Protein AF-A0A0G1KEB0-F1 (afdb_monomer)

Sequence (655 aa):
MLFPIIALLAISFVLQGANHKAEAAGPTAINTIDLGVGTFPDPVFYNGRIWVAVQQGPPGDYGQLNLYNFAPDLTDQKIISIPFSGVGRAFQRLAVYSNILWMVFRDGENSACVSSPSTCIPEHINLWRSDTGAIENLGQVTNSGNHPVAAGGGLVVWQNQVRAGVINVFMRDVTGGPVFDLGGIGAPTGISRVLPGGIVVLMDTDLTAVPWGVQAWSADPLIVASDVTPYDDNGVVGRFNDDPATEFNLWPNQTAHTPHAFHDGLGNYVVATWNPTVRVAAFNYWVGASPFVVAIDPTTAYPGQLIDIYGYDLTPNVLFTSSAGVQTAALGSVDLEKIQTTVAVPLSLQPGLYTVTLFGPGGPSSGANVLTIINSAAPIISSGGQVGATGTGSNFGTTSSSFGGLIEDIFKYGIYMLGLAVFVMIMWAGVIWMTAAGNSGKISDAKHKIFNAIIGAVILISGYTILNTINPALTKGVFNLPANTPVPSIYTGPPTQINACNQCSAYPGNILAGGQPVQCVGNYINVRNFSSPIPLNDPSRTCPFVELSIGPQLLALRQATTNWVMSEGFPPTVNHADACHGNGTCVDIRLTSPPSVRTQLAQEVDLLCAAVRQAGFSTIVNEYSSLNGLPYNWQNCPLPKSTPFQTGDHLHIEN

InterPro domains:
  IPR043993 Type IV secretion system pilin [PF18895] (403-468)

pLDDT: mean 77.04, std 17.71, range [27.97, 98.5]

Foldseek 3Di:
DPPVVVVVVVVVVVVVVVPQPDQQEAFPDKAKDWPFFWDQWEWEDAPQKIKIWTQDDFVPQSQWIKIWIAHLNRHPIDIDTQDARSADFWNKEWEADPRKIKIKTKHWDVVVCVVDVVPGDFIWIWMAIDPVRDIDTPDGADLQAPAQWEDYQQKIKGWHAPDVLWIWIWMAGSVDDDIDTLGSPDDSHHWLYADHQGDTDGQVCQQPVDVQAGLWEDADQKIKHFGDDPPWRLPIWIDGVSDPSHIDGDPTPDGWDNKYKYDPVQQWIKIWTPDRIIMIMITGDFADGAWEWADKPPLEEEAFDKIKTFTQQFAQWKWKQFPVRDIDIWGWDADPRRGITITGRHNPDDFHKIFIWTGGSHGIYHYDGIHGYDHDPDDDDDDDDDDDDDDDDDDPDDDDPDPLSVLLNCLVVVLVVLVVVLVVQLVVLVVQCVPVPPVPVSVVVSVVSNVVSVVSVVVSVVVVVVQCVVPVSSNVSPDDDDDDDPQDDPDGHHQSFDQLQVPPPDDDDFDDAQNATADSPATKGQQQNRDDPDGQADPVAERRIAGPVCVQLSVQLCSLDPQKHFNYFPCGNHHDPDNCSSHRQKTWMDGNDADPDLQVNLVVVLSSLVSSVVSPWPDKAFQAPVNPPPPDDRPRHDHHDHDPGDPHGTIMTGD

Radius of gyration: 32.32 Å; Cα contacts (8 Å, |Δi|>4): 1394; chains: 1; bounding box: 75×76×105 Å

Solvent-accessible surface area (backbone atoms only — not comparable to full-atom values): 35546 Å² total; per-residue (Å²): 134,69,69,70,57,57,56,53,47,52,56,50,55,62,61,51,69,75,68,61,74,69,81,66,63,42,70,84,51,76,42,74,51,74,77,43,47,21,42,58,38,26,46,44,65,57,94,84,20,37,34,36,38,33,35,32,34,54,97,94,50,40,46,39,37,35,39,38,33,19,40,69,79,69,43,78,75,45,77,42,81,48,97,57,84,40,41,50,73,40,48,43,26,56,32,74,43,95,96,32,50,35,37,42,29,39,36,22,32,57,78,48,39,79,79,39,72,91,80,44,40,68,24,29,38,35,40,36,36,64,88,79,67,49,72,46,77,79,44,78,43,42,83,37,58,47,41,28,35,30,35,28,78,50,31,36,36,36,37,29,41,80,47,96,97,41,44,27,40,34,34,31,45,68,90,59,74,72,76,46,76,69,40,67,83,54,70,77,68,21,40,58,43,36,40,82,80,56,47,76,42,40,35,76,64,27,36,65,64,43,98,84,28,30,41,43,24,72,32,82,55,37,37,33,17,20,51,68,62,87,93,52,44,40,8,35,38,32,23,44,73,78,33,77,65,30,48,44,67,44,61,65,79,34,66,49,43,70,36,28,43,26,54,68,86,75,40,41,38,38,39,21,25,20,56,70,34,27,36,38,38,29,32,48,50,46,79,58,48,41,11,35,31,66,39,52,46,61,47,62,44,27,58,61,38,75,32,40,36,31,39,38,50,42,36,32,46,37,34,39,29,37,86,86,67,55,72,49,79,41,77,36,48,48,47,97,82,16,37,40,25,41,32,53,38,56,76,84,60,67,68,42,56,27,40,52,36,32,53,24,47,29,30,68,36,47,73,52,33,71,38,36,36,41,77,74,78,78,78,87,81,80,86,78,84,92,76,83,93,85,82,92,75,86,86,87,72,94,83,52,99,42,74,26,38,50,52,31,50,51,55,55,52,50,53,52,52,52,54,50,51,36,53,52,45,39,54,53,22,48,52,42,41,75,66,28,84,84,42,64,67,44,40,51,52,19,51,49,46,36,52,53,32,51,52,52,50,50,53,53,52,50,51,53,49,51,46,42,68,76,38,55,48,79,72,61,26,70,57,84,74,85,76,90,66,85,80,80,88,72,77,95,66,47,76,56,79,45,74,59,66,77,72,48,102,69,65,87,75,98,57,60,38,21,84,32,68,58,44,92,70,75,52,27,30,58,39,67,72,51,77,55,102,62,46,45,37,34,89,90,72,43,41,44,28,32,18,56,88,47,49,66,31,55,52,41,27,49,74,66,46,74,72,48,25,29,58,35,20,19,64,31,83,54,49,63,92,64,67,41,30,22,45,11,55,24,38,29,33,26,61,68,76,68,56,92,48,64,71,58,32,51,51,53,51,27,53,49,37,44,33,40,46,74,25,63,43,75,42,70,43,31,31,31,55,88,50,50,94,56,98,66,90,67,85,51,35,58,74,51,42,86,61,102,56,65,92,63,64,31,35,41,38,31,110

Organism: NCBI:txid1619025

Structure (mmCIF, N/CA/C/O backbone):
data_AF-A0A0G1KEB0-F1
#
_entry.id   AF-A0A0G1KEB0-F1
#
loop_
_atom_site.group_PDB
_atom_site.id
_atom_site.type_symbol
_atom_site.label_atom_id
_atom_site.label_alt_id
_atom_site.label_comp_id
_atom_site.label_asym_id
_atom_site.label_entity_id
_atom_site.label_seq_id
_atom_site.pdbx_PDB_ins_code
_atom_site.Cartn_x
_atom_site.Cartn_y
_atom_site.Cartn_z
_atom_site.occupancy
_atom_site.B_iso_or_equiv
_atom_site.auth_seq_id
_atom_site.auth_comp_id
_atom_site.auth_asym_id
_atom_site.auth_atom_id
_atom_site.pdbx_PDB_model_num
ATOM 1 N N . MET A 1 1 ? 12.391 -1.094 -52.443 1.00 41.94 1 MET A N 1
ATOM 2 C CA . MET A 1 1 ? 11.763 0.194 -52.068 1.00 41.94 1 MET A CA 1
ATOM 3 C C . MET A 1 1 ? 11.130 0.199 -50.664 1.00 41.94 1 MET A C 1
ATOM 5 O O . MET A 1 1 ? 10.592 1.228 -50.295 1.00 41.94 1 MET A O 1
ATOM 9 N N . LEU A 1 2 ? 11.247 -0.860 -49.840 1.00 36.19 2 LEU A N 1
ATOM 10 C CA . LEU A 1 2 ? 10.647 -0.903 -48.487 1.00 36.19 2 LEU A CA 1
ATOM 11 C C . LEU A 1 2 ? 11.555 -0.447 -47.323 1.00 36.19 2 LEU A C 1
ATOM 13 O O . LEU A 1 2 ? 11.060 -0.192 -46.234 1.00 36.19 2 LEU A O 1
ATOM 17 N N . PHE A 1 3 ? 12.864 -0.294 -47.531 1.00 33.00 3 PHE A N 1
ATOM 18 C CA . PHE A 1 3 ? 13.796 0.093 -46.460 1.00 33.00 3 PHE A CA 1
ATOM 19 C C . PHE A 1 3 ? 13.750 1.564 -45.984 1.00 33.00 3 PHE A C 1
ATOM 21 O O . PHE A 1 3 ? 13.996 1.784 -44.800 1.00 33.00 3 PHE A O 1
ATOM 28 N N . PRO A 1 4 ? 13.418 2.585 -46.806 1.00 36.38 4 PRO A N 1
ATOM 29 C CA . PRO A 1 4 ? 13.404 3.964 -46.312 1.00 36.38 4 PRO A CA 1
ATOM 30 C C . PRO A 1 4 ? 12.160 4.299 -45.471 1.00 36.38 4 PRO A C 1
ATOM 32 O O . PRO A 1 4 ? 12.159 5.311 -44.781 1.00 36.38 4 PRO A O 1
ATOM 35 N N . ILE A 1 5 ? 11.124 3.448 -45.480 1.00 37.75 5 ILE A N 1
ATOM 36 C CA . ILE A 1 5 ? 9.895 3.643 -44.690 1.00 37.75 5 ILE A CA 1
ATOM 37 C C . ILE A 1 5 ? 10.116 3.235 -43.224 1.00 37.75 5 ILE A C 1
ATOM 39 O O . ILE A 1 5 ? 9.658 3.928 -42.322 1.00 37.75 5 ILE A O 1
ATOM 43 N N . ILE A 1 6 ? 10.898 2.179 -42.972 1.00 38.56 6 ILE A N 1
ATOM 44 C CA . ILE A 1 6 ? 11.199 1.688 -41.615 1.00 38.56 6 ILE A CA 1
ATOM 45 C C . ILE A 1 6 ? 12.133 2.657 -40.869 1.00 38.56 6 ILE A C 1
ATOM 47 O O . ILE A 1 6 ? 11.945 2.905 -39.683 1.00 38.56 6 ILE A O 1
ATOM 51 N N . ALA A 1 7 ? 13.088 3.279 -41.570 1.00 35.41 7 ALA A N 1
ATOM 52 C CA . ALA A 1 7 ? 13.978 4.281 -40.978 1.00 35.41 7 ALA A CA 1
ATOM 53 C C . ALA A 1 7 ? 13.265 5.617 -40.678 1.00 35.41 7 ALA A C 1
ATOM 55 O O . ALA A 1 7 ? 13.558 6.251 -39.666 1.00 35.41 7 ALA A O 1
ATOM 56 N N . LEU A 1 8 ? 12.297 6.031 -41.511 1.00 32.97 8 LEU A N 1
ATOM 57 C CA . LEU A 1 8 ? 11.452 7.199 -41.222 1.00 32.97 8 LEU A CA 1
ATOM 58 C C . LEU A 1 8 ? 10.465 6.934 -40.070 1.00 32.97 8 LEU A C 1
ATOM 60 O O . LEU A 1 8 ? 10.190 7.846 -39.290 1.00 32.97 8 LEU A O 1
ATOM 64 N N . LEU A 1 9 ? 9.973 5.698 -39.932 1.00 37.84 9 LEU A N 1
ATOM 65 C CA . LEU A 1 9 ? 9.173 5.266 -38.782 1.00 37.84 9 LEU A CA 1
ATOM 66 C C . LEU A 1 9 ? 10.013 5.262 -37.499 1.00 37.84 9 LEU A C 1
ATOM 68 O O . LEU A 1 9 ? 9.585 5.853 -36.520 1.00 37.84 9 LEU A O 1
ATOM 72 N N . ALA A 1 10 ? 11.238 4.728 -37.516 1.00 35.91 10 ALA A N 1
ATOM 73 C CA . ALA A 1 10 ? 12.127 4.718 -36.349 1.00 35.91 10 ALA A CA 1
ATOM 74 C C . ALA A 1 10 ? 12.512 6.132 -35.856 1.00 35.91 10 ALA A C 1
ATOM 76 O O . ALA A 1 10 ? 12.591 6.373 -34.655 1.00 35.91 10 ALA A O 1
ATOM 77 N N . ILE A 1 11 ? 12.698 7.096 -36.767 1.00 34.53 11 ILE A N 1
ATOM 78 C CA . ILE A 1 11 ? 12.975 8.498 -36.400 1.00 34.53 11 ILE A CA 1
ATOM 79 C C . ILE A 1 11 ? 11.702 9.214 -35.912 1.00 34.53 11 ILE A C 1
ATOM 81 O O . ILE A 1 11 ? 11.774 10.037 -35.001 1.00 34.53 11 ILE A O 1
ATOM 85 N N . SER A 1 12 ? 10.527 8.855 -36.441 1.00 36.81 12 SER A N 1
ATOM 86 C CA . SER A 1 12 ? 9.238 9.329 -35.909 1.00 36.81 12 SER A CA 1
ATOM 87 C C . SER A 1 12 ? 8.937 8.746 -34.515 1.00 36.81 12 SER A C 1
ATOM 89 O O . SER A 1 12 ? 8.388 9.454 -33.676 1.00 36.81 12 SER A O 1
ATOM 91 N N . PHE A 1 13 ? 9.384 7.514 -34.238 1.00 38.75 13 PHE A N 1
ATOM 92 C CA . PHE A 1 13 ? 9.279 6.804 -32.950 1.00 38.75 13 PHE A CA 1
ATOM 93 C C . PHE A 1 13 ? 10.076 7.465 -31.816 1.00 38.75 13 PHE A C 1
ATOM 95 O O . PHE A 1 13 ? 9.620 7.497 -30.676 1.00 38.75 13 PHE A O 1
ATOM 102 N N . VAL A 1 14 ? 11.260 8.008 -32.114 1.00 37.47 14 VAL A N 1
ATOM 103 C CA . VAL A 1 14 ? 12.104 8.693 -31.117 1.00 37.47 14 VAL A CA 1
ATOM 104 C C . VAL A 1 14 ? 11.624 10.128 -30.864 1.00 37.47 14 VAL A C 1
ATOM 106 O O . VAL A 1 14 ? 11.739 10.634 -29.752 1.00 37.47 14 VAL A O 1
ATOM 109 N N . LEU A 1 15 ? 11.035 10.782 -31.872 1.00 33.12 15 LEU A N 1
ATOM 110 C CA . LEU A 1 15 ? 10.516 12.149 -31.749 1.00 33.12 15 LEU A CA 1
ATOM 111 C C . LEU A 1 15 ? 9.108 12.221 -31.127 1.00 33.12 15 LEU A C 1
ATOM 113 O O . LEU A 1 15 ? 8.772 13.244 -30.535 1.00 33.12 15 LEU A O 1
ATOM 117 N N . GLN A 1 16 ? 8.293 11.160 -31.210 1.00 38.59 16 GLN A N 1
ATOM 118 C CA . GLN A 1 16 ? 6.969 11.107 -30.566 1.00 38.59 16 GLN A CA 1
ATOM 119 C C . GLN A 1 16 ? 7.041 10.811 -29.061 1.00 38.59 16 GLN A C 1
ATOM 121 O O . GLN A 1 16 ? 6.273 11.403 -28.305 1.00 38.59 16 GLN A O 1
ATOM 126 N N . GLY A 1 17 ? 8.027 10.030 -28.599 1.00 38.25 17 GLY A N 1
ATOM 127 C CA . GLY A 1 17 ? 8.251 9.772 -27.168 1.00 38.25 17 GLY A CA 1
ATOM 128 C C . GLY A 1 17 ? 8.529 11.030 -26.325 1.00 38.25 17 GLY A C 1
ATOM 129 O O . GLY A 1 17 ? 8.286 11.034 -25.124 1.00 38.25 17 GLY A O 1
ATOM 130 N N . ALA A 1 18 ? 8.970 12.132 -26.943 1.00 35.91 18 ALA A N 1
ATOM 131 C CA . ALA A 1 18 ? 9.243 13.392 -26.247 1.00 35.91 18 ALA A CA 1
ATOM 132 C C . ALA A 1 18 ? 7.989 14.247 -25.955 1.00 35.91 18 ALA A C 1
ATOM 134 O O . ALA A 1 18 ? 8.069 15.174 -25.150 1.00 35.91 18 ALA A O 1
ATOM 135 N N . ASN A 1 19 ? 6.838 13.946 -26.575 1.00 38.22 19 ASN A N 1
ATOM 136 C CA . ASN A 1 19 ? 5.621 14.769 -26.492 1.00 38.22 19 ASN A CA 1
ATOM 137 C C . ASN A 1 19 ? 4.472 14.134 -25.684 1.00 38.22 19 ASN A C 1
ATOM 139 O O . ASN A 1 19 ? 3.384 14.699 -25.639 1.00 38.22 19 ASN A O 1
ATOM 143 N N . HIS A 1 20 ? 4.695 13.007 -25.002 1.00 42.25 20 HIS A N 1
ATOM 144 C CA . HIS A 1 20 ? 3.687 12.357 -24.148 1.00 42.25 20 HIS A CA 1
ATOM 145 C C . HIS A 1 20 ? 3.747 12.804 -22.677 1.00 42.25 20 HIS A C 1
ATOM 147 O O . HIS A 1 20 ? 3.441 12.034 -21.770 1.00 42.25 20 HIS A O 1
ATOM 153 N N . LYS A 1 21 ? 4.113 14.063 -22.406 1.00 38.59 21 LYS A N 1
ATOM 154 C CA . LYS A 1 21 ? 3.793 14.661 -21.105 1.00 38.59 21 LYS A CA 1
ATOM 155 C C . LYS A 1 21 ? 2.313 15.028 -21.118 1.00 38.59 21 LYS A C 1
ATOM 157 O O . LYS A 1 21 ? 1.939 16.043 -21.697 1.00 38.59 21 LYS A O 1
ATOM 162 N N . ALA A 1 22 ? 1.486 14.172 -20.524 1.00 44.81 22 ALA A N 1
ATOM 163 C CA . ALA A 1 22 ? 0.106 14.516 -20.219 1.00 44.81 22 ALA A CA 1
ATOM 164 C C . ALA A 1 22 ? 0.095 15.760 -19.314 1.00 44.81 22 ALA A C 1
ATOM 166 O O . ALA A 1 22 ? 0.808 15.806 -18.310 1.00 44.81 22 ALA A O 1
ATOM 167 N N . GLU A 1 23 ? -0.684 16.775 -19.691 1.00 42.25 23 GLU A N 1
ATOM 168 C CA . GLU A 1 23 ? -1.092 17.833 -18.768 1.00 42.25 23 GLU A CA 1
ATOM 169 C C . GLU A 1 23 ? -1.810 17.174 -17.585 1.00 42.25 23 GLU A C 1
ATOM 171 O O . GLU A 1 23 ? -2.779 16.434 -17.768 1.00 42.25 23 GLU A O 1
ATOM 176 N N . ALA A 1 24 ? -1.300 17.408 -16.378 1.00 49.41 24 ALA A N 1
ATOM 177 C CA . ALA A 1 24 ? -1.904 16.939 -15.143 1.00 49.41 24 ALA A CA 1
ATOM 178 C C . ALA A 1 24 ? -3.195 17.735 -14.893 1.00 49.41 24 ALA A C 1
ATOM 180 O O . ALA A 1 24 ? -3.155 18.852 -14.387 1.00 49.41 24 ALA A O 1
ATOM 181 N N . ALA A 1 25 ? -4.333 17.188 -15.310 1.00 55.72 25 ALA A N 1
ATOM 182 C CA . ALA A 1 25 ? -5.652 17.641 -14.877 1.00 55.72 25 ALA A CA 1
ATOM 183 C C . ALA A 1 25 ? -6.135 16.722 -13.749 1.00 55.72 25 ALA A C 1
ATOM 185 O O . ALA A 1 25 ? -5.777 15.554 -13.751 1.00 55.72 25 ALA A O 1
ATOM 186 N N . GLY A 1 26 ? -6.946 17.208 -12.806 1.00 60.56 26 GLY A N 1
ATOM 187 C CA . GLY A 1 26 ? -7.560 16.365 -11.768 1.00 60.56 26 GLY A CA 1
ATOM 188 C C . GLY A 1 26 ? -8.516 15.280 -12.321 1.00 60.56 26 GLY A C 1
ATOM 189 O O . GLY A 1 26 ? -8.751 15.201 -13.531 1.00 60.56 26 GLY A O 1
ATOM 190 N N . PRO A 1 27 ? -9.096 14.427 -11.454 1.00 72.75 27 PRO A N 1
ATOM 191 C CA . PRO A 1 27 ? -10.011 13.353 -11.855 1.00 72.75 27 PRO A CA 1
ATOM 192 C C . PRO A 1 27 ? -11.182 13.843 -12.722 1.00 72.75 27 PRO A C 1
ATOM 194 O O . PRO A 1 27 ? -11.847 14.827 -12.408 1.00 72.75 27 PRO A O 1
ATOM 197 N N . THR A 1 28 ? -11.446 13.134 -13.826 1.00 59.97 28 THR A N 1
ATOM 198 C CA . THR A 1 28 ? -12.381 13.574 -1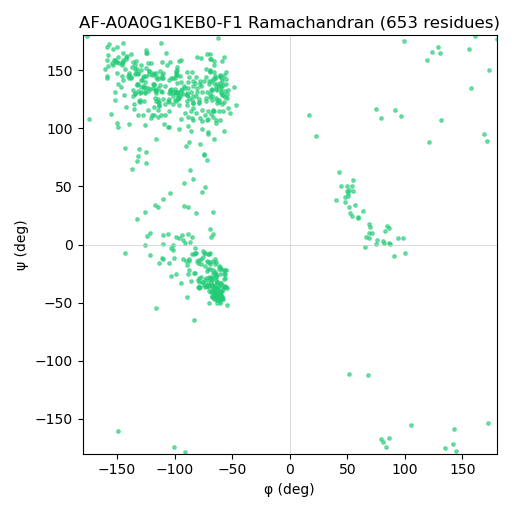4.883 1.00 59.97 28 THR A CA 1
ATOM 199 C C . THR A 1 28 ? -13.850 13.251 -14.581 1.00 59.97 28 THR A C 1
ATOM 201 O O . THR A 1 28 ? -14.745 13.912 -15.104 1.00 59.97 28 THR A O 1
ATOM 204 N N . ALA A 1 29 ? -14.120 12.240 -13.750 1.00 71.25 29 ALA A N 1
ATOM 205 C CA . ALA A 1 29 ? -15.469 11.841 -13.351 1.00 71.25 29 ALA A CA 1
ATOM 206 C C . ALA A 1 29 ? -15.478 11.380 -11.891 1.00 71.25 29 ALA A C 1
ATOM 208 O O . ALA A 1 29 ? -14.675 10.529 -11.511 1.00 71.25 29 ALA A O 1
ATOM 209 N N . ILE A 1 30 ? -16.393 11.940 -11.095 1.00 84.31 30 ILE A N 1
ATOM 210 C CA . ILE A 1 30 ? -16.549 11.638 -9.670 1.00 84.31 30 ILE A CA 1
ATOM 211 C C . ILE A 1 30 ? -18.008 11.268 -9.411 1.00 84.31 30 ILE A C 1
ATOM 213 O O . ILE A 1 30 ? -18.897 12.118 -9.483 1.00 84.31 30 ILE A O 1
ATOM 217 N N . ASN A 1 31 ? -18.248 10.002 -9.083 1.00 93.69 31 ASN A N 1
ATOM 218 C CA . ASN A 1 31 ? -19.537 9.541 -8.584 1.00 93.69 31 ASN A CA 1
ATOM 219 C C . ASN A 1 31 ? -19.550 9.698 -7.069 1.00 93.69 31 ASN A C 1
ATOM 221 O O . ASN A 1 31 ? -18.555 9.405 -6.410 1.00 93.69 31 ASN A O 1
ATOM 225 N N . THR A 1 32 ? -20.675 10.130 -6.502 1.00 95.75 32 THR A N 1
ATOM 226 C CA . THR A 1 32 ? -20.822 10.239 -5.047 1.00 95.75 32 THR A CA 1
ATOM 227 C C . THR A 1 32 ? -22.126 9.621 -4.571 1.00 95.75 32 THR A C 1
ATOM 229 O O . THR A 1 32 ? -23.120 9.607 -5.297 1.00 95.75 32 THR A O 1
ATOM 232 N N . ILE A 1 33 ? -22.119 9.117 -3.340 1.00 97.00 33 ILE A N 1
ATOM 233 C CA . ILE A 1 33 ? -23.302 8.629 -2.634 1.00 97.00 33 ILE A CA 1
ATOM 234 C C . ILE A 1 33 ? -23.259 9.093 -1.174 1.00 97.00 33 ILE A C 1
ATOM 236 O O . ILE A 1 33 ? -22.191 9.159 -0.561 1.00 97.00 33 ILE A O 1
ATOM 240 N N . ASP A 1 34 ? -24.426 9.419 -0.623 1.00 96.31 34 ASP A N 1
ATOM 241 C CA . ASP A 1 34 ? -24.622 9.729 0.795 1.00 96.31 34 ASP A CA 1
ATOM 242 C C . ASP A 1 34 ? -25.314 8.531 1.467 1.00 96.31 34 ASP A C 1
ATOM 244 O O . ASP A 1 34 ? -26.381 8.094 1.030 1.00 96.31 34 ASP A O 1
ATOM 248 N N . LEU A 1 35 ? -24.683 7.966 2.499 1.00 95.69 35 LEU A N 1
ATOM 249 C CA . LEU A 1 35 ? -25.159 6.785 3.232 1.00 95.69 35 LEU A CA 1
ATOM 250 C C . LEU A 1 35 ? -25.997 7.152 4.469 1.00 95.69 35 LEU A C 1
ATOM 252 O O . LEU A 1 35 ? -26.347 6.286 5.276 1.00 95.69 35 LEU A O 1
ATOM 256 N N . GLY A 1 36 ? -26.333 8.430 4.631 1.00 93.44 36 GLY A N 1
ATOM 257 C CA . GLY A 1 36 ? -27.051 8.970 5.773 1.00 93.44 36 GLY A CA 1
ATOM 258 C C . GLY A 1 36 ? -26.156 9.178 6.992 1.00 93.44 36 GLY A C 1
ATOM 259 O O . GLY A 1 36 ? -24.927 9.167 6.920 1.00 93.44 36 GLY A O 1
ATOM 260 N N . VAL A 1 37 ? -26.792 9.412 8.139 1.00 92.69 37 VAL A N 1
ATOM 261 C CA . VAL A 1 37 ? -26.103 9.792 9.378 1.00 92.69 37 VAL A CA 1
ATOM 262 C C . VAL A 1 37 ? -25.244 8.641 9.900 1.00 92.69 37 VAL A C 1
ATOM 264 O O . VAL A 1 37 ? -25.740 7.533 10.118 1.00 92.69 37 VAL A O 1
ATOM 267 N N . GLY A 1 38 ? -23.957 8.907 10.101 1.00 93.00 38 GLY A N 1
ATOM 268 C CA . GLY A 1 38 ? -22.997 7.905 10.545 1.00 93.00 38 GLY A CA 1
ATOM 269 C C . GLY A 1 38 ? -21.591 8.471 10.695 1.00 93.00 38 GLY A C 1
ATOM 270 O O . GLY A 1 38 ? -21.340 9.643 10.415 1.00 93.00 38 GLY A O 1
ATOM 271 N N . THR A 1 39 ? -20.672 7.628 11.159 1.00 92.88 39 THR A N 1
ATOM 272 C CA . THR A 1 39 ? -19.309 8.028 11.521 1.00 92.88 39 THR A CA 1
ATOM 273 C C . THR A 1 39 ? -18.257 6.992 11.140 1.00 92.88 39 THR A C 1
ATOM 275 O O . THR A 1 39 ? -18.549 5.811 10.918 1.00 92.88 39 THR A O 1
ATOM 278 N N . PHE A 1 40 ? -17.011 7.471 11.090 1.00 92.94 40 PHE A N 1
ATOM 279 C CA . PHE A 1 40 ? -15.788 6.681 10.916 1.00 92.94 40 PHE A CA 1
ATOM 280 C C . PHE A 1 40 ? -15.777 5.777 9.672 1.00 92.94 40 PHE A C 1
ATOM 282 O O . PHE A 1 40 ? -15.424 4.607 9.792 1.00 92.94 40 PHE A O 1
ATOM 289 N N . PRO A 1 41 ? -16.175 6.267 8.482 1.00 96.62 41 PRO A N 1
ATOM 290 C CA . PRO A 1 41 ? -16.169 5.434 7.295 1.00 96.62 41 PRO A CA 1
ATOM 291 C C . PRO A 1 41 ? -14.748 4.993 6.949 1.00 96.62 41 PRO A C 1
ATOM 293 O O . PRO A 1 41 ? -13.824 5.799 6.989 1.00 96.62 41 PRO A O 1
ATOM 296 N N . ASP A 1 42 ? -14.578 3.736 6.569 1.00 97.69 42 ASP A N 1
ATOM 297 C CA . ASP A 1 42 ? -13.294 3.211 6.105 1.00 97.69 42 ASP A CA 1
ATOM 298 C C . ASP A 1 42 ? -13.528 2.429 4.804 1.00 97.69 42 ASP A C 1
ATOM 300 O O . ASP A 1 42 ? -14.261 1.432 4.836 1.00 97.69 42 ASP A O 1
ATOM 304 N N . PRO A 1 43 ? -13.037 2.922 3.648 1.00 97.75 43 PRO A N 1
ATOM 305 C CA . PRO A 1 43 ? -13.281 2.300 2.356 1.00 97.75 43 PRO A CA 1
ATOM 306 C C . PRO A 1 43 ? -12.116 1.403 1.903 1.00 97.75 43 PRO A C 1
ATOM 308 O O . PRO A 1 43 ? -10.957 1.732 2.126 1.00 97.75 43 PRO A O 1
ATOM 311 N N . VAL A 1 44 ? -12.408 0.307 1.196 1.00 96.44 44 VAL A N 1
ATOM 312 C CA . VAL A 1 44 ? -11.416 -0.540 0.501 1.00 96.44 44 VAL A CA 1
ATOM 313 C C . VAL A 1 44 ? -11.976 -1.107 -0.804 1.00 96.44 44 VAL A C 1
ATOM 315 O O . VAL A 1 44 ? -13.190 -1.242 -0.966 1.00 96.44 44 VAL A O 1
ATOM 318 N N . PHE A 1 45 ? -11.096 -1.508 -1.723 1.00 93.31 45 PHE A N 1
ATOM 319 C CA . PHE A 1 45 ? -11.468 -2.338 -2.871 1.00 93.31 45 PHE A CA 1
ATOM 320 C C . PHE A 1 45 ? -11.266 -3.823 -2.546 1.00 93.31 45 PHE A C 1
ATOM 322 O O . PHE A 1 45 ? -10.198 -4.230 -2.094 1.00 93.31 45 PHE A O 1
ATOM 329 N N . TYR A 1 46 ? -12.287 -4.649 -2.790 1.00 93.50 46 TYR A N 1
ATOM 330 C CA . TYR A 1 46 ? -12.217 -6.101 -2.597 1.00 93.50 46 TYR A CA 1
ATOM 331 C C . TYR A 1 46 ? -13.179 -6.836 -3.540 1.00 93.50 46 TYR A C 1
ATOM 333 O O . TYR A 1 46 ? -14.357 -6.484 -3.637 1.00 93.50 46 TYR A O 1
ATOM 341 N N . ASN A 1 47 ? -12.682 -7.864 -4.240 1.00 90.50 47 ASN A N 1
ATOM 342 C CA . ASN A 1 47 ? -13.432 -8.654 -5.230 1.00 90.50 47 ASN A CA 1
ATOM 343 C C . ASN A 1 47 ? -14.155 -7.801 -6.293 1.00 90.50 47 ASN A C 1
ATOM 345 O O . ASN A 1 47 ? -15.324 -8.033 -6.602 1.00 90.50 47 ASN A O 1
ATOM 349 N N . GLY A 1 48 ? -13.462 -6.792 -6.837 1.00 86.00 48 GLY A N 1
ATOM 350 C CA . GLY A 1 48 ? -13.993 -5.913 -7.890 1.00 86.00 48 GLY A CA 1
ATOM 351 C C . GLY A 1 48 ? -15.116 -4.979 -7.428 1.00 86.00 48 GLY A C 1
ATOM 352 O O . GLY A 1 48 ? -15.875 -4.474 -8.252 1.00 86.00 48 GLY A O 1
ATOM 353 N N . ARG A 1 49 ? -15.259 -4.782 -6.114 1.00 94.12 49 ARG A N 1
ATOM 354 C CA . ARG A 1 49 ? -16.288 -3.945 -5.492 1.00 94.12 49 ARG A CA 1
ATOM 355 C C . ARG A 1 49 ? -15.661 -2.977 -4.503 1.00 94.12 49 ARG A C 1
ATOM 357 O O . ARG A 1 49 ? -14.605 -3.260 -3.937 1.00 94.12 49 ARG A O 1
ATOM 364 N N . ILE A 1 50 ? -16.346 -1.863 -4.276 1.00 97.75 50 ILE A N 1
ATOM 365 C CA . ILE A 1 50 ? -16.024 -0.921 -3.203 1.00 97.75 50 ILE A CA 1
ATOM 366 C C . ILE A 1 50 ? -16.725 -1.406 -1.944 1.00 97.75 50 ILE A C 1
ATOM 368 O O . ILE A 1 50 ? -17.921 -1.682 -1.989 1.00 97.75 50 ILE A O 1
ATOM 372 N N . TRP A 1 51 ? -16.004 -1.485 -0.834 1.00 98.38 51 TRP A N 1
ATOM 373 C CA . TRP A 1 51 ? -16.523 -1.830 0.485 1.00 98.38 51 TRP A CA 1
ATOM 374 C C . TRP A 1 51 ? -16.297 -0.663 1.432 1.00 98.38 51 TRP A C 1
ATOM 376 O O . TRP A 1 51 ? -15.209 -0.104 1.435 1.00 98.38 51 TRP A O 1
ATOM 386 N N . VAL A 1 52 ? -17.301 -0.291 2.225 1.00 98.50 52 VAL A N 1
ATOM 387 C CA . VAL A 1 52 ? -17.212 0.832 3.170 1.00 98.50 52 VAL A CA 1
ATOM 388 C C . VAL A 1 52 ? -17.809 0.421 4.506 1.00 98.50 52 VAL A C 1
ATOM 390 O O . VAL A 1 52 ? -19.002 0.119 4.595 1.00 98.50 52 VAL A O 1
ATOM 393 N N . ALA A 1 53 ? -16.984 0.401 5.550 1.00 98.06 53 ALA A N 1
ATOM 394 C CA . ALA A 1 53 ? -17.436 0.102 6.902 1.00 98.06 53 ALA A CA 1
ATOM 395 C C . ALA A 1 53 ? -17.913 1.380 7.592 1.00 98.06 53 ALA A C 1
ATOM 397 O O . ALA A 1 53 ? -17.174 2.357 7.660 1.00 98.06 53 ALA A O 1
ATOM 398 N N . VAL A 1 54 ? -19.138 1.381 8.112 1.00 96.44 54 VAL A N 1
ATOM 399 C CA . VAL A 1 54 ? -19.817 2.567 8.643 1.00 96.44 54 VAL A CA 1
ATOM 400 C C . VAL A 1 54 ? -20.470 2.249 9.980 1.00 96.44 54 VAL A C 1
ATOM 402 O O . VAL A 1 54 ? -21.259 1.309 10.081 1.00 96.44 54 VAL A O 1
ATOM 405 N N . GLN A 1 55 ? -20.218 3.088 10.985 1.00 94.38 55 GLN A N 1
ATOM 406 C CA . GLN A 1 55 ? -21.003 3.085 12.209 1.00 94.38 55 GLN A CA 1
ATOM 407 C C . GLN A 1 55 ? -22.189 4.030 12.008 1.00 94.38 55 GLN A C 1
ATOM 409 O O . GLN A 1 55 ? -22.015 5.243 11.889 1.00 94.38 55 GLN A O 1
ATOM 414 N N . GLN A 1 56 ? -23.390 3.473 11.901 1.00 91.62 56 GLN A N 1
ATOM 415 C CA . GLN A 1 56 ? -24.586 4.196 11.490 1.00 91.62 56 GLN A CA 1
ATOM 416 C C . GLN A 1 56 ? -25.445 4.611 12.684 1.00 91.62 56 GLN A C 1
ATOM 418 O O . GLN A 1 56 ? -25.538 3.890 13.679 1.00 91.62 56 GLN A O 1
ATOM 423 N N . GLY A 1 57 ? -26.092 5.769 12.554 1.00 82.06 57 GLY A N 1
ATOM 424 C CA . GLY A 1 57 ? -26.983 6.337 13.563 1.00 82.06 57 GLY A CA 1
ATOM 425 C C . GLY A 1 57 ? -26.663 7.802 13.872 1.00 82.06 57 GLY A C 1
ATOM 426 O O . GLY A 1 57 ? -25.613 8.303 13.460 1.00 82.06 57 GLY A O 1
ATOM 427 N N . PRO A 1 58 ? -27.574 8.529 14.541 1.00 71.62 58 PRO A N 1
ATOM 428 C CA . PRO A 1 58 ? -27.361 9.925 14.891 1.00 71.62 58 PRO A CA 1
ATOM 429 C C . PRO A 1 58 ? -26.280 10.101 15.967 1.00 71.62 58 PRO A C 1
ATOM 431 O O . PRO A 1 58 ? -25.994 9.170 16.723 1.00 71.62 58 PRO A O 1
ATOM 434 N N . PRO A 1 59 ? -25.688 11.305 16.090 1.00 62.88 59 PRO A N 1
ATOM 435 C CA . PRO A 1 59 ? -24.706 11.585 17.126 1.00 62.88 59 PRO A CA 1
ATOM 436 C C . PRO A 1 59 ? -25.172 11.220 18.534 1.00 62.88 59 PRO A C 1
ATOM 438 O O . PRO A 1 59 ? -26.078 11.846 19.075 1.00 62.88 59 PRO A O 1
ATOM 441 N N . GLY A 1 60 ? -24.521 10.214 19.128 1.00 59.31 60 GLY A N 1
ATOM 442 C CA . GLY A 1 60 ? -24.847 9.700 20.464 1.00 59.31 60 GLY A CA 1
ATOM 443 C C . GLY A 1 60 ? -25.679 8.411 20.486 1.00 59.31 60 GLY A C 1
ATOM 444 O O . GLY A 1 60 ? -25.811 7.832 21.557 1.00 59.31 60 GLY A O 1
ATOM 445 N N . ASP A 1 61 ? -26.168 7.936 19.336 1.00 64.25 61 ASP A N 1
ATOM 446 C CA . ASP A 1 61 ? -26.915 6.679 19.172 1.00 64.25 61 ASP A CA 1
ATOM 447 C C . ASP A 1 61 ? -26.426 5.937 17.911 1.00 64.25 61 ASP A C 1
ATOM 449 O O . ASP A 1 61 ? -27.116 5.807 16.900 1.00 64.25 61 ASP A O 1
ATOM 453 N N . TYR A 1 62 ? -25.162 5.508 17.945 1.00 65.19 62 TYR A N 1
ATOM 454 C CA . TYR A 1 62 ? -24.477 4.824 16.842 1.00 65.19 62 TYR A CA 1
ATOM 455 C C . TYR A 1 62 ? -24.618 3.298 16.947 1.00 65.19 62 TYR A C 1
ATOM 457 O O . TYR A 1 62 ? -23.629 2.559 16.974 1.00 65.19 62 TYR A O 1
ATOM 465 N N . GLY A 1 63 ? -25.860 2.830 17.078 1.00 74.31 63 GLY A N 1
ATOM 466 C CA . GLY A 1 63 ? -26.172 1.461 17.489 1.00 74.31 63 GLY A CA 1
ATOM 467 C C . GLY A 1 63 ? -25.851 0.359 16.472 1.00 74.31 63 GLY A C 1
ATOM 468 O O . GLY A 1 63 ? -25.979 -0.817 16.805 1.00 74.31 63 GLY A O 1
ATOM 469 N N . GLN A 1 64 ? -25.465 0.692 15.235 1.00 90.50 64 GLN A N 1
ATOM 470 C CA . GLN A 1 64 ? -25.270 -0.294 14.168 1.00 90.50 64 GLN A CA 1
ATOM 471 C C . GLN A 1 64 ? -23.913 -0.147 13.488 1.00 90.50 64 GLN A C 1
ATOM 473 O O . GLN A 1 64 ? -23.507 0.952 13.119 1.00 90.50 64 GLN A O 1
ATOM 478 N N . LEU A 1 65 ? -23.247 -1.278 13.257 1.00 95.25 65 LEU A N 1
ATOM 479 C CA . LEU A 1 65 ? -22.044 -1.361 12.439 1.00 95.25 65 LEU A CA 1
ATOM 480 C C . LEU A 1 65 ? -22.398 -2.063 11.127 1.00 95.25 65 LEU A C 1
ATOM 482 O O . LEU A 1 65 ? -22.723 -3.249 11.112 1.00 95.25 65 LEU A O 1
ATOM 486 N N . ASN A 1 66 ? -22.371 -1.317 10.029 1.00 96.44 66 ASN A N 1
ATOM 487 C CA . ASN A 1 66 ? -22.783 -1.792 8.716 1.00 96.44 66 ASN A CA 1
ATOM 488 C C . ASN A 1 66 ? -21.605 -1.754 7.746 1.00 96.44 66 ASN A C 1
ATOM 490 O O . ASN A 1 66 ? -20.841 -0.795 7.693 1.00 96.44 66 ASN A O 1
ATOM 494 N N . LEU A 1 67 ? -21.490 -2.801 6.942 1.00 97.62 67 LEU A N 1
ATOM 495 C CA . LEU A 1 67 ? -20.519 -2.924 5.873 1.00 97.62 67 LEU A CA 1
ATOM 496 C C . LEU A 1 67 ? -21.257 -2.831 4.536 1.00 97.62 67 LEU A C 1
ATOM 498 O O . LEU A 1 67 ? -21.940 -3.763 4.101 1.00 97.62 67 LEU A O 1
ATOM 502 N N . TYR A 1 68 ? -21.141 -1.669 3.908 1.00 98.12 68 TYR A N 1
ATOM 503 C CA . TYR A 1 68 ? -21.713 -1.386 2.602 1.00 98.12 68 TYR A CA 1
ATOM 504 C C . TYR A 1 68 ? -20.799 -1.933 1.513 1.00 98.12 68 TYR A C 1
ATOM 506 O O . TYR A 1 68 ? -19.579 -1.872 1.650 1.00 98.12 68 TYR A O 1
ATOM 514 N N . ASN A 1 69 ? -21.366 -2.433 0.417 1.00 96.69 69 ASN A N 1
ATOM 515 C CA . ASN A 1 69 ? -20.595 -2.698 -0.788 1.00 96.69 69 ASN A CA 1
ATOM 516 C C . ASN A 1 69 ? -21.336 -2.330 -2.067 1.00 96.69 69 ASN A C 1
ATOM 518 O O . ASN A 1 69 ? -22.545 -2.524 -2.179 1.00 96.69 69 ASN A O 1
ATOM 522 N N . PHE A 1 70 ? -20.576 -1.854 -3.043 1.00 97.25 70 PHE A N 1
ATOM 523 C CA . PHE A 1 70 ? -21.068 -1.286 -4.290 1.00 97.25 70 PHE A CA 1
ATOM 524 C C . PHE A 1 70 ? -20.292 -1.851 -5.477 1.00 97.25 70 PHE A C 1
ATOM 526 O O . PHE A 1 70 ? -19.146 -2.290 -5.338 1.00 97.25 70 PHE A O 1
ATOM 533 N N . ALA A 1 71 ? -20.892 -1.795 -6.661 1.00 93.25 71 ALA A N 1
ATOM 534 C CA . ALA A 1 71 ? -20.110 -1.786 -7.889 1.00 93.25 71 ALA A CA 1
ATOM 535 C C . ALA A 1 71 ? -19.150 -0.566 -7.900 1.00 93.25 71 ALA A C 1
ATOM 537 O O . ALA A 1 71 ? -19.391 0.402 -7.172 1.00 93.25 71 ALA A O 1
ATOM 538 N N . PRO A 1 72 ? -18.055 -0.585 -8.686 1.00 88.75 72 PRO A N 1
ATOM 539 C CA . PRO A 1 72 ? -17.064 0.502 -8.705 1.00 88.75 72 PRO A CA 1
ATOM 540 C C . PRO A 1 72 ? -17.624 1.896 -9.032 1.00 88.75 72 PRO A C 1
ATOM 542 O O . PRO A 1 72 ? -17.030 2.901 -8.664 1.00 88.75 72 PRO A O 1
ATOM 545 N N . ASP A 1 73 ? -18.785 1.963 -9.682 1.00 88.81 73 ASP A N 1
ATOM 546 C CA . ASP A 1 73 ? -19.504 3.196 -10.012 1.00 88.81 73 ASP A CA 1
ATOM 547 C C . ASP A 1 73 ? -20.472 3.672 -8.908 1.00 88.81 73 ASP A C 1
ATOM 549 O O . ASP A 1 73 ? -21.228 4.618 -9.133 1.00 88.81 73 ASP A O 1
ATOM 553 N N . LEU A 1 74 ? -20.434 3.045 -7.724 1.00 95.81 74 LEU A N 1
ATOM 554 C CA . LEU A 1 74 ? -21.325 3.244 -6.570 1.00 95.81 74 LEU A CA 1
ATOM 555 C C . LEU A 1 74 ? -22.774 2.757 -6.761 1.00 95.81 74 LEU A C 1
ATOM 557 O O . LEU A 1 74 ? -23.647 3.078 -5.953 1.00 95.81 74 LEU A O 1
ATOM 561 N N . THR A 1 75 ? -23.043 1.935 -7.779 1.00 94.75 75 THR A N 1
ATOM 562 C CA . THR A 1 75 ? -24.345 1.268 -7.961 1.00 94.75 75 THR A CA 1
ATOM 563 C C . THR A 1 75 ? -24.390 -0.115 -7.288 1.00 94.75 75 THR A C 1
ATOM 565 O O . THR A 1 75 ? -23.439 -0.535 -6.629 1.00 94.75 75 THR A O 1
ATOM 568 N N . ASP A 1 76 ? -25.512 -0.841 -7.412 1.00 95.69 76 ASP A N 1
ATOM 569 C CA . ASP A 1 76 ? -25.704 -2.191 -6.839 1.00 95.69 76 ASP A CA 1
ATOM 570 C C . ASP A 1 76 ? -25.367 -2.260 -5.336 1.00 95.69 76 ASP A C 1
ATOM 572 O O . ASP A 1 76 ? -24.642 -3.145 -4.879 1.00 95.69 76 ASP A O 1
ATOM 576 N N . GLN A 1 77 ? -25.865 -1.291 -4.564 1.00 97.19 77 GLN A N 1
ATOM 577 C CA . GLN A 1 77 ? -25.632 -1.224 -3.125 1.00 97.19 77 GLN A CA 1
ATOM 578 C C . GLN A 1 77 ? -26.143 -2.482 -2.414 1.00 97.19 77 GLN A C 1
ATOM 580 O O . GLN A 1 77 ? -27.312 -2.857 -2.515 1.00 97.19 77 GLN A O 1
ATOM 585 N N . LYS A 1 78 ? -25.271 -3.075 -1.602 1.00 96.88 78 LYS A N 1
ATOM 586 C CA . LYS A 1 78 ? -25.575 -4.172 -0.680 1.00 96.88 78 LYS A CA 1
ATOM 587 C C . LYS A 1 78 ? -25.061 -3.817 0.707 1.00 96.88 78 LYS A C 1
ATOM 589 O O . LYS A 1 78 ? -24.077 -3.095 0.842 1.00 96.88 78 LYS A O 1
ATOM 594 N N . ILE A 1 79 ? -25.730 -4.324 1.737 1.00 96.06 79 ILE A N 1
ATOM 595 C CA . ILE A 1 79 ? -25.409 -4.024 3.135 1.00 96.06 79 ILE A CA 1
ATOM 596 C C . ILE A 1 79 ? -25.276 -5.337 3.896 1.00 96.06 79 ILE A C 1
ATOM 598 O O . ILE A 1 79 ? -26.146 -6.202 3.805 1.00 96.06 79 ILE A O 1
ATOM 602 N N . ILE A 1 80 ? -24.191 -5.466 4.653 1.00 95.19 80 ILE A N 1
ATOM 603 C CA . ILE A 1 80 ? -23.975 -6.538 5.620 1.00 95.19 80 ILE A CA 1
ATOM 604 C C . ILE A 1 80 ? -23.960 -5.899 7.004 1.00 95.19 80 ILE A C 1
ATOM 606 O O . ILE A 1 80 ? -23.161 -5.003 7.260 1.00 95.19 80 ILE A O 1
ATOM 610 N N . SER A 1 81 ? -24.835 -6.351 7.896 1.00 94.50 81 SER A N 1
ATOM 611 C CA . SER A 1 81 ? -24.780 -5.928 9.294 1.00 94.50 81 SER A CA 1
ATOM 612 C C . SER A 1 81 ? -23.719 -6.745 10.020 1.00 94.50 81 SER A C 1
ATOM 614 O O . SER A 1 81 ? -23.721 -7.977 9.947 1.00 94.50 81 SER A O 1
ATOM 616 N N . ILE A 1 82 ? -22.802 -6.060 10.694 1.00 96.19 82 ILE A N 1
ATOM 617 C CA . ILE A 1 82 ? -21.767 -6.689 11.501 1.00 96.19 82 ILE A CA 1
ATOM 618 C C . ILE A 1 82 ? -22.267 -6.744 12.945 1.00 96.19 82 ILE A C 1
ATOM 620 O O . ILE A 1 82 ? -22.707 -5.716 13.466 1.00 96.19 82 ILE A O 1
ATOM 624 N N . PRO A 1 83 ? -22.199 -7.911 13.612 1.00 92.62 83 PRO A N 1
ATOM 625 C CA . PRO A 1 83 ? -22.520 -8.003 15.028 1.00 92.62 83 PRO A CA 1
ATOM 626 C C . PRO A 1 83 ? -21.712 -6.989 15.850 1.00 92.62 83 PRO A C 1
ATOM 628 O O . PRO A 1 83 ? -20.483 -7.035 15.892 1.00 92.62 83 PRO A O 1
ATOM 631 N N . PHE A 1 84 ? -22.435 -6.075 16.486 1.00 91.25 84 PHE A N 1
ATOM 632 C CA . PHE A 1 84 ? -21.928 -4.981 17.305 1.00 91.25 84 PHE A CA 1
ATOM 633 C C . PHE A 1 84 ? -22.912 -4.776 18.454 1.00 91.25 84 PHE A C 1
ATOM 635 O O . PHE A 1 84 ? -24.122 -4.910 18.255 1.00 91.25 84 PHE A O 1
ATOM 642 N N . SER A 1 85 ? -22.423 -4.476 19.656 1.00 88.62 85 SER A N 1
ATOM 643 C CA . SER A 1 85 ? -23.294 -4.386 20.832 1.00 88.62 85 SER A CA 1
ATOM 644 C C . SER A 1 85 ? -24.250 -3.189 20.820 1.00 88.62 85 SER A C 1
ATOM 646 O O . SER A 1 85 ? -25.197 -3.141 21.605 1.00 88.62 85 SER A O 1
ATOM 648 N N . GLY A 1 86 ? -23.993 -2.216 19.944 1.00 85.62 86 GLY A N 1
ATOM 649 C CA . GLY A 1 86 ? -24.697 -0.939 19.903 1.00 85.62 86 GLY A CA 1
ATOM 650 C C . GLY A 1 86 ? -24.190 0.071 20.934 1.00 85.62 86 GLY A C 1
ATOM 651 O O . GLY A 1 86 ? -24.732 1.169 21.024 1.00 85.62 86 GLY A O 1
ATOM 652 N N . VAL A 1 87 ? -23.153 -0.277 21.704 1.00 84.19 87 VAL A N 1
ATOM 653 C CA . VAL A 1 87 ? -22.588 0.564 22.762 1.00 84.19 87 VAL A CA 1
ATOM 654 C C . VAL A 1 87 ? -21.200 1.056 22.366 1.00 84.19 87 VAL A C 1
ATOM 656 O O . VAL A 1 87 ? -20.323 0.280 21.992 1.00 84.19 87 VAL A O 1
ATOM 659 N N . GLY A 1 88 ? -20.991 2.365 22.512 1.00 84.88 88 GLY A N 1
ATOM 660 C CA . GLY A 1 88 ? -19.704 3.008 22.271 1.00 84.88 88 GLY A CA 1
ATOM 661 C C . GLY A 1 88 ? -19.438 3.351 20.806 1.00 84.88 88 GLY A C 1
ATOM 662 O O . GLY A 1 88 ? -20.294 3.245 19.927 1.00 84.88 88 GLY A O 1
ATOM 663 N N . ARG A 1 89 ? -18.222 3.835 20.550 1.00 89.06 89 ARG A N 1
ATOM 664 C CA . ARG A 1 89 ? -17.739 4.186 19.204 1.00 89.06 89 ARG A CA 1
ATOM 665 C C . ARG A 1 89 ? -16.841 3.083 18.665 1.00 89.06 89 ARG A C 1
ATOM 667 O O . ARG A 1 89 ? -15.875 2.723 19.346 1.00 89.06 89 ARG A O 1
ATOM 674 N N . ALA A 1 90 ? -17.144 2.609 17.459 1.00 92.44 90 ALA A N 1
ATOM 675 C CA . ALA A 1 90 ? -16.529 1.423 16.877 1.00 92.44 90 ALA A CA 1
ATOM 676 C C . ALA A 1 90 ? -15.141 1.681 16.276 1.00 92.44 90 ALA A C 1
ATOM 678 O O . ALA A 1 90 ? -14.263 0.828 16.400 1.00 92.44 90 ALA A O 1
ATOM 679 N N . PHE A 1 91 ? -14.927 2.853 15.662 1.00 93.69 91 PHE A N 1
ATOM 680 C CA . PHE A 1 91 ? -13.665 3.216 14.994 1.00 93.69 91 PHE A CA 1
ATOM 681 C C . PHE A 1 91 ? -13.139 2.116 14.056 1.00 93.69 91 PHE A C 1
ATOM 683 O O . PHE A 1 91 ? -11.952 1.800 14.044 1.00 93.69 91 PHE A O 1
ATOM 690 N N . GLN A 1 92 ? -14.051 1.496 13.316 1.00 96.44 92 GLN A N 1
ATOM 691 C CA . GLN A 1 92 ? -13.789 0.346 12.470 1.00 96.44 92 GLN A CA 1
ATOM 692 C C . GLN A 1 92 ? -12.754 0.635 11.377 1.00 96.44 92 GLN A C 1
ATOM 694 O O . GLN A 1 92 ? -12.707 1.734 10.826 1.00 96.44 92 GLN A O 1
ATOM 699 N N . ARG A 1 93 ? -11.949 -0.378 11.052 1.00 97.25 93 ARG A N 1
ATOM 700 C CA . ARG A 1 93 ? -10.918 -0.343 10.010 1.00 97.25 93 ARG A CA 1
ATOM 701 C C . ARG A 1 93 ? -10.952 -1.615 9.186 1.00 97.25 93 ARG A C 1
ATOM 703 O O . ARG A 1 93 ? -11.005 -2.711 9.746 1.00 97.25 93 ARG A O 1
ATOM 710 N N . LEU A 1 94 ? -10.908 -1.465 7.873 1.00 97.31 94 LEU A N 1
ATOM 711 C CA . LEU A 1 94 ? -10.893 -2.528 6.888 1.00 97.31 94 LEU A CA 1
ATOM 712 C C . LEU A 1 94 ? -9.469 -2.804 6.409 1.00 97.31 94 LEU A C 1
ATOM 714 O O . LEU A 1 94 ? -8.633 -1.914 6.293 1.00 97.31 94 LEU A O 1
ATOM 718 N N . ALA A 1 95 ? -9.205 -4.066 6.089 1.00 93.88 95 ALA A N 1
ATOM 719 C CA . ALA A 1 95 ? -7.981 -4.476 5.417 1.00 93.88 95 ALA A CA 1
ATOM 720 C C . ALA A 1 95 ? -8.243 -5.704 4.548 1.00 93.88 95 ALA A C 1
ATOM 722 O O . ALA A 1 95 ? -9.041 -6.572 4.902 1.00 93.88 95 ALA A O 1
ATOM 723 N N . VAL A 1 96 ? -7.535 -5.813 3.427 1.00 90.56 96 VAL A N 1
ATOM 724 C CA . VAL A 1 96 ? -7.549 -7.017 2.591 1.00 90.56 96 VAL A CA 1
ATOM 725 C C . VAL A 1 96 ? -6.237 -7.760 2.795 1.00 90.56 96 VAL A C 1
ATOM 727 O O . VAL A 1 96 ? -5.160 -7.205 2.589 1.00 90.56 96 VAL A O 1
ATOM 730 N N . TYR A 1 97 ? -6.318 -9.024 3.205 1.00 88.75 97 TYR A N 1
ATOM 731 C CA . TYR A 1 97 ? -5.146 -9.876 3.385 1.00 88.75 97 TYR A CA 1
ATOM 732 C C . TYR A 1 97 ? -5.470 -11.326 3.048 1.00 88.75 97 TYR A C 1
ATOM 734 O O . TYR A 1 97 ? -6.506 -11.846 3.461 1.00 88.75 97 TYR A O 1
ATOM 742 N N . SER A 1 98 ? -4.578 -11.983 2.298 1.00 86.19 98 SER A N 1
ATOM 743 C CA . SER A 1 98 ? -4.751 -13.371 1.839 1.00 86.19 98 SER A CA 1
ATOM 744 C C . SER A 1 98 ? -6.106 -13.621 1.158 1.00 86.19 98 SER A C 1
ATOM 746 O O . SER A 1 98 ? -6.760 -14.631 1.397 1.00 86.19 98 SER A O 1
ATOM 748 N N . ASN A 1 99 ? -6.536 -12.672 0.316 1.00 86.88 99 ASN A N 1
ATOM 749 C CA . ASN A 1 99 ? -7.827 -12.683 -0.382 1.00 86.88 99 ASN A CA 1
ATOM 750 C C . ASN A 1 99 ? -9.066 -12.727 0.539 1.00 86.88 99 ASN A C 1
ATOM 752 O O . ASN A 1 99 ? -10.153 -13.119 0.115 1.00 86.88 99 ASN A O 1
ATOM 756 N N . ILE A 1 100 ? -8.921 -12.300 1.792 1.00 90.31 100 ILE A N 1
ATOM 757 C CA . ILE A 1 100 ? -10.007 -12.154 2.761 1.00 90.31 100 ILE A CA 1
ATOM 758 C C . ILE A 1 100 ? -10.111 -10.672 3.122 1.00 90.31 100 ILE A C 1
ATOM 760 O O . ILE A 1 100 ? -9.104 -10.022 3.410 1.00 90.31 100 ILE A O 1
ATOM 764 N N . LEU A 1 101 ? -11.332 -10.140 3.108 1.00 96.31 101 LEU A N 1
ATOM 765 C CA . LEU A 1 101 ? -11.644 -8.851 3.718 1.00 96.31 101 LEU A CA 1
ATOM 766 C C . LEU A 1 101 ? -11.788 -9.028 5.233 1.00 96.31 101 LEU A C 1
ATOM 768 O O . LEU A 1 101 ? -12.585 -9.857 5.687 1.00 96.31 101 LEU A O 1
ATOM 772 N N . TRP A 1 102 ? -11.025 -8.238 5.978 1.00 97.69 102 TRP A N 1
ATOM 773 C CA . TRP A 1 102 ? -10.992 -8.178 7.432 1.00 97.69 102 TRP A CA 1
ATOM 774 C C . TRP A 1 102 ? -11.539 -6.841 7.913 1.00 97.69 102 TRP A C 1
ATOM 776 O O . TRP A 1 102 ? -11.368 -5.823 7.243 1.00 97.69 102 TRP A O 1
ATOM 786 N N . MET A 1 103 ? -12.147 -6.841 9.097 1.00 98.25 103 MET A N 1
ATOM 787 C CA . MET A 1 103 ? -12.534 -5.617 9.787 1.00 98.25 103 MET A CA 1
ATOM 788 C C . MET A 1 103 ? -12.166 -5.700 11.261 1.00 98.25 103 MET A C 1
ATOM 790 O O . MET A 1 103 ? -12.659 -6.579 11.965 1.00 98.25 103 MET A O 1
ATOM 794 N N . VAL A 1 104 ? -11.342 -4.774 11.739 1.00 98.31 104 VAL A N 1
ATOM 795 C CA . VAL A 1 104 ? -11.101 -4.585 13.173 1.00 98.31 104 VAL A CA 1
ATOM 796 C C . VAL A 1 104 ? -11.964 -3.441 13.684 1.00 98.31 104 VAL A C 1
ATOM 798 O O . VAL A 1 104 ? -12.127 -2.433 13.002 1.00 98.31 104 VAL A O 1
ATOM 801 N N . PHE A 1 105 ? -12.538 -3.592 14.870 1.00 97.06 105 PHE A N 1
ATOM 802 C CA . PHE A 1 105 ? -13.364 -2.566 15.497 1.00 97.06 105 PHE A CA 1
ATOM 803 C C . PHE A 1 105 ? -13.351 -2.715 17.015 1.00 97.06 105 PHE A C 1
ATOM 805 O O . PHE A 1 105 ? -13.103 -3.796 17.553 1.00 97.06 105 PHE A O 1
ATOM 812 N N . ARG A 1 106 ? -13.628 -1.616 17.711 1.00 94.69 106 ARG A N 1
ATOM 813 C CA . ARG A 1 106 ? -13.902 -1.620 19.145 1.00 94.69 106 ARG A CA 1
ATOM 814 C C . ARG A 1 106 ? -15.388 -1.860 19.387 1.00 94.69 106 ARG A C 1
ATOM 816 O O . ARG A 1 106 ? -16.222 -1.354 18.646 1.00 94.69 106 ARG A O 1
ATOM 823 N N . ASP A 1 107 ? -15.718 -2.587 20.441 1.00 92.31 107 ASP A N 1
ATOM 824 C CA . ASP A 1 107 ? -17.091 -2.797 20.893 1.00 92.31 107 ASP A CA 1
ATOM 825 C C . ASP A 1 107 ? -17.192 -2.554 22.399 1.00 92.31 107 ASP A C 1
ATOM 827 O O . ASP A 1 107 ? -16.354 -3.061 23.139 1.00 92.31 107 ASP A O 1
ATOM 831 N N . GLY A 1 108 ? -18.176 -1.773 22.850 1.00 88.94 108 GLY A N 1
ATOM 832 C CA . GLY A 1 108 ? -18.327 -1.362 24.247 1.00 88.94 108 GLY A CA 1
ATOM 833 C C . GLY A 1 108 ? -17.812 0.050 24.560 1.00 88.94 108 GLY A C 1
ATOM 834 O O . GLY A 1 108 ? -17.255 0.750 23.712 1.00 88.94 108 GLY A O 1
ATOM 835 N N . GLU A 1 109 ? -18.035 0.486 25.802 1.00 84.69 109 GLU A N 1
ATOM 836 C CA . GLU A 1 109 ? -17.696 1.824 26.302 1.00 84.69 109 GLU A CA 1
ATOM 837 C C . GLU A 1 109 ? -17.374 1.772 27.802 1.00 84.69 109 GLU A C 1
ATOM 839 O O . GLU A 1 109 ? -18.265 1.676 28.653 1.00 84.69 109 GLU A O 1
ATOM 844 N N . ASN A 1 110 ? -16.087 1.866 28.145 1.00 79.44 110 ASN A N 1
ATOM 845 C CA . ASN A 1 110 ? -15.644 1.745 29.532 1.00 79.44 110 ASN A CA 1
ATOM 846 C C . ASN A 1 110 ? -16.055 2.954 30.379 1.00 79.44 110 ASN A C 1
ATOM 848 O O . ASN A 1 110 ? -16.292 2.809 31.580 1.00 79.44 110 ASN A O 1
ATOM 852 N N . SER A 1 111 ? -16.170 4.148 29.786 1.00 73.19 111 SER A N 1
ATOM 853 C CA . SER A 1 111 ? -16.560 5.346 30.541 1.00 73.19 111 SER A CA 1
ATOM 854 C C . SER A 1 111 ? -18.014 5.280 31.030 1.00 73.19 111 SER A C 1
ATOM 856 O O . SER A 1 111 ? -18.328 5.781 32.113 1.00 73.19 111 SER A O 1
ATOM 858 N N . ALA A 1 112 ? -18.884 4.568 30.305 1.00 67.19 112 ALA A N 1
ATOM 859 C CA . ALA A 1 112 ? -20.268 4.309 30.700 1.00 67.19 112 ALA A CA 1
ATOM 860 C C . ALA A 1 112 ? -20.380 3.316 31.874 1.00 67.19 112 ALA A C 1
ATOM 862 O O . ALA A 1 112 ? -21.357 3.351 32.626 1.00 67.19 112 ALA A O 1
ATOM 863 N N . CYS A 1 113 ? -19.367 2.467 32.091 1.00 67.62 113 CYS A N 1
ATOM 864 C CA . CYS A 1 113 ? -19.341 1.517 33.210 1.00 67.62 113 CYS A CA 1
ATOM 865 C C . CYS A 1 113 ? -19.235 2.186 34.584 1.00 67.62 113 CYS A C 1
ATOM 867 O O . CYS A 1 113 ? -19.638 1.596 35.585 1.00 67.62 113 CYS A O 1
ATOM 869 N N . VAL A 1 114 ? -18.735 3.421 34.644 1.00 62.91 114 VAL A N 1
ATOM 870 C CA . VAL A 1 114 ? -18.617 4.178 35.898 1.00 62.91 114 VAL A CA 1
ATOM 871 C C . VAL A 1 114 ? -19.966 4.775 36.322 1.00 62.91 114 VAL A C 1
ATOM 873 O O . VAL A 1 114 ? -20.213 4.943 37.514 1.00 62.91 114 VAL A O 1
ATOM 876 N N . SER A 1 115 ? -20.853 5.079 35.368 1.00 63.41 115 SER A N 1
ATOM 877 C CA . SER A 1 115 ? -22.128 5.770 35.609 1.00 63.41 115 SER A CA 1
ATOM 878 C C . SER A 1 115 ? -23.364 4.860 35.589 1.00 63.41 115 SER A C 1
ATOM 880 O O . SER A 1 115 ? -24.335 5.171 36.277 1.00 63.41 115 SER A O 1
ATOM 882 N N . SER A 1 116 ? -23.344 3.732 34.863 1.00 62.97 116 SER A N 1
ATOM 883 C CA . SER A 1 116 ? -24.448 2.754 34.829 1.00 62.97 116 SER A CA 1
ATOM 884 C C . SER A 1 116 ? -23.937 1.303 34.744 1.00 62.97 116 SER A C 1
ATOM 886 O O . SER A 1 116 ? -23.886 0.715 33.659 1.00 62.97 116 SER A O 1
ATOM 888 N N . PRO A 1 117 ? -23.574 0.678 35.882 1.00 64.25 117 PRO A N 1
ATOM 889 C CA . PRO A 1 117 ? -22.971 -0.661 35.914 1.00 64.25 117 PRO A CA 1
ATOM 890 C C . PRO A 1 117 ? -23.854 -1.790 35.354 1.00 64.25 117 PRO A C 1
ATOM 892 O O . PRO A 1 117 ? -23.340 -2.845 35.000 1.00 64.25 117 PRO A O 1
ATOM 895 N N . SER A 1 118 ? -25.177 -1.602 35.285 1.00 61.47 118 SER A N 1
ATOM 896 C CA . SER A 1 118 ? -26.134 -2.623 34.828 1.00 61.47 118 SER A CA 1
ATOM 897 C C . SER A 1 118 ? -26.371 -2.640 33.315 1.00 61.47 118 SER A C 1
ATOM 899 O O . SER A 1 118 ? -26.975 -3.586 32.817 1.00 61.47 118 SER A O 1
ATOM 901 N N . THR A 1 119 ? -25.922 -1.616 32.584 1.00 63.56 119 THR A N 1
ATOM 902 C CA . THR A 1 119 ? -26.084 -1.499 31.121 1.00 63.56 119 THR A CA 1
ATOM 903 C C . THR A 1 119 ? -24.750 -1.325 30.400 1.00 63.56 119 THR A C 1
ATOM 905 O O . THR A 1 119 ? -24.730 -1.036 29.207 1.00 63.56 119 THR A O 1
ATOM 908 N N . CYS A 1 120 ? -23.635 -1.441 31.122 1.00 73.50 120 CYS A N 1
ATOM 909 C CA . CYS A 1 120 ? -22.315 -1.216 30.562 1.00 73.50 120 CYS A CA 1
ATOM 910 C C . CYS A 1 120 ? -21.790 -2.468 29.860 1.00 73.50 120 CYS A C 1
ATOM 912 O O . CYS A 1 120 ? -21.953 -3.590 30.341 1.00 73.50 120 CYS A O 1
ATOM 914 N N . ILE A 1 121 ? -21.135 -2.249 28.726 1.00 82.19 121 ILE A N 1
ATOM 915 C CA . ILE A 1 121 ? -20.440 -3.281 27.967 1.00 82.19 121 ILE A CA 1
ATOM 916 C C . ILE A 1 121 ? -18.971 -2.859 27.971 1.00 82.19 121 ILE A C 1
ATOM 918 O O . ILE A 1 121 ? -18.669 -1.803 27.410 1.00 82.19 121 ILE A O 1
ATOM 922 N N . PRO A 1 122 ? -18.077 -3.600 28.657 1.00 87.94 122 PRO A N 1
ATOM 923 C CA . PRO A 1 122 ? -16.650 -3.295 28.663 1.00 87.94 122 PRO A CA 1
ATOM 924 C C . PRO A 1 122 ? -16.088 -3.226 27.244 1.00 87.94 122 PRO A C 1
ATOM 926 O O . PRO A 1 122 ? -16.563 -3.939 26.364 1.00 87.94 122 PRO A O 1
ATOM 929 N N . GLU A 1 123 ? -15.074 -2.391 27.017 1.00 90.69 123 GLU A N 1
ATOM 930 C CA . GLU A 1 123 ? -14.466 -2.299 25.687 1.00 90.69 123 GLU A CA 1
ATOM 931 C C . GLU A 1 123 ? -13.700 -3.577 25.340 1.00 90.69 123 GLU A C 1
ATOM 933 O O . GLU A 1 123 ? -12.813 -4.006 26.080 1.00 90.69 123 GLU A O 1
ATOM 938 N N . HIS A 1 124 ? -13.981 -4.132 24.168 1.00 93.56 124 HIS A N 1
ATOM 939 C CA . HIS A 1 124 ? -13.231 -5.207 23.535 1.00 93.56 124 HIS A CA 1
ATOM 940 C C . HIS A 1 124 ? -12.789 -4.788 22.138 1.00 93.56 124 HIS A C 1
ATOM 942 O O . HIS A 1 124 ? -13.462 -3.997 21.476 1.00 93.56 124 HIS A O 1
ATOM 948 N N . ILE A 1 125 ? -11.676 -5.348 21.671 1.00 96.56 125 ILE A N 1
ATOM 949 C CA . ILE A 1 125 ? -11.309 -5.273 20.256 1.00 96.56 125 ILE A CA 1
ATOM 950 C C . ILE A 1 125 ? -11.766 -6.555 19.578 1.00 96.56 125 ILE A C 1
ATOM 952 O O . ILE A 1 125 ? -11.434 -7.650 20.022 1.00 96.56 125 ILE A O 1
ATOM 956 N N . ASN A 1 126 ? -12.519 -6.414 18.497 1.00 97.19 126 ASN A N 1
ATOM 957 C CA . ASN A 1 126 ? -13.046 -7.516 17.715 1.00 97.19 126 ASN A CA 1
ATOM 958 C C . ASN A 1 126 ? -12.456 -7.487 16.305 1.00 97.19 126 ASN A C 1
ATOM 960 O O . ASN A 1 126 ? -12.240 -6.419 15.729 1.00 97.19 126 ASN A O 1
ATOM 964 N N . LEU A 1 127 ? -12.217 -8.670 15.746 1.00 97.88 127 LEU A N 1
ATOM 965 C CA . LEU A 1 127 ? -11.749 -8.866 14.381 1.00 97.88 127 LEU A CA 1
ATOM 966 C C . LEU A 1 127 ? -12.736 -9.758 13.627 1.00 97.88 127 LEU A C 1
ATOM 968 O O . LEU A 1 127 ? -12.914 -10.928 13.957 1.00 97.88 127 LEU A O 1
ATOM 972 N N . TRP A 1 128 ? -13.373 -9.201 12.606 1.00 98.06 128 TRP A N 1
ATOM 973 C CA . TRP A 1 128 ? -14.287 -9.897 11.709 1.00 98.06 128 TRP A CA 1
ATOM 974 C C . TRP A 1 128 ? -13.593 -10.292 10.402 1.00 98.06 128 TRP A C 1
ATOM 976 O O . TRP A 1 128 ? -12.709 -9.576 9.923 1.00 98.06 128 TRP A O 1
ATOM 986 N N . ARG A 1 129 ? -14.031 -11.403 9.798 1.00 96.06 129 ARG A N 1
ATOM 987 C CA . ARG A 1 129 ? -13.554 -11.892 8.494 1.00 96.06 129 ARG A CA 1
ATOM 988 C C . ARG A 1 129 ? -14.698 -12.259 7.553 1.00 96.06 129 ARG A C 1
ATOM 990 O O . ARG A 1 129 ? -15.668 -12.904 7.943 1.00 96.06 129 ARG A O 1
ATOM 997 N N . SER A 1 130 ? -14.546 -11.886 6.290 1.00 95.75 130 SER A N 1
ATOM 998 C CA . SER A 1 130 ? -15.588 -11.997 5.256 1.00 95.75 130 SER A CA 1
ATOM 999 C C . SER A 1 130 ? -15.902 -13.406 4.757 1.00 95.75 130 SER A C 1
ATOM 1001 O O . SER A 1 130 ? -17.027 -13.661 4.343 1.00 95.75 130 SER A O 1
ATOM 1003 N N . ASP A 1 131 ? -14.945 -14.327 4.785 1.00 93.56 131 ASP A N 1
ATOM 1004 C CA . ASP A 1 131 ? -15.090 -15.676 4.225 1.00 93.56 131 ASP A CA 1
ATOM 1005 C C . ASP A 1 131 ? -15.930 -16.618 5.103 1.00 93.56 131 ASP A C 1
ATOM 1007 O O . ASP A 1 131 ? -16.633 -17.485 4.590 1.00 93.56 131 ASP A O 1
ATOM 1011 N N . THR A 1 132 ? -15.880 -16.439 6.424 1.00 94.69 132 THR A N 1
ATOM 1012 C CA . THR A 1 132 ? -16.662 -17.229 7.391 1.00 94.69 132 THR A CA 1
ATOM 1013 C C . THR A 1 132 ? -17.717 -16.406 8.126 1.00 94.69 132 THR A C 1
ATOM 1015 O O . THR A 1 132 ? -18.606 -16.976 8.754 1.00 94.69 132 THR A O 1
ATOM 1018 N N . GLY A 1 133 ? -17.615 -15.074 8.090 1.00 93.44 133 GLY A N 1
ATOM 1019 C CA . GLY A 1 133 ? -18.425 -14.174 8.909 1.00 93.44 133 GLY A CA 1
ATOM 1020 C C . GLY A 1 133 ? -18.092 -14.227 10.406 1.00 93.44 133 GLY A C 1
ATOM 1021 O O . GLY A 1 133 ? -18.795 -13.603 11.200 1.00 93.44 133 GLY A O 1
ATOM 1022 N N . ALA A 1 134 ? -17.057 -14.975 10.803 1.00 94.38 134 ALA A N 1
ATOM 1023 C CA . ALA A 1 134 ? -16.678 -15.143 12.198 1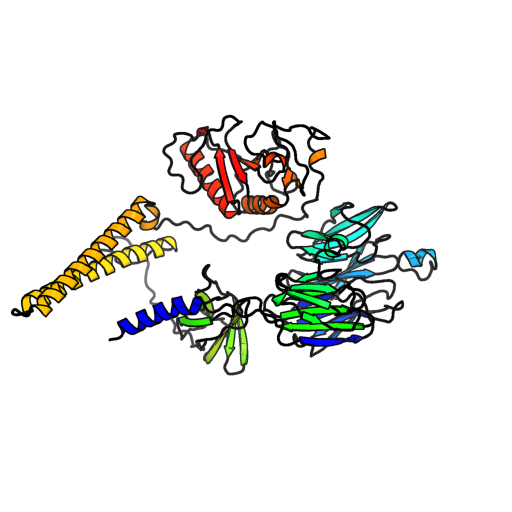.00 94.38 134 ALA A CA 1
ATOM 1024 C C . ALA A 1 134 ? -16.114 -13.846 12.793 1.00 94.38 134 ALA A C 1
ATOM 1026 O O . ALA A 1 134 ? -15.454 -13.066 12.102 1.00 94.38 134 ALA A O 1
ATOM 1027 N N . ILE A 1 135 ? -16.345 -13.664 14.095 1.00 96.44 135 ILE A N 1
ATOM 1028 C CA . ILE A 1 135 ? -15.746 -12.603 14.905 1.00 96.44 135 ILE A CA 1
ATOM 1029 C C . ILE A 1 135 ? -14.837 -13.245 15.944 1.00 96.44 135 ILE A C 1
ATOM 1031 O O . ILE A 1 135 ? -15.270 -14.088 16.730 1.00 96.44 135 ILE A O 1
ATOM 1035 N N . GLU A 1 136 ? -13.584 -12.816 15.957 1.00 96.00 136 GLU A N 1
ATOM 1036 C CA . GLU A 1 136 ? -12.621 -13.115 17.004 1.00 96.00 136 GLU A CA 1
ATOM 1037 C C . GLU A 1 136 ? -12.571 -11.949 17.999 1.00 96.00 136 GLU A C 1
ATOM 1039 O O . GLU A 1 136 ? -12.363 -10.804 17.603 1.00 96.00 136 GLU A O 1
ATOM 1044 N N . ASN A 1 137 ? -12.732 -12.232 19.293 1.00 95.12 137 ASN A N 1
ATOM 1045 C CA . ASN A 1 137 ? -12.507 -11.250 20.354 1.00 95.12 137 ASN A CA 1
ATOM 1046 C C . ASN A 1 137 ? -11.018 -11.257 20.728 1.00 95.12 137 ASN A C 1
ATOM 1048 O O . ASN A 1 137 ? -10.511 -12.259 21.230 1.00 95.12 137 ASN A O 1
ATOM 1052 N N . LEU A 1 138 ? -10.324 -10.145 20.479 1.00 93.38 138 LEU A N 1
ATOM 1053 C CA . LEU A 1 138 ? -8.883 -9.995 20.721 1.00 93.38 138 LEU A CA 1
ATOM 1054 C C . LEU A 1 138 ? -8.553 -9.687 22.186 1.00 93.38 138 LEU A C 1
ATOM 1056 O O . LEU A 1 138 ? -7.383 -9.666 22.566 1.00 93.38 138 LEU A O 1
ATOM 1060 N N . GLY A 1 139 ? -9.573 -9.453 23.009 1.00 91.06 139 GLY A N 1
ATOM 1061 C CA . GLY A 1 139 ? -9.446 -9.175 24.430 1.00 91.06 139 GLY A CA 1
ATOM 1062 C C . GLY A 1 139 ? -10.094 -7.859 24.842 1.00 91.06 139 GLY A C 1
ATOM 1063 O O . GLY A 1 139 ? -10.446 -7.009 24.022 1.00 91.06 139 GLY A O 1
ATOM 1064 N N . GLN A 1 140 ? -10.264 -7.721 26.155 1.00 92.44 140 GLN A N 1
ATOM 1065 C CA . GLN A 1 140 ? -10.750 -6.499 26.783 1.00 92.44 140 GLN A CA 1
ATOM 1066 C C . GLN A 1 140 ? -9.650 -5.430 26.777 1.00 92.44 140 GLN A C 1
ATOM 1068 O O . GLN A 1 140 ? -8.484 -5.729 27.047 1.00 92.44 140 GLN A O 1
ATOM 1073 N N . VAL A 1 141 ? -10.027 -4.181 26.528 1.00 90.88 141 VAL A N 1
ATOM 1074 C CA . VAL A 1 141 ? -9.145 -3.012 26.608 1.00 90.88 141 VAL A CA 1
ATOM 1075 C C . VAL A 1 141 ? -9.672 -2.015 27.631 1.00 90.88 141 VAL A C 1
ATOM 1077 O O . VAL A 1 141 ? -10.850 -2.013 27.977 1.00 90.88 141 VAL A O 1
ATOM 1080 N N . THR A 1 142 ? -8.785 -1.180 28.161 1.00 88.00 142 THR A N 1
ATOM 1081 C CA . THR A 1 142 ? -9.101 -0.098 29.099 1.00 88.00 142 THR A CA 1
ATOM 1082 C C . THR A 1 142 ? -8.611 1.216 28.513 1.00 88.00 142 THR A C 1
ATOM 1084 O O . THR A 1 142 ? -7.464 1.284 28.078 1.00 88.00 142 THR A O 1
ATOM 1087 N N . ASN A 1 143 ? -9.456 2.254 28.516 1.00 82.56 143 ASN A N 1
ATOM 1088 C CA . ASN A 1 143 ? -9.131 3.602 28.026 1.00 82.56 143 ASN A CA 1
ATOM 1089 C C . ASN A 1 143 ? -8.376 3.593 26.687 1.00 82.56 143 ASN A C 1
ATOM 1091 O O . ASN A 1 143 ? -7.324 4.212 26.551 1.00 82.56 143 ASN A O 1
ATOM 1095 N N . SER A 1 144 ? -8.910 2.865 25.706 1.00 84.19 144 SER A N 1
ATOM 1096 C CA . SER A 1 144 ? -8.271 2.678 24.399 1.00 84.19 144 SER A CA 1
ATOM 1097 C C . SER A 1 144 ? -8.145 3.974 23.578 1.00 84.19 144 SER A C 1
ATOM 1099 O O . SER A 1 144 ? -7.330 4.036 22.666 1.00 84.19 144 SER A O 1
ATOM 1101 N N . GLY A 1 145 ? -8.895 5.026 23.933 1.00 84.75 145 GLY A N 1
ATOM 1102 C CA . GLY A 1 145 ? -8.839 6.339 23.284 1.00 84.75 145 GLY A CA 1
ATOM 1103 C C . GLY A 1 145 ? -9.738 6.447 22.050 1.00 84.75 145 GLY A C 1
ATOM 1104 O O . GLY A 1 145 ? -10.636 5.628 21.839 1.00 84.75 145 GLY A O 1
ATOM 1105 N N . ASN A 1 146 ? -9.528 7.496 21.253 1.00 87.44 146 ASN A N 1
ATOM 1106 C CA . ASN A 1 146 ? -10.154 7.636 19.937 1.00 87.44 146 ASN A CA 1
ATOM 1107 C C . ASN A 1 146 ? -9.256 6.991 18.877 1.00 87.44 146 ASN A C 1
ATOM 1109 O O . ASN A 1 146 ? -8.040 7.004 19.019 1.00 87.44 146 ASN A O 1
ATOM 1113 N N . HIS A 1 147 ? -9.850 6.448 17.812 1.00 90.31 147 HIS A N 1
ATOM 1114 C CA . HIS A 1 147 ? -9.125 5.706 16.767 1.00 90.31 147 HIS A CA 1
ATOM 1115 C C . HIS A 1 147 ? -8.183 4.614 17.323 1.00 90.31 147 HIS A C 1
ATOM 1117 O O . HIS A 1 147 ? -7.011 4.561 16.957 1.00 90.31 147 HIS A O 1
ATOM 1123 N N . PRO A 1 148 ? -8.670 3.730 18.213 1.00 93.38 148 PRO A N 1
ATOM 1124 C CA . PRO A 1 148 ? -7.823 2.804 18.953 1.00 93.38 148 PRO A CA 1
ATOM 1125 C C . PRO A 1 148 ? -7.311 1.623 18.129 1.00 93.38 148 PRO A C 1
ATOM 1127 O O . PRO A 1 148 ? -6.567 0.821 18.676 1.00 93.38 148 PRO A O 1
ATOM 1130 N N . VAL A 1 149 ? -7.735 1.445 16.875 1.00 95.31 149 VAL A N 1
ATOM 1131 C CA . VAL A 1 149 ? -7.441 0.250 16.072 1.00 95.31 149 VAL A CA 1
ATOM 1132 C C . VAL A 1 149 ? -6.997 0.611 14.661 1.00 95.31 149 VAL A C 1
ATOM 1134 O O . VAL A 1 149 ? -7.427 1.623 14.109 1.00 95.31 149 VAL A O 1
ATOM 1137 N N . ALA A 1 150 ? -6.176 -0.252 14.066 1.00 94.50 150 ALA A N 1
ATOM 1138 C CA . ALA A 1 150 ? -5.913 -0.282 12.631 1.00 94.50 150 ALA A CA 1
ATOM 1139 C C . ALA A 1 150 ? -5.598 -1.704 12.155 1.00 94.50 150 ALA A C 1
ATOM 1141 O O . ALA A 1 150 ? -5.255 -2.587 12.944 1.00 94.50 150 ALA A O 1
ATOM 1142 N N . ALA A 1 151 ? -5.726 -1.925 10.851 1.00 93.81 151 ALA A N 1
ATOM 1143 C CA . ALA A 1 151 ? -5.321 -3.160 10.201 1.00 93.81 151 ALA A CA 1
ATOM 1144 C C . ALA A 1 151 ? -4.658 -2.842 8.857 1.00 93.81 151 ALA A C 1
ATOM 1146 O O . ALA A 1 151 ? -5.022 -1.876 8.192 1.00 93.81 151 ALA A O 1
ATOM 1147 N N . GLY A 1 152 ? -3.672 -3.643 8.466 1.00 85.06 152 GLY A N 1
ATOM 1148 C CA . GLY A 1 152 ? -2.936 -3.451 7.218 1.00 85.06 152 GLY A CA 1
ATOM 1149 C C . GLY A 1 152 ? -1.754 -4.407 7.112 1.00 85.06 152 GLY A C 1
ATOM 1150 O O . GLY A 1 152 ? -1.211 -4.841 8.125 1.00 85.06 152 GLY A O 1
ATOM 1151 N N . GLY A 1 153 ? -1.383 -4.797 5.890 1.00 78.06 153 GLY A N 1
ATOM 1152 C CA . GLY A 1 153 ? -0.215 -5.659 5.652 1.00 78.06 153 GLY A CA 1
ATOM 1153 C C . GLY A 1 153 ? -0.261 -7.035 6.334 1.00 78.06 153 GLY A C 1
ATOM 1154 O O . GLY A 1 153 ? 0.791 -7.608 6.596 1.00 78.06 153 GLY A O 1
ATOM 1155 N N . GLY A 1 154 ? -1.453 -7.555 6.651 1.00 85.81 154 GLY A N 1
ATOM 1156 C CA . GLY A 1 154 ? -1.616 -8.807 7.405 1.00 85.81 154 GLY A CA 1
ATOM 1157 C C . GLY A 1 154 ? -1.506 -8.660 8.921 1.00 85.81 154 GLY A C 1
ATOM 1158 O O . GLY A 1 154 ? -1.452 -9.657 9.634 1.00 85.81 154 GLY A O 1
ATOM 1159 N N . LEU A 1 155 ? -1.510 -7.432 9.435 1.00 87.19 155 LEU A N 1
ATOM 1160 C CA . LEU A 1 155 ? -1.433 -7.144 10.862 1.00 87.19 155 LEU A CA 1
ATOM 1161 C C . LEU A 1 155 ? -2.706 -6.459 11.353 1.00 87.19 155 LEU A C 1
ATOM 1163 O O . LEU A 1 155 ? -3.335 -5.685 10.630 1.00 87.19 155 LEU A O 1
ATOM 1167 N N . VAL A 1 156 ? -3.052 -6.733 12.608 1.00 95.00 156 VAL A N 1
ATOM 1168 C CA . VAL A 1 156 ? -4.032 -5.975 13.386 1.00 95.00 156 VAL A CA 1
ATOM 1169 C C . VAL A 1 156 ? -3.316 -5.334 14.565 1.00 95.00 156 VAL A C 1
ATOM 1171 O O . VAL A 1 156 ? -2.536 -5.995 15.254 1.00 95.00 156 VAL A O 1
ATOM 1174 N N . VAL A 1 157 ? -3.571 -4.047 14.783 1.00 94.38 157 VAL A N 1
ATOM 1175 C CA . VAL A 1 157 ? -2.964 -3.237 15.845 1.00 94.38 157 VAL A CA 1
ATOM 1176 C C . VAL A 1 157 ? -4.043 -2.537 16.658 1.00 94.38 157 VAL A C 1
ATOM 1178 O O . VAL A 1 157 ? -5.070 -2.126 16.111 1.00 94.38 157 VAL A O 1
ATOM 1181 N N . TRP A 1 158 ? -3.820 -2.400 17.963 1.00 94.69 158 TRP A N 1
ATOM 1182 C CA . TRP A 1 158 ? -4.748 -1.696 18.841 1.00 94.69 158 TRP A CA 1
ATOM 1183 C C . TRP A 1 158 ? -4.076 -1.037 20.042 1.00 94.69 158 TRP A C 1
ATOM 1185 O O . TRP A 1 158 ? -3.006 -1.445 20.483 1.00 94.69 158 TRP A O 1
ATOM 1195 N N . GLN A 1 159 ? -4.729 -0.019 20.592 1.00 92.69 159 GLN A N 1
ATOM 1196 C CA . GLN A 1 159 ? -4.312 0.675 21.801 1.00 92.69 159 GLN A CA 1
ATOM 1197 C C . GLN A 1 159 ? -4.990 0.104 23.043 1.00 92.69 159 GLN A C 1
ATOM 1199 O O . GLN A 1 159 ? -6.183 -0.208 23.051 1.00 92.69 159 GLN A O 1
ATOM 1204 N N . ASN A 1 160 ? -4.220 0.003 24.123 1.00 90.69 160 ASN A N 1
ATOM 1205 C CA . ASN A 1 160 ? -4.737 -0.370 25.431 1.00 90.69 160 ASN A CA 1
ATOM 1206 C C . ASN A 1 160 ? -3.930 0.296 26.551 1.00 90.69 160 ASN A C 1
ATOM 1208 O O . ASN A 1 160 ? -2.697 0.339 26.513 1.00 90.69 160 ASN A O 1
ATOM 1212 N N . GLN A 1 161 ? -4.624 0.792 27.574 1.00 87.19 161 GLN A N 1
ATOM 1213 C CA . GLN A 1 161 ? -3.988 1.347 28.757 1.00 87.19 161 GLN A CA 1
ATOM 1214 C C . GLN A 1 161 ? -3.456 0.227 29.660 1.00 87.19 161 GLN A C 1
ATOM 1216 O O . GLN A 1 161 ? -4.220 -0.530 30.253 1.00 87.19 161 GLN A O 1
ATOM 1221 N N . VAL A 1 162 ? -2.134 0.169 29.831 1.00 85.81 162 VAL A N 1
ATOM 1222 C CA . VAL A 1 162 ? -1.465 -0.832 30.686 1.00 85.81 162 VAL A CA 1
ATOM 1223 C C . VAL A 1 162 ? -1.326 -0.377 32.142 1.00 85.81 162 VAL A C 1
ATOM 1225 O O . VAL A 1 162 ? -1.244 -1.195 33.055 1.00 85.81 162 VAL A O 1
ATOM 1228 N N . ARG A 1 163 ? -1.314 0.939 32.382 1.00 83.31 163 ARG A N 1
ATOM 1229 C CA . ARG A 1 163 ? -1.383 1.582 33.708 1.00 83.31 163 ARG A CA 1
ATOM 1230 C C . ARG A 1 163 ? -1.883 3.016 33.550 1.00 83.31 163 ARG A C 1
ATOM 1232 O O . ARG A 1 163 ? -1.852 3.546 32.446 1.00 83.31 163 ARG A O 1
ATOM 1239 N N . ALA A 1 164 ? -2.338 3.647 34.632 1.00 81.50 164 ALA A N 1
ATOM 1240 C CA . ALA A 1 164 ? -2.895 5.004 34.590 1.00 81.50 164 ALA A CA 1
ATOM 1241 C C . ALA A 1 164 ? -2.011 5.976 33.781 1.00 81.50 164 ALA A C 1
ATOM 1243 O O . ALA A 1 164 ? -0.839 6.166 34.106 1.00 81.50 164 ALA A O 1
ATOM 1244 N N . GLY A 1 165 ? -2.576 6.552 32.715 1.00 77.06 165 GLY A N 1
ATOM 1245 C CA . GLY A 1 165 ? -1.892 7.505 31.833 1.00 77.06 165 GLY A CA 1
ATOM 1246 C C . GLY A 1 165 ? -0.879 6.908 30.847 1.00 77.06 165 GLY A C 1
ATOM 1247 O O . GLY A 1 165 ? -0.226 7.669 30.143 1.00 77.06 165 GLY A O 1
ATOM 1248 N N . VAL A 1 166 ? -0.730 5.581 30.777 1.00 81.38 166 VAL A N 1
ATOM 1249 C CA . VAL A 1 166 ? 0.194 4.907 29.850 1.00 81.38 166 VAL A CA 1
ATOM 1250 C C . VAL A 1 166 ? -0.583 3.966 28.942 1.00 81.38 166 VAL A C 1
ATOM 1252 O O . VAL A 1 166 ? -1.070 2.923 29.385 1.00 81.38 166 VAL A O 1
ATOM 1255 N N . ILE A 1 167 ? -0.676 4.355 27.673 1.00 84.88 167 ILE A N 1
ATOM 1256 C CA . ILE A 1 167 ? -1.309 3.591 26.600 1.00 84.88 167 ILE A CA 1
ATOM 1257 C C . ILE A 1 167 ? -0.211 2.992 25.730 1.00 84.88 167 ILE A C 1
ATOM 1259 O O . ILE A 1 167 ? 0.647 3.718 25.231 1.00 84.88 167 ILE A O 1
ATOM 1263 N N . ASN A 1 168 ? -0.254 1.674 25.558 1.00 88.06 168 ASN A N 1
ATOM 1264 C CA . ASN A 1 168 ? 0.645 0.955 24.667 1.00 88.06 168 ASN A CA 1
ATOM 1265 C C . ASN A 1 168 ? -0.081 0.564 23.380 1.00 88.06 168 ASN A C 1
ATOM 1267 O O . ASN A 1 168 ? -1.309 0.429 23.362 1.00 88.06 168 ASN A O 1
ATOM 1271 N N . VAL A 1 169 ? 0.699 0.352 22.320 1.00 89.06 169 VAL A N 1
ATOM 1272 C CA . VAL A 1 169 ? 0.222 -0.235 21.066 1.00 89.06 169 VAL A CA 1
ATOM 1273 C C . VAL A 1 169 ? 0.546 -1.723 21.063 1.00 89.06 169 VAL A C 1
ATOM 1275 O O . VAL A 1 169 ? 1.696 -2.125 21.218 1.00 89.06 169 VAL A O 1
ATOM 1278 N N . PHE A 1 170 ? -0.476 -2.535 20.854 1.00 88.50 170 PHE A N 1
ATOM 1279 C CA . PHE A 1 170 ? -0.394 -3.978 20.718 1.00 88.50 170 PHE A CA 1
ATOM 1280 C C . PHE A 1 170 ? -0.603 -4.372 19.270 1.00 88.50 170 PHE A C 1
ATOM 1282 O O . PHE A 1 170 ? -1.268 -3.662 18.514 1.00 88.50 170 PHE A O 1
ATOM 1289 N N . MET A 1 171 ? -0.061 -5.522 18.888 1.00 89.69 171 MET A N 1
ATOM 1290 C CA . MET A 1 171 ? -0.234 -6.043 17.544 1.00 89.69 171 MET A CA 1
ATOM 1291 C C . MET A 1 171 ? -0.161 -7.560 17.470 1.00 89.69 171 MET A C 1
ATOM 1293 O O . MET A 1 171 ? 0.471 -8.203 18.307 1.00 89.69 171 MET A O 1
ATOM 1297 N N . ARG A 1 172 ? -0.731 -8.124 16.409 1.00 89.44 172 ARG A N 1
ATOM 1298 C CA . ARG A 1 172 ? -0.521 -9.517 15.997 1.00 89.44 172 ARG A CA 1
ATOM 1299 C C . ARG A 1 172 ? -0.822 -9.684 14.507 1.00 89.44 172 ARG A C 1
ATOM 1301 O O . ARG A 1 172 ? -1.368 -8.780 13.875 1.00 89.44 172 ARG A O 1
ATOM 1308 N N . ASP A 1 173 ? -0.520 -10.862 13.978 1.00 90.12 173 ASP A N 1
ATOM 1309 C CA . ASP A 1 173 ? -0.993 -11.290 12.660 1.00 90.12 173 ASP A CA 1
ATOM 1310 C C . ASP A 1 173 ? -2.529 -11.423 12.651 1.00 90.12 173 ASP A C 1
ATOM 1312 O O . ASP A 1 173 ? -3.124 -11.951 13.598 1.00 90.12 173 ASP A O 1
ATOM 1316 N N . VAL A 1 174 ? -3.182 -10.939 11.589 1.00 92.56 174 VAL A N 1
ATOM 1317 C CA . VAL A 1 174 ? -4.650 -11.007 11.431 1.00 92.56 174 VAL A CA 1
ATOM 1318 C C . VAL A 1 174 ? -5.176 -12.441 11.419 1.00 92.56 174 VAL A C 1
ATOM 1320 O O . VAL A 1 174 ? -6.328 -12.677 11.772 1.00 92.56 174 VAL A O 1
ATOM 1323 N N . THR A 1 175 ? -4.344 -13.408 11.036 1.00 88.56 175 THR A N 1
ATOM 1324 C CA . THR A 1 175 ? -4.702 -14.827 10.970 1.00 88.56 175 THR A CA 1
ATOM 1325 C C . THR A 1 175 ? -4.584 -15.554 12.310 1.00 88.56 175 THR A C 1
ATOM 1327 O O . THR A 1 175 ? -5.050 -16.689 12.422 1.00 88.56 175 THR A O 1
ATOM 1330 N N . GLY A 1 176 ? -4.019 -14.912 13.337 1.00 84.62 176 GLY A N 1
ATOM 1331 C CA . GLY A 1 176 ? -3.738 -15.533 14.630 1.00 84.62 176 GLY A CA 1
ATOM 1332 C C . GLY A 1 176 ? -2.257 -15.529 14.985 1.00 84.62 176 GLY A C 1
ATOM 1333 O O . GLY A 1 176 ? -1.391 -15.436 14.125 1.00 84.62 176 GLY A O 1
ATOM 1334 N N . GLY A 1 177 ? -1.949 -15.659 16.275 1.00 84.38 177 GLY A N 1
ATOM 1335 C CA . GLY A 1 177 ? -0.567 -15.749 16.741 1.00 84.38 177 GLY A CA 1
ATOM 1336 C C . GLY A 1 177 ? -0.320 -15.011 18.053 1.00 84.38 177 GLY A C 1
ATOM 1337 O O . GLY A 1 177 ? -1.269 -14.568 18.706 1.00 84.38 177 GLY A O 1
ATOM 1338 N N . PRO A 1 178 ? 0.955 -14.903 18.469 1.00 80.88 178 PRO A N 1
ATOM 1339 C CA . PRO A 1 178 ? 1.320 -14.157 19.662 1.00 80.88 178 PRO A CA 1
ATOM 1340 C C . PRO A 1 178 ? 1.012 -12.667 19.492 1.00 80.88 178 PRO A C 1
ATOM 1342 O O . PRO A 1 178 ? 1.165 -12.098 18.412 1.00 80.88 178 PRO A O 1
ATOM 1345 N N . VAL A 1 179 ? 0.607 -12.043 20.595 1.00 84.69 179 VAL A N 1
ATOM 1346 C CA . VAL A 1 179 ? 0.440 -10.593 20.685 1.00 84.69 179 VAL A CA 1
ATOM 1347 C C . VAL A 1 179 ? 1.761 -9.972 21.122 1.00 84.69 179 VAL A C 1
ATOM 1349 O O . VAL A 1 179 ? 2.341 -10.384 22.127 1.00 84.69 179 VAL A O 1
ATOM 1352 N N . PHE A 1 180 ? 2.214 -8.967 20.382 1.00 83.56 180 PHE A N 1
ATOM 1353 C CA . PHE A 1 180 ? 3.396 -8.178 20.700 1.00 83.56 180 PHE A CA 1
ATOM 1354 C C . PHE A 1 180 ? 2.979 -6.818 21.257 1.00 83.56 180 PHE A C 1
ATOM 1356 O O . PHE A 1 180 ? 2.134 -6.138 20.679 1.00 83.56 180 PHE A O 1
ATOM 1363 N N . ASP A 1 181 ? 3.587 -6.424 22.374 1.00 84.56 181 ASP A N 1
ATOM 1364 C CA . ASP A 1 181 ? 3.479 -5.078 22.935 1.00 84.56 181 ASP A CA 1
ATOM 1365 C C . ASP A 1 181 ? 4.616 -4.222 22.365 1.00 84.56 181 ASP A C 1
ATOM 1367 O O . ASP A 1 181 ? 5.794 -4.482 22.623 1.00 84.56 181 ASP A O 1
ATOM 1371 N N . LEU A 1 182 ? 4.267 -3.220 21.560 1.00 79.12 182 LEU A N 1
ATOM 1372 C CA . LEU A 1 182 ? 5.215 -2.275 20.971 1.00 79.12 182 LEU A CA 1
ATOM 1373 C C . LEU A 1 182 ? 5.598 -1.146 21.937 1.00 79.12 182 LEU A C 1
ATOM 1375 O O . LEU A 1 182 ? 6.451 -0.323 21.614 1.00 79.12 182 LEU A O 1
ATOM 1379 N N . GLY A 1 183 ? 5.000 -1.112 23.128 1.00 78.12 183 GLY A N 1
ATOM 1380 C CA . GLY A 1 183 ? 5.217 -0.102 24.148 1.00 78.12 183 GLY A CA 1
ATOM 1381 C C . GLY A 1 183 ? 4.418 1.177 23.906 1.00 78.12 183 GLY A C 1
ATOM 1382 O O . GLY A 1 183 ? 3.542 1.259 23.042 1.00 78.12 183 GLY A O 1
ATOM 1383 N N . GLY A 1 184 ? 4.745 2.206 24.690 1.00 70.88 184 GLY A N 1
ATOM 1384 C CA . GLY A 1 184 ? 4.156 3.545 24.608 1.00 70.88 184 GLY A CA 1
ATOM 1385 C C . GLY A 1 184 ? 4.698 4.358 23.435 1.00 70.88 184 GLY A C 1
ATOM 1386 O O . GLY A 1 184 ? 5.057 5.518 23.608 1.00 70.88 184 GLY A O 1
ATOM 1387 N N . ILE A 1 185 ? 4.797 3.747 22.254 1.00 59.91 185 ILE A N 1
ATOM 1388 C CA . ILE A 1 185 ? 5.265 4.394 21.021 1.00 59.91 185 ILE A CA 1
ATOM 1389 C C . ILE A 1 185 ? 4.293 5.458 20.496 1.00 59.91 185 ILE A C 1
ATOM 1391 O O . ILE A 1 185 ? 4.536 5.997 19.424 1.00 59.91 185 ILE A O 1
ATOM 1395 N N . GLY A 1 186 ? 3.220 5.786 21.228 1.00 52.81 186 GLY A N 1
ATOM 1396 C CA . GLY A 1 186 ? 2.248 6.777 20.799 1.00 52.81 186 GLY A CA 1
ATOM 1397 C C . GLY A 1 186 ? 1.570 7.578 21.894 1.00 52.81 186 GLY A C 1
ATOM 1398 O O . GLY A 1 186 ? 1.450 7.160 23.044 1.00 52.81 186 GLY A O 1
ATOM 1399 N N . ALA A 1 187 ? 1.110 8.755 21.486 1.00 60.34 187 ALA A N 1
ATOM 1400 C CA . ALA A 1 187 ? 0.185 9.575 22.241 1.00 60.34 187 ALA A CA 1
ATOM 1401 C C . ALA A 1 187 ? -1.208 8.905 22.306 1.00 60.34 187 ALA A C 1
ATOM 1403 O O . ALA A 1 187 ? -1.546 8.066 21.463 1.00 60.34 187 ALA A O 1
ATOM 1404 N N . PRO A 1 188 ? -2.059 9.281 23.278 1.00 62.47 188 PRO A N 1
ATOM 1405 C CA . PRO A 1 188 ? -3.413 8.733 23.447 1.00 62.47 188 PRO A CA 1
ATOM 1406 C C . PRO A 1 188 ? -4.412 9.144 22.340 1.00 62.47 188 PRO A C 1
ATOM 1408 O O . PRO A 1 188 ? -5.622 9.011 22.516 1.00 62.47 188 PRO A O 1
ATOM 1411 N N . THR A 1 189 ? -3.926 9.704 21.233 1.00 75.56 189 THR A N 1
ATOM 1412 C CA . THR A 1 189 ? -4.697 10.370 20.173 1.00 75.56 189 THR A CA 1
ATOM 1413 C C . THR A 1 189 ? -5.193 9.421 19.081 1.00 75.56 189 THR A C 1
ATOM 1415 O O . THR A 1 189 ? -6.187 9.742 18.428 1.00 75.56 189 THR A O 1
ATOM 1418 N N . GLY A 1 190 ? -4.559 8.253 18.918 1.00 88.06 190 GLY A N 1
ATOM 1419 C CA . GLY A 1 190 ? -5.048 7.163 18.071 1.00 88.06 190 GLY A CA 1
ATOM 1420 C C . GLY A 1 190 ? -4.041 6.607 17.064 1.00 88.06 190 GLY A C 1
ATOM 1421 O O . GLY A 1 190 ? -2.977 7.180 16.815 1.00 88.06 190 GLY A O 1
ATOM 1422 N N . ILE A 1 191 ? -4.413 5.489 16.443 1.00 91.00 191 ILE A N 1
ATOM 1423 C CA . ILE A 1 191 ? -3.686 4.837 15.353 1.00 91.00 191 ILE A CA 1
ATOM 1424 C C . ILE A 1 191 ? -4.280 5.291 14.014 1.00 91.00 191 ILE A C 1
ATOM 1426 O O . ILE A 1 191 ? -5.488 5.195 13.793 1.00 91.00 191 ILE A O 1
ATOM 1430 N N . SER A 1 192 ? -3.423 5.766 13.111 1.00 87.38 192 SER A N 1
ATOM 1431 C CA . SER A 1 192 ? -3.822 6.159 11.759 1.00 87.38 192 SER A CA 1
ATOM 1432 C C . SER A 1 192 ? -3.872 4.945 10.830 1.00 87.38 192 SER A C 1
ATOM 1434 O O . SER A 1 192 ? -4.954 4.539 10.405 1.00 87.38 192 SER A O 1
ATOM 1436 N N . ARG A 1 193 ? -2.719 4.311 10.568 1.00 86.06 193 ARG A N 1
ATOM 1437 C CA . ARG A 1 193 ? -2.582 3.194 9.615 1.00 86.06 193 ARG A CA 1
ATOM 1438 C C . ARG A 1 193 ? -1.411 2.267 9.948 1.00 86.06 193 ARG A C 1
ATOM 1440 O O . ARG A 1 193 ? -0.537 2.611 10.744 1.00 86.06 193 ARG A O 1
ATOM 1447 N N . VAL A 1 194 ? -1.376 1.109 9.286 1.00 82.31 194 VAL A N 1
ATOM 1448 C CA . VAL A 1 194 ? -0.228 0.189 9.271 1.00 82.31 194 VAL A CA 1
ATOM 1449 C C . VAL A 1 194 ? 0.347 0.149 7.859 1.00 82.31 194 VAL A C 1
ATOM 1451 O O . VAL A 1 194 ? -0.352 -0.222 6.918 1.00 82.31 194 VAL A O 1
ATOM 1454 N N . LEU A 1 195 ? 1.610 0.540 7.708 1.00 70.56 195 LEU A N 1
ATOM 1455 C CA . LEU A 1 195 ? 2.317 0.511 6.427 1.00 70.56 195 LEU A CA 1
ATOM 1456 C C . LEU A 1 195 ? 2.847 -0.899 6.104 1.00 70.56 195 LEU A C 1
ATOM 1458 O O . LEU A 1 195 ? 3.030 -1.719 7.016 1.00 70.56 195 LEU A O 1
ATOM 1462 N N . PRO A 1 196 ? 3.174 -1.180 4.826 1.00 60.03 196 PRO A N 1
ATOM 1463 C CA . PRO A 1 196 ? 3.954 -2.359 4.461 1.00 60.03 196 PRO A CA 1
ATOM 1464 C C . PRO A 1 196 ? 5.212 -2.494 5.336 1.00 60.03 196 PRO A C 1
ATOM 1466 O O . PRO A 1 196 ? 5.897 -1.513 5.615 1.00 60.03 196 PRO A O 1
ATOM 1469 N N . GLY A 1 197 ? 5.500 -3.708 5.814 1.00 55.78 197 GLY A N 1
ATOM 1470 C CA . GLY A 1 197 ? 6.593 -3.962 6.767 1.00 55.78 197 GLY A CA 1
ATOM 1471 C C . GLY A 1 197 ? 6.219 -3.799 8.249 1.00 55.78 197 GLY A C 1
ATOM 1472 O O . GLY A 1 197 ? 7.065 -4.017 9.113 1.00 55.78 197 GLY A O 1
ATOM 1473 N N . GLY A 1 198 ? 4.961 -3.464 8.559 1.00 66.25 198 GLY A N 1
ATOM 1474 C CA . GLY A 1 198 ? 4.426 -3.454 9.925 1.00 66.25 198 GLY A CA 1
ATOM 1475 C C . GLY A 1 198 ? 4.683 -2.174 10.715 1.00 66.25 198 GLY A C 1
ATOM 1476 O O . GLY A 1 198 ? 4.530 -2.167 11.934 1.00 66.25 198 GLY A O 1
ATOM 1477 N N . ILE A 1 199 ? 5.057 -1.088 10.036 1.00 71.31 199 ILE A N 1
ATOM 1478 C CA . ILE A 1 199 ? 5.248 0.220 10.668 1.00 71.31 199 ILE A CA 1
ATOM 1479 C C . ILE A 1 199 ? 3.877 0.801 11.030 1.00 71.31 199 ILE A C 1
ATOM 1481 O O . ILE A 1 199 ? 3.017 0.971 10.165 1.00 71.31 199 ILE A O 1
ATOM 1485 N N . VAL A 1 200 ? 3.688 1.122 12.310 1.00 82.44 200 VAL A N 1
ATOM 1486 C CA . VAL A 1 200 ? 2.468 1.756 12.821 1.00 82.44 200 VAL A CA 1
ATOM 1487 C C . VAL A 1 200 ? 2.617 3.271 12.747 1.00 82.44 200 VAL A C 1
ATOM 1489 O O . VAL A 1 200 ? 3.548 3.831 13.322 1.00 82.44 200 VAL A O 1
ATOM 1492 N N . VAL A 1 201 ? 1.689 3.929 12.057 1.00 82.56 201 VAL A N 1
ATOM 1493 C CA . VAL A 1 201 ? 1.614 5.391 11.964 1.00 82.56 201 VAL A CA 1
ATOM 1494 C C . VAL A 1 201 ? 0.495 5.885 12.870 1.00 82.56 201 VAL A C 1
ATOM 1496 O O . VAL A 1 201 ? -0.610 5.336 12.873 1.00 82.56 201 VAL A O 1
ATOM 1499 N N . LEU A 1 202 ? 0.781 6.919 13.654 1.00 85.56 202 LEU A N 1
ATOM 1500 C CA . LEU A 1 202 ? -0.153 7.489 14.621 1.00 85.56 202 LEU A CA 1
ATOM 1501 C C . LEU A 1 202 ? -0.894 8.689 14.051 1.00 85.56 202 LEU A C 1
ATOM 1503 O O . LEU A 1 202 ? -0.404 9.362 13.147 1.00 85.56 202 LEU A O 1
ATOM 1507 N N . MET A 1 203 ? -2.051 8.989 14.640 1.00 84.31 203 MET A N 1
ATOM 1508 C CA . MET A 1 203 ? -2.874 10.124 14.221 1.00 84.31 203 MET A CA 1
ATOM 1509 C C . MET A 1 203 ? -2.130 11.459 14.298 1.00 84.31 203 MET A C 1
ATOM 1511 O O . MET A 1 203 ? -2.266 12.272 13.392 1.00 84.31 203 MET A O 1
ATOM 1515 N N . ASP A 1 204 ? -1.292 11.671 15.314 1.00 81.56 204 ASP A N 1
ATOM 1516 C CA . ASP A 1 204 ? -0.531 12.923 15.446 1.00 81.56 204 ASP A CA 1
ATOM 1517 C C . ASP A 1 204 ? 0.530 13.099 14.358 1.00 81.56 204 ASP A C 1
ATOM 1519 O O . ASP A 1 204 ? 0.862 14.226 14.000 1.00 81.56 204 ASP A O 1
ATOM 1523 N N . THR A 1 205 ? 1.050 11.997 13.813 1.00 80.69 205 THR A N 1
ATOM 1524 C CA . THR A 1 205 ? 1.991 12.038 12.688 1.00 80.69 205 THR A CA 1
ATOM 1525 C C . THR A 1 205 ? 1.296 12.529 11.421 1.00 80.69 205 THR A C 1
ATOM 1527 O O . THR A 1 205 ? 1.858 13.338 10.689 1.00 80.69 205 THR A O 1
ATOM 1530 N N . ASP A 1 206 ? 0.063 12.078 11.182 1.00 81.75 206 ASP A N 1
ATOM 1531 C CA . ASP A 1 206 ? -0.706 12.443 9.989 1.00 81.75 206 ASP A CA 1
ATOM 1532 C C . ASP A 1 206 ? -1.528 13.727 10.142 1.00 81.75 206 ASP A C 1
ATOM 1534 O O . ASP A 1 206 ? -1.985 14.297 9.147 1.00 81.75 206 ASP A O 1
ATOM 1538 N N . LEU A 1 207 ? -1.707 14.217 11.372 1.00 79.81 207 LEU A N 1
ATOM 1539 C CA . LEU A 1 207 ? -2.501 15.412 11.643 1.00 79.81 207 LEU A CA 1
ATOM 1540 C C . LEU A 1 207 ? -1.982 16.626 10.867 1.00 79.81 207 LEU A C 1
ATOM 1542 O O . LEU A 1 207 ? -2.790 17.417 10.394 1.00 79.81 207 LEU A O 1
ATOM 1546 N N . THR A 1 208 ? -0.662 16.741 10.711 1.00 76.62 208 THR A N 1
ATOM 1547 C CA . THR A 1 208 ? 0.011 17.821 9.974 1.00 76.62 208 THR A CA 1
ATOM 1548 C C . THR A 1 208 ? 0.947 17.278 8.892 1.00 76.62 208 THR A C 1
ATOM 1550 O O . THR A 1 208 ? 1.966 17.900 8.596 1.00 76.62 208 THR A O 1
ATOM 1553 N N . ALA A 1 209 ? 0.658 16.091 8.342 1.00 79.19 209 ALA A N 1
ATOM 1554 C CA . ALA A 1 209 ? 1.531 15.462 7.345 1.00 79.19 209 ALA A CA 1
ATOM 1555 C C . ALA A 1 209 ? 1.620 16.255 6.033 1.00 79.19 209 ALA A C 1
ATOM 1557 O O . ALA A 1 209 ? 2.615 16.136 5.322 1.00 79.19 209 ALA A O 1
ATOM 1558 N N . VAL A 1 210 ? 0.618 17.086 5.732 1.00 83.94 210 VAL A N 1
ATOM 1559 C CA . VAL A 1 210 ? 0.619 17.986 4.576 1.00 83.94 210 VAL A CA 1
ATOM 1560 C C . VAL A 1 210 ? 0.325 19.424 5.008 1.00 83.94 210 VAL A C 1
ATOM 1562 O O . VAL A 1 210 ? -0.463 19.635 5.927 1.00 83.94 210 VAL A O 1
ATOM 1565 N N . PRO A 1 211 ? 0.931 20.441 4.368 1.00 84.62 211 PRO A N 1
ATOM 1566 C CA . PRO A 1 211 ? 0.735 21.841 4.750 1.00 84.62 211 PRO A CA 1
ATOM 1567 C C . PRO A 1 211 ? -0.618 22.426 4.307 1.00 84.62 211 PRO A C 1
ATOM 1569 O O . PRO A 1 211 ? -0.956 23.534 4.712 1.00 84.62 211 PRO A O 1
ATOM 1572 N N . TRP A 1 212 ? -1.364 21.715 3.459 1.00 83.88 212 TRP A N 1
ATOM 1573 C CA . TRP A 1 212 ? -2.607 22.166 2.821 1.00 83.88 212 TRP A CA 1
ATOM 1574 C C . TRP A 1 212 ? -3.876 21.524 3.409 1.00 83.88 212 TRP A C 1
ATOM 1576 O O . TRP A 1 212 ? -4.956 21.686 2.855 1.00 83.88 212 TRP A O 1
ATOM 1586 N N . GLY A 1 213 ? -3.770 20.798 4.524 1.00 84.69 213 GLY A N 1
ATOM 1587 C CA . GLY A 1 213 ? -4.919 20.201 5.203 1.00 84.69 213 GLY A CA 1
ATOM 1588 C C . GLY A 1 213 ? -4.525 19.500 6.501 1.00 84.69 213 GLY A C 1
ATOM 1589 O O . GLY A 1 213 ? -3.351 19.462 6.863 1.00 84.69 213 GLY A O 1
ATOM 1590 N N . VAL A 1 214 ? -5.503 18.929 7.207 1.00 85.81 214 VAL A N 1
ATOM 1591 C CA . VAL A 1 214 ? -5.258 18.094 8.399 1.00 85.81 214 VAL A CA 1
ATOM 1592 C C . VAL A 1 214 ? -5.878 16.717 8.281 1.00 85.81 214 VAL A C 1
ATOM 1594 O O . VAL A 1 214 ? -6.779 16.487 7.471 1.00 85.81 214 VAL A O 1
ATOM 1597 N N . GLN A 1 215 ? -5.432 15.817 9.164 1.00 84.56 215 GLN A N 1
ATOM 1598 C CA . GLN A 1 215 ? -5.873 14.420 9.193 1.00 84.56 215 GLN A CA 1
ATOM 1599 C C . GLN A 1 215 ? -5.673 13.775 7.819 1.00 84.56 215 GLN A C 1
ATOM 1601 O O . GLN A 1 215 ? -6.608 13.222 7.239 1.00 84.56 215 GLN A O 1
ATOM 1606 N N . ALA A 1 216 ? -4.463 13.925 7.281 1.00 88.75 216 ALA A N 1
ATOM 1607 C CA . ALA A 1 216 ? -4.152 13.438 5.953 1.00 88.75 216 ALA A CA 1
ATOM 1608 C C . ALA A 1 216 ? -4.248 11.910 5.903 1.00 88.75 216 ALA A C 1
ATOM 1610 O O . ALA A 1 216 ? -3.852 11.207 6.835 1.00 88.75 216 ALA A O 1
ATOM 1611 N N . TRP A 1 217 ? -4.735 11.395 4.783 1.00 90.31 217 TRP A N 1
ATOM 1612 C CA . TRP A 1 217 ? -4.807 9.974 4.513 1.00 90.31 217 TRP A CA 1
ATOM 1613 C C . TRP A 1 217 ? -4.214 9.661 3.149 1.00 90.31 217 TRP A C 1
ATOM 1615 O O . TRP A 1 217 ? -4.641 10.202 2.128 1.00 90.31 217 TRP A O 1
ATOM 1625 N N . SER A 1 218 ? -3.234 8.762 3.144 1.00 86.12 218 SER A N 1
ATOM 1626 C CA . SER A 1 218 ? -2.521 8.337 1.942 1.00 86.12 218 SER A CA 1
ATOM 1627 C C . SER A 1 218 ? -3.057 7.003 1.422 1.00 86.12 218 SER A C 1
ATOM 1629 O O . SER A 1 218 ? -3.206 6.045 2.179 1.00 86.12 218 SER A O 1
ATOM 1631 N N . ALA A 1 219 ? -3.290 6.946 0.116 1.00 85.62 219 ALA A N 1
ATOM 1632 C CA . ALA A 1 219 ? -3.689 5.781 -0.664 1.00 85.62 219 ALA A CA 1
ATOM 1633 C C . ALA A 1 219 ? -2.793 5.716 -1.919 1.00 85.62 219 ALA A C 1
ATOM 1635 O O . ALA A 1 219 ? -3.215 6.066 -3.023 1.00 85.62 219 ALA A O 1
ATOM 1636 N N . ASP A 1 220 ? -1.526 5.352 -1.701 1.00 78.25 220 ASP A N 1
ATOM 1637 C CA . ASP A 1 220 ? -0.402 5.434 -2.643 1.00 78.25 220 ASP A CA 1
ATOM 1638 C C . ASP A 1 220 ? -0.229 6.823 -3.287 1.00 78.25 220 ASP A C 1
ATOM 1640 O O . ASP A 1 220 ? 0.162 7.732 -2.548 1.00 78.25 220 ASP A O 1
ATOM 1644 N N . PRO A 1 221 ? -0.460 7.068 -4.601 1.00 77.31 221 PRO A N 1
ATOM 1645 C CA . PRO A 1 221 ? -0.209 8.399 -5.130 1.00 77.31 221 PRO A CA 1
ATOM 1646 C C . PRO A 1 221 ? -1.244 9.402 -4.615 1.00 77.31 221 PRO A C 1
ATOM 1648 O O . PRO A 1 221 ? -0.971 10.591 -4.650 1.00 77.31 221 PRO A O 1
ATOM 1651 N N . LEU A 1 222 ? -2.423 8.971 -4.152 1.00 88.44 222 LEU A N 1
ATOM 1652 C CA . LEU A 1 222 ? -3.448 9.878 -3.647 1.00 88.44 222 LEU A CA 1
ATOM 1653 C C . LEU A 1 222 ? -3.193 10.223 -2.177 1.00 88.44 222 LEU A C 1
ATOM 1655 O O . LEU A 1 222 ? -3.121 9.337 -1.328 1.00 88.44 222 LEU A O 1
ATOM 1659 N N . ILE A 1 223 ? -3.172 11.513 -1.862 1.00 89.50 223 ILE A N 1
ATOM 1660 C CA . ILE A 1 223 ? -3.297 12.022 -0.499 1.00 89.50 223 ILE A CA 1
ATOM 1661 C C . ILE A 1 223 ? -4.583 12.834 -0.430 1.00 89.50 223 ILE A C 1
ATOM 1663 O O . ILE A 1 223 ? -4.811 13.702 -1.271 1.00 89.50 223 ILE A O 1
ATOM 1667 N N . VAL A 1 224 ? -5.418 12.561 0.569 1.00 93.06 224 VAL A N 1
ATOM 1668 C CA . VAL A 1 224 ? -6.595 13.375 0.892 1.00 93.06 224 VAL A CA 1
ATOM 1669 C C . VAL A 1 224 ? -6.464 13.966 2.285 1.00 93.06 224 VAL A C 1
ATOM 1671 O O . VAL A 1 224 ? -5.899 13.330 3.168 1.00 93.06 224 VAL A O 1
ATOM 1674 N N . ALA A 1 225 ? -6.994 15.161 2.508 1.00 91.75 225 ALA A N 1
ATOM 1675 C CA . ALA A 1 225 ? -7.012 15.799 3.818 1.00 91.75 225 ALA A CA 1
ATOM 1676 C C . ALA A 1 225 ? -8.300 16.605 4.010 1.00 91.75 225 ALA A C 1
ATOM 1678 O O . ALA A 1 225 ? -8.957 16.995 3.042 1.00 91.75 225 ALA A O 1
ATOM 1679 N N . SER A 1 226 ? -8.674 16.839 5.269 1.00 87.62 226 SER A N 1
ATOM 1680 C CA . SER A 1 226 ? -9.741 17.799 5.574 1.00 87.62 226 SER A CA 1
ATOM 1681 C C . SER A 1 226 ? -9.172 19.203 5.472 1.00 87.62 226 SER A C 1
ATOM 1683 O O . SER A 1 226 ? -8.069 19.448 5.972 1.00 87.62 226 SER A O 1
ATOM 1685 N N . ASP A 1 227 ? -9.926 20.119 4.876 1.00 73.12 227 ASP A N 1
ATOM 1686 C CA . ASP A 1 227 ? -9.530 21.522 4.873 1.00 73.12 227 ASP A CA 1
ATOM 1687 C C . ASP A 1 227 ? -9.653 22.134 6.282 1.00 73.12 227 ASP A C 1
ATOM 1689 O O . ASP A 1 227 ? -10.578 21.819 7.038 1.00 73.12 227 ASP A O 1
ATOM 1693 N N . VAL A 1 228 ? -8.690 22.978 6.652 1.00 59.69 228 VAL A N 1
ATOM 1694 C CA . VAL A 1 228 ? -8.613 23.651 7.960 1.00 59.69 228 VAL A CA 1
ATOM 1695 C C . VAL A 1 228 ? -8.502 25.151 7.879 1.00 59.69 228 VAL A C 1
ATOM 1697 O O . VAL A 1 228 ? -8.437 25.794 8.935 1.00 59.69 228 VAL A O 1
ATOM 1700 N N . THR A 1 229 ? -8.476 25.742 6.687 1.00 56.81 229 THR A N 1
ATOM 1701 C CA . THR A 1 229 ? -8.589 27.188 6.629 1.00 56.81 229 THR A CA 1
ATOM 1702 C C . THR A 1 229 ? -9.970 27.581 7.180 1.00 56.81 229 THR A C 1
ATOM 1704 O O . THR A 1 229 ? -11.016 27.058 6.785 1.00 56.81 229 THR A O 1
ATOM 1707 N N . PRO A 1 230 ? -10.018 28.421 8.233 1.00 45.78 230 PRO A N 1
ATOM 1708 C CA . PRO A 1 230 ? -11.294 28.892 8.722 1.00 45.78 230 PRO A CA 1
ATOM 1709 C C . PRO A 1 230 ? -11.900 29.722 7.589 1.00 45.78 230 PRO A C 1
ATOM 1711 O O . PRO A 1 230 ? -11.253 30.657 7.122 1.00 45.78 230 PRO A O 1
ATOM 1714 N N . TYR A 1 231 ? -13.131 29.388 7.194 1.00 47.66 231 TYR A N 1
ATOM 1715 C CA . TYR A 1 231 ? -13.981 30.096 6.220 1.00 47.66 231 TYR A CA 1
ATOM 1716 C C . TYR A 1 231 ? -13.945 29.643 4.746 1.00 47.66 231 TYR A C 1
ATOM 1718 O O . TYR A 1 231 ? -14.659 30.246 3.946 1.00 47.66 231 TYR A O 1
ATOM 1726 N N . ASP A 1 232 ? -13.240 28.569 4.393 1.00 56.59 232 ASP A N 1
ATOM 1727 C CA . ASP A 1 232 ? -13.365 27.868 3.106 1.00 56.59 232 ASP A CA 1
ATOM 1728 C C . ASP A 1 232 ? -13.505 26.361 3.346 1.00 56.59 232 ASP A C 1
ATOM 1730 O O . ASP A 1 232 ? -12.569 25.578 3.300 1.00 56.59 232 ASP A O 1
ATOM 1734 N N . ASP A 1 233 ? -14.713 25.903 3.642 1.00 61.50 233 ASP A N 1
ATOM 1735 C CA . ASP A 1 233 ? -14.964 24.478 3.795 1.00 61.50 233 ASP A CA 1
ATOM 1736 C C . ASP A 1 233 ? -14.913 23.771 2.430 1.00 61.50 233 ASP A C 1
ATOM 1738 O O . ASP A 1 233 ? -15.930 23.321 1.919 1.00 61.50 233 ASP A O 1
ATOM 1742 N N . ASN A 1 234 ? -13.725 23.595 1.837 1.00 68.62 234 ASN A N 1
ATOM 1743 C CA . ASN A 1 234 ? -13.506 22.844 0.591 1.00 68.62 234 ASN A CA 1
ATOM 1744 C C . ASN A 1 234 ? -13.788 21.331 0.733 1.00 68.62 234 ASN A C 1
ATOM 1746 O O . ASN A 1 234 ? -13.531 20.556 -0.190 1.00 68.62 234 ASN A O 1
ATOM 1750 N N . GLY A 1 235 ? -14.356 20.908 1.867 1.00 86.38 235 GLY A N 1
ATOM 1751 C CA . GLY A 1 235 ? -14.686 19.529 2.182 1.00 86.38 235 GLY A CA 1
ATOM 1752 C C . GLY A 1 235 ? -13.431 18.698 2.366 1.00 86.38 235 GLY A C 1
ATOM 1753 O O . GLY A 1 235 ? -12.701 18.868 3.345 1.00 86.38 235 GLY A O 1
ATOM 1754 N N . VAL A 1 236 ? -13.207 17.773 1.437 1.00 91.50 236 VAL A N 1
ATOM 1755 C CA . VAL A 1 236 ? -11.986 16.970 1.368 1.00 91.50 236 VAL A CA 1
ATOM 1756 C C . VAL A 1 236 ? -11.169 17.433 0.172 1.00 91.50 236 VAL A C 1
ATOM 1758 O O . VAL A 1 236 ? -11.632 17.337 -0.964 1.00 91.50 236 VAL A O 1
ATOM 1761 N N . VAL A 1 237 ? -9.945 17.880 0.429 1.00 91.25 237 VAL A N 1
ATOM 1762 C CA . VAL A 1 237 ? -8.970 18.238 -0.605 1.00 91.25 237 VAL A CA 1
ATOM 1763 C C . VAL A 1 237 ? -8.147 16.996 -0.930 1.00 91.25 237 VAL A C 1
ATOM 1765 O O . VAL A 1 237 ? -7.722 16.280 -0.021 1.00 91.25 237 VAL A O 1
ATOM 1768 N N . GLY A 1 238 ? -7.936 16.714 -2.211 1.00 90.56 238 GLY A N 1
ATOM 1769 C CA . GLY A 1 238 ? -7.133 15.594 -2.689 1.00 90.56 238 GLY A CA 1
ATOM 1770 C C . GLY A 1 238 ? -6.046 16.045 -3.655 1.00 90.56 238 GLY A C 1
ATOM 1771 O O . GLY A 1 238 ? -6.296 16.883 -4.516 1.00 90.56 238 GLY A O 1
ATOM 1772 N N . ARG A 1 239 ? -4.849 15.465 -3.541 1.00 87.25 239 ARG A N 1
ATOM 1773 C CA . ARG A 1 239 ? -3.738 15.638 -4.489 1.00 87.25 239 ARG A CA 1
ATOM 1774 C C . ARG A 1 239 ? -3.107 14.299 -4.825 1.00 87.25 239 ARG A C 1
ATOM 1776 O O . ARG A 1 239 ? -2.998 13.420 -3.973 1.00 87.25 239 ARG A O 1
ATOM 1783 N N . PHE A 1 240 ? -2.635 14.174 -6.055 1.00 82.25 240 PHE A N 1
ATOM 1784 C CA . PHE A 1 240 ? -1.834 13.051 -6.509 1.00 82.25 240 PHE A CA 1
ATOM 1785 C C . PHE A 1 240 ? -0.346 13.400 -6.494 1.00 82.25 240 PHE A C 1
ATOM 1787 O O . PHE A 1 240 ? 0.053 14.442 -6.999 1.00 82.25 240 PHE A O 1
ATOM 1794 N N . ASN A 1 241 ? 0.481 12.528 -5.919 1.00 76.19 241 ASN A N 1
ATOM 1795 C CA . ASN A 1 241 ? 1.916 12.727 -5.685 1.00 76.19 241 ASN A CA 1
ATOM 1796 C C . ASN A 1 241 ? 2.248 14.038 -4.954 1.00 76.19 241 ASN A C 1
ATOM 1798 O O . ASN A 1 241 ? 3.325 14.592 -5.158 1.00 76.19 241 ASN A O 1
ATOM 1802 N N . ASP A 1 242 ? 1.308 14.545 -4.151 1.00 78.06 242 ASP A N 1
ATOM 1803 C CA . ASP A 1 242 ? 1.387 15.873 -3.530 1.00 78.06 242 ASP A CA 1
ATOM 1804 C C . ASP A 1 242 ? 1.623 17.023 -4.541 1.00 78.06 242 ASP A C 1
ATOM 1806 O O . ASP A 1 242 ? 2.137 18.085 -4.195 1.00 78.06 242 ASP A O 1
ATOM 1810 N N . ASP A 1 243 ? 1.240 16.833 -5.810 1.00 77.12 243 ASP A N 1
ATOM 1811 C CA . ASP A 1 243 ? 1.380 17.839 -6.863 1.00 77.12 243 ASP A CA 1
ATOM 1812 C C . ASP A 1 243 ? 0.182 18.808 -6.836 1.00 77.12 243 ASP A C 1
ATOM 1814 O O . ASP A 1 243 ? -0.951 18.378 -7.093 1.00 77.12 243 ASP A O 1
ATOM 1818 N N . PRO A 1 244 ? 0.392 20.118 -6.586 1.00 79.56 244 PRO A N 1
ATOM 1819 C CA . PRO A 1 244 ? -0.678 21.115 -6.612 1.00 79.56 244 PRO A CA 1
ATOM 1820 C C . PRO A 1 244 ? -1.456 21.178 -7.936 1.00 79.56 244 PRO A C 1
ATOM 1822 O O . PRO A 1 244 ? -2.611 21.588 -7.933 1.00 79.56 244 PRO A O 1
ATOM 1825 N N . ALA A 1 245 ? -0.866 20.774 -9.068 1.00 76.44 245 ALA A N 1
ATOM 1826 C CA . ALA A 1 245 ? -1.559 20.757 -10.361 1.00 76.44 245 ALA A CA 1
ATOM 1827 C C . ALA A 1 245 ? -2.668 19.692 -10.438 1.00 76.44 245 ALA A C 1
ATOM 1829 O O . ALA A 1 245 ? -3.579 19.794 -11.257 1.00 76.44 245 ALA A O 1
ATOM 1830 N N . THR A 1 246 ? -2.602 18.676 -9.578 1.00 80.81 246 THR A N 1
ATOM 1831 C CA . THR A 1 246 ? -3.564 17.565 -9.529 1.00 80.81 246 THR A CA 1
ATOM 1832 C C . THR A 1 246 ? -4.656 17.763 -8.481 1.00 80.81 246 THR A C 1
ATOM 1834 O O . THR A 1 246 ? -5.441 16.846 -8.244 1.00 80.81 246 THR A O 1
ATOM 1837 N N . GLU A 1 247 ? -4.685 18.927 -7.830 1.00 86.81 247 GLU A N 1
ATOM 1838 C CA . GLU A 1 247 ? -5.605 19.213 -6.738 1.00 86.81 247 GLU A CA 1
ATOM 1839 C C . GLU A 1 247 ? -7.071 19.142 -7.181 1.00 86.81 247 GLU A C 1
ATOM 1841 O O . GLU A 1 247 ? -7.461 19.644 -8.238 1.00 86.81 247 GLU A O 1
ATOM 1846 N N . PHE A 1 248 ? -7.899 18.521 -6.346 1.00 87.88 248 PHE A N 1
ATOM 1847 C CA . PHE A 1 248 ? -9.343 18.478 -6.513 1.00 87.88 248 PHE A CA 1
ATOM 1848 C C . PHE A 1 248 ? -10.044 18.498 -5.157 1.00 87.88 248 PHE A C 1
ATOM 1850 O O . PHE A 1 248 ? -9.504 18.033 -4.155 1.00 87.88 248 PHE A O 1
ATOM 1857 N N . ASN A 1 249 ? -11.283 18.989 -5.149 1.00 89.69 249 ASN A N 1
ATOM 1858 C CA . ASN A 1 249 ? -12.108 19.074 -3.948 1.00 89.69 249 ASN A CA 1
ATOM 1859 C C . ASN A 1 249 ? -13.298 18.120 -4.051 1.00 89.69 249 ASN A C 1
ATOM 1861 O O . ASN A 1 249 ? -13.968 18.043 -5.084 1.00 89.69 249 ASN A O 1
ATOM 1865 N N . LEU A 1 250 ? -13.592 17.426 -2.958 1.00 91.50 250 LEU A N 1
ATOM 1866 C CA . LEU A 1 250 ? -14.787 16.615 -2.781 1.00 91.50 250 LEU A CA 1
ATOM 1867 C C . LEU A 1 250 ? -15.684 17.270 -1.735 1.00 91.50 250 LEU A C 1
ATOM 1869 O O . LEU A 1 250 ? -15.237 17.605 -0.642 1.00 91.50 250 LEU A O 1
ATOM 1873 N N . TRP A 1 251 ? -16.971 17.386 -2.062 1.00 91.25 251 TRP A N 1
ATOM 1874 C CA . TRP A 1 251 ? -17.988 18.005 -1.203 1.00 91.25 251 TRP A CA 1
ATOM 1875 C C . TRP A 1 251 ? -17.643 19.436 -0.752 1.00 91.25 251 TRP A C 1
ATOM 1877 O O . TRP A 1 251 ? -17.662 19.716 0.447 1.00 91.25 251 TRP A O 1
ATOM 1887 N N . PRO A 1 252 ? -17.371 20.363 -1.691 1.00 87.56 252 PRO A N 1
ATOM 1888 C CA . PRO A 1 252 ? -17.116 21.753 -1.340 1.00 87.56 252 PRO A CA 1
ATOM 1889 C C . PRO A 1 252 ? -18.330 22.375 -0.634 1.00 87.56 252 PRO A C 1
ATOM 1891 O O . PRO A 1 252 ? -19.484 22.117 -0.989 1.00 87.56 252 PRO A O 1
ATOM 1894 N N . ASN A 1 253 ? -18.056 23.255 0.319 1.00 84.94 253 ASN A N 1
ATOM 1895 C CA . ASN A 1 253 ? -18.984 23.878 1.264 1.00 84.94 253 ASN A CA 1
ATOM 1896 C C . ASN A 1 253 ? -19.674 22.898 2.226 1.00 84.94 253 ASN A C 1
ATOM 1898 O O . ASN A 1 253 ? -20.833 23.088 2.611 1.00 84.94 253 ASN A O 1
ATOM 1902 N N . GLN A 1 254 ? -19.011 21.784 2.542 1.00 86.62 254 GLN A N 1
ATOM 1903 C CA . GLN A 1 254 ? -19.509 20.827 3.519 1.00 86.62 254 GLN A CA 1
ATOM 1904 C C . GLN A 1 254 ? -18.386 20.406 4.458 1.00 86.62 254 GLN A C 1
ATOM 1906 O O . GLN A 1 254 ? -17.342 19.938 4.017 1.00 86.62 254 GLN A O 1
ATOM 1911 N N . THR A 1 255 ? -18.619 20.471 5.767 1.00 86.81 255 THR A N 1
ATOM 1912 C CA . THR A 1 255 ? -17.636 20.013 6.756 1.00 86.81 255 THR A CA 1
ATOM 1913 C C . THR A 1 255 ? -17.322 18.532 6.562 1.00 86.81 255 THR A C 1
ATOM 1915 O O . THR A 1 255 ? -18.234 17.718 6.447 1.00 86.81 255 THR A O 1
ATOM 1918 N N . ALA A 1 256 ? -16.043 18.175 6.553 1.00 88.06 256 ALA A N 1
ATOM 1919 C CA . ALA A 1 256 ? -15.559 16.804 6.469 1.00 88.06 256 ALA A CA 1
ATOM 1920 C C . ALA A 1 256 ? -14.738 16.459 7.718 1.00 88.06 256 ALA A C 1
ATOM 1922 O O . ALA A 1 256 ? -14.085 17.317 8.314 1.00 88.06 256 ALA A O 1
ATOM 1923 N N . HIS A 1 257 ? -14.786 15.197 8.130 1.00 88.44 257 HIS A N 1
ATOM 1924 C CA . HIS A 1 257 ? -13.984 14.664 9.223 1.00 88.44 257 HIS A CA 1
ATOM 1925 C C . HIS A 1 257 ? -13.331 13.354 8.810 1.00 88.44 257 HIS A C 1
ATOM 1927 O O . HIS A 1 257 ? -13.979 12.505 8.192 1.00 88.44 257 HIS A O 1
ATOM 1933 N N . THR A 1 258 ? -12.058 13.202 9.194 1.00 87.06 258 THR A N 1
ATOM 1934 C CA . THR A 1 258 ? -11.262 11.975 9.048 1.00 87.06 258 THR A CA 1
ATOM 1935 C C . THR A 1 258 ? -11.465 11.304 7.682 1.00 87.06 258 THR A C 1
ATOM 1937 O O . THR A 1 258 ? -12.050 10.217 7.626 1.00 87.06 258 THR A O 1
ATOM 1940 N N . PRO A 1 259 ? -11.106 11.972 6.569 1.00 93.25 259 PRO A N 1
ATOM 1941 C CA . PRO A 1 259 ? -11.239 11.388 5.248 1.00 93.25 259 PRO A CA 1
ATOM 1942 C C . PRO A 1 259 ? -10.331 10.168 5.150 1.00 93.25 259 PRO A C 1
ATOM 1944 O O . PRO A 1 259 ? -9.163 10.234 5.516 1.00 93.25 259 PRO A O 1
ATOM 1947 N N . HIS A 1 260 ? -10.862 9.066 4.640 1.00 95.06 260 HIS A N 1
ATOM 1948 C CA . HIS A 1 260 ? -10.079 7.883 4.312 1.00 95.06 260 HIS A CA 1
ATOM 1949 C C . HIS A 1 260 ? -10.207 7.591 2.828 1.00 95.06 260 HIS A C 1
ATOM 1951 O O . HIS A 1 260 ? -11.256 7.810 2.222 1.00 95.06 260 HIS A O 1
ATOM 1957 N N . ALA A 1 261 ? -9.132 7.083 2.246 1.00 95.12 261 ALA A N 1
ATOM 1958 C CA . ALA A 1 261 ? -9.045 6.776 0.834 1.00 95.12 261 ALA A CA 1
ATOM 1959 C C . ALA A 1 261 ? -8.420 5.402 0.604 1.00 95.12 261 ALA A C 1
ATOM 1961 O O . ALA A 1 261 ? -7.633 4.910 1.413 1.00 95.12 261 ALA A O 1
ATOM 1962 N N . PHE A 1 262 ? -8.756 4.799 -0.528 1.00 93.31 262 PHE A N 1
ATOM 1963 C CA . PHE A 1 262 ? -8.160 3.554 -0.989 1.00 93.31 262 PHE A CA 1
ATOM 1964 C C . PHE A 1 262 ? -8.155 3.521 -2.518 1.00 93.31 262 PHE A C 1
ATOM 1966 O O . PHE A 1 262 ? -8.958 4.198 -3.164 1.00 93.31 262 PHE A O 1
ATOM 1973 N N . HIS A 1 263 ? -7.270 2.722 -3.104 1.00 87.25 263 HIS A N 1
ATOM 1974 C CA . HIS A 1 263 ? -7.190 2.518 -4.548 1.00 87.25 263 HIS A CA 1
ATOM 1975 C C . HIS A 1 263 ? -6.988 1.035 -4.860 1.00 87.25 263 HIS A C 1
ATOM 1977 O O . HIS A 1 263 ? -6.460 0.285 -4.044 1.00 87.25 263 HIS A O 1
ATOM 1983 N N . ASP A 1 264 ? -7.437 0.591 -6.030 1.00 81.00 264 ASP A N 1
ATOM 1984 C CA . ASP A 1 264 ? -7.339 -0.817 -6.442 1.00 81.00 264 ASP A CA 1
ATOM 1985 C C . ASP A 1 264 ? -6.050 -1.152 -7.212 1.00 81.00 264 ASP A C 1
ATOM 1987 O O . ASP A 1 264 ? -5.865 -2.282 -7.663 1.00 81.00 264 ASP A O 1
ATOM 1991 N N . GLY A 1 265 ? -5.171 -0.164 -7.398 1.00 73.62 265 GLY A N 1
ATOM 1992 C CA . GLY A 1 265 ? -3.966 -0.281 -8.227 1.00 73.62 265 GLY A CA 1
ATOM 1993 C C . GLY A 1 265 ? -4.231 -0.258 -9.740 1.00 73.62 265 GLY A C 1
ATOM 1994 O O . GLY A 1 265 ? -3.286 -0.309 -10.522 1.00 73.62 265 GLY A O 1
ATOM 1995 N N . LEU A 1 266 ? -5.490 -0.132 -10.162 1.00 72.69 266 LEU A N 1
ATOM 1996 C CA . LEU A 1 266 ? -5.949 -0.058 -11.550 1.00 72.69 266 LEU A CA 1
ATOM 1997 C C . LEU A 1 266 ? -6.616 1.297 -11.825 1.00 72.69 266 LEU A C 1
ATOM 1999 O O . LEU A 1 266 ? -7.591 1.376 -12.567 1.00 72.69 266 LEU A O 1
ATOM 2003 N N . GLY A 1 267 ? -6.128 2.365 -11.188 1.00 74.62 267 GLY A N 1
ATOM 2004 C CA . GLY A 1 267 ? -6.618 3.726 -11.410 1.00 74.62 267 GLY A CA 1
ATOM 2005 C C . GLY A 1 267 ? -8.035 4.002 -10.899 1.00 74.62 267 GLY A C 1
ATOM 2006 O O . GLY A 1 267 ? -8.585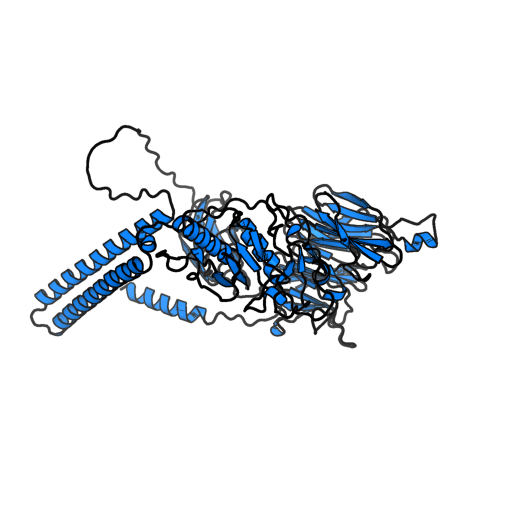 5.060 -11.212 1.00 74.62 267 GLY A O 1
ATOM 2007 N N . ASN A 1 268 ? -8.648 3.094 -10.130 1.00 84.94 268 ASN A N 1
ATOM 2008 C CA . ASN A 1 268 ? -9.886 3.370 -9.405 1.00 84.94 268 ASN A CA 1
ATOM 2009 C C . ASN A 1 268 ? -9.547 3.812 -7.980 1.00 84.94 268 ASN A C 1
ATOM 2011 O O . ASN A 1 268 ? -8.763 3.166 -7.282 1.00 84.94 268 ASN A O 1
ATOM 2015 N N . TYR A 1 269 ? -10.176 4.897 -7.541 1.00 92.44 269 TYR A N 1
ATOM 2016 C CA . TYR A 1 269 ? -10.017 5.470 -6.212 1.00 92.44 269 TYR A CA 1
ATOM 2017 C C . TYR A 1 269 ? -11.374 5.582 -5.541 1.00 92.44 269 TYR A C 1
ATOM 2019 O O . TYR A 1 269 ? -12.390 5.869 -6.178 1.00 92.44 269 TYR A O 1
ATOM 2027 N N . VAL A 1 270 ? -11.372 5.378 -4.232 1.00 96.81 270 VAL A N 1
ATOM 2028 C CA . VAL A 1 270 ? -12.510 5.641 -3.364 1.00 96.81 270 VAL A CA 1
ATOM 2029 C C . VAL A 1 270 ? -12.053 6.530 -2.222 1.00 96.81 270 VAL A C 1
ATOM 2031 O O . VAL A 1 270 ? -10.997 6.305 -1.636 1.00 96.81 270 VAL A O 1
ATOM 2034 N N . VAL A 1 271 ? -12.856 7.536 -1.904 1.00 97.44 271 VAL A N 1
ATOM 2035 C CA . VAL A 1 271 ? -12.670 8.423 -0.757 1.00 97.44 271 VAL A CA 1
ATOM 2036 C C . VAL A 1 271 ? -13.961 8.430 0.040 1.00 97.44 271 VAL A C 1
ATOM 2038 O O . VAL A 1 271 ? -15.042 8.554 -0.530 1.00 97.44 271 VAL A O 1
ATOM 2041 N N . ALA A 1 272 ? -13.874 8.308 1.357 1.00 97.62 272 ALA A N 1
ATOM 2042 C CA . ALA A 1 272 ? -15.017 8.413 2.245 1.00 97.62 272 ALA A CA 1
ATOM 2043 C C . ALA A 1 272 ? -14.732 9.399 3.375 1.00 97.62 272 ALA A C 1
ATOM 2045 O O . ALA A 1 272 ? -13.629 9.458 3.910 1.00 97.62 272 ALA A O 1
ATOM 2046 N N . THR A 1 273 ? -15.744 10.170 3.750 1.00 95.75 273 THR A N 1
ATOM 2047 C CA . THR A 1 273 ? -15.688 11.105 4.876 1.00 95.75 273 THR A CA 1
ATOM 2048 C C . THR A 1 273 ? -17.037 11.157 5.577 1.00 95.75 273 THR A C 1
ATOM 2050 O O . THR A 1 273 ? -18.019 10.572 5.114 1.00 95.75 273 THR A O 1
ATOM 2053 N N . TRP A 1 274 ? -17.109 11.858 6.703 1.00 93.31 274 TRP A N 1
ATOM 2054 C CA . TRP A 1 274 ? -18.355 12.058 7.423 1.00 93.31 274 TRP A CA 1
ATOM 2055 C C . TRP A 1 274 ? -18.477 13.465 8.007 1.00 93.31 274 TRP A C 1
ATOM 2057 O O . TRP A 1 274 ? -17.482 14.175 8.100 1.00 93.31 274 TRP A O 1
ATOM 2067 N N . ASN A 1 275 ? -19.715 13.840 8.347 1.00 89.94 275 ASN A N 1
ATOM 2068 C CA . ASN A 1 275 ? -20.184 14.995 9.138 1.00 89.94 275 ASN A CA 1
ATOM 2069 C C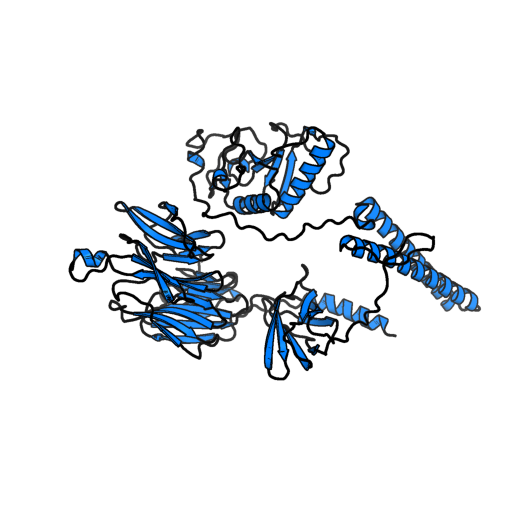 . ASN A 1 275 ? -21.328 15.746 8.411 1.00 89.94 275 ASN A C 1
ATOM 2071 O O . ASN A 1 275 ? -21.064 16.438 7.430 1.00 89.94 275 ASN A O 1
ATOM 2075 N N . PRO A 1 276 ? -22.593 15.636 8.876 1.00 84.56 276 PRO A N 1
ATOM 2076 C CA . PRO A 1 276 ? -23.100 14.632 9.821 1.00 84.56 276 PRO A CA 1
ATOM 2077 C C . PRO A 1 276 ? -23.331 13.271 9.145 1.00 84.56 276 PRO A C 1
ATOM 2079 O O . PRO A 1 276 ? -23.477 12.259 9.828 1.00 84.56 276 PRO A O 1
ATOM 2082 N N . THR A 1 277 ? -23.384 13.243 7.812 1.00 93.06 277 THR A N 1
ATOM 2083 C CA . THR A 1 277 ? -23.610 12.034 7.020 1.00 93.06 277 THR A CA 1
ATOM 2084 C C . THR A 1 277 ? -22.311 11.449 6.504 1.00 93.06 277 THR A C 1
ATOM 2086 O O . THR A 1 277 ? -21.332 12.173 6.306 1.00 93.06 277 THR A O 1
ATOM 2089 N N . VAL A 1 278 ? -22.302 10.135 6.287 1.00 95.75 278 VAL A N 1
ATOM 2090 C CA . VAL A 1 278 ? -21.216 9.451 5.589 1.00 95.75 278 VAL A CA 1
ATOM 2091 C C . VAL A 1 278 ? -21.386 9.661 4.097 1.00 95.75 278 VAL A C 1
ATOM 2093 O O . VAL A 1 278 ? -22.399 9.275 3.519 1.00 95.75 278 VAL A O 1
ATOM 2096 N N . ARG A 1 279 ? -20.365 10.234 3.469 1.00 96.38 279 ARG A N 1
ATOM 2097 C CA . ARG A 1 279 ? -20.318 10.469 2.030 1.00 96.38 279 ARG A CA 1
ATOM 2098 C C . ARG A 1 279 ? -19.159 9.688 1.439 1.00 96.38 279 ARG A C 1
ATOM 2100 O O . ARG A 1 279 ? -18.072 9.656 2.015 1.00 96.38 279 ARG A O 1
ATOM 2107 N N . VAL A 1 280 ? -19.405 9.052 0.301 1.00 98.12 280 VAL A N 1
ATOM 2108 C CA . VAL A 1 280 ? -18.423 8.239 -0.420 1.00 98.12 280 VAL A CA 1
ATOM 2109 C C . VAL A 1 280 ? -18.332 8.752 -1.846 1.00 98.12 280 VAL A C 1
ATOM 2111 O O . VAL A 1 280 ? -19.356 8.962 -2.492 1.00 98.12 280 VAL A O 1
ATOM 2114 N N . ALA A 1 281 ? -17.115 8.982 -2.317 1.00 97.25 281 ALA A N 1
ATOM 2115 C CA . ALA A 1 281 ? -16.793 9.351 -3.680 1.00 97.25 281 ALA A CA 1
ATOM 2116 C C . ALA A 1 281 ? -15.987 8.221 -4.319 1.00 97.25 281 ALA A C 1
ATOM 2118 O O . ALA A 1 281 ? -15.053 7.712 -3.705 1.00 97.25 281 ALA A O 1
ATOM 2119 N N . ALA A 1 282 ? -16.332 7.851 -5.545 1.00 95.25 282 ALA A N 1
ATOM 2120 C CA . ALA A 1 282 ? -15.553 6.947 -6.373 1.00 95.25 282 ALA A CA 1
ATOM 2121 C C . ALA A 1 282 ? -15.213 7.652 -7.678 1.00 95.25 282 ALA A C 1
ATOM 2123 O O . ALA A 1 282 ? -16.065 8.308 -8.285 1.00 95.25 282 ALA A O 1
ATOM 2124 N N . PHE A 1 283 ? -13.963 7.544 -8.094 1.00 90.88 283 PHE A N 1
ATOM 2125 C CA . PHE A 1 283 ? -13.484 8.196 -9.299 1.00 90.88 283 PHE A CA 1
ATOM 2126 C C . PHE A 1 283 ? -12.324 7.431 -9.901 1.00 90.88 283 PHE A C 1
ATOM 2128 O O . PHE A 1 283 ? -11.623 6.666 -9.236 1.00 90.88 283 PHE A O 1
ATOM 2135 N N . ASN A 1 284 ? -12.117 7.679 -11.185 1.00 85.44 284 ASN A N 1
ATOM 2136 C CA . ASN A 1 284 ? -10.950 7.201 -11.884 1.00 85.44 284 ASN A CA 1
ATOM 2137 C C . ASN A 1 284 ? -9.936 8.316 -12.002 1.00 85.44 284 ASN A C 1
ATOM 2139 O O . ASN A 1 284 ? -10.255 9.421 -12.448 1.00 85.44 284 ASN A O 1
ATOM 2143 N N . TYR A 1 285 ? -8.705 7.994 -11.645 1.00 76.75 285 TYR A N 1
ATOM 2144 C CA . TYR A 1 285 ? -7.588 8.845 -11.964 1.00 76.75 285 TYR A CA 1
ATOM 2145 C C . TYR A 1 285 ? -6.402 8.011 -12.378 1.00 76.75 285 TYR A C 1
ATOM 2147 O O . TYR A 1 285 ? -6.137 6.936 -11.850 1.00 76.75 285 TYR A O 1
ATOM 2155 N N . TRP A 1 286 ? -5.676 8.530 -13.342 1.00 69.19 286 TRP A N 1
ATOM 2156 C CA . TRP A 1 286 ? -4.538 7.846 -13.882 1.00 69.19 286 TRP A CA 1
ATOM 2157 C C . TRP A 1 286 ? -3.348 8.803 -13.794 1.00 69.19 286 TRP A C 1
ATOM 2159 O O . TRP A 1 286 ? -3.211 9.751 -14.561 1.00 69.19 286 TRP A O 1
ATOM 2169 N N . VAL A 1 287 ? -2.502 8.549 -12.797 1.00 55.59 287 VAL A N 1
ATOM 2170 C CA . VAL A 1 287 ? -1.249 9.249 -12.529 1.00 55.59 287 VAL A CA 1
ATOM 2171 C C . VAL A 1 287 ? -0.134 8.780 -13.483 1.00 55.59 287 VAL A C 1
ATOM 2173 O O . VAL A 1 287 ? 0.645 7.898 -13.136 1.00 55.59 287 VAL A O 1
ATOM 2176 N N . GLY A 1 288 ? -0.005 9.365 -14.677 1.00 57.97 288 GLY A N 1
ATOM 2177 C CA . GLY A 1 288 ? 1.135 9.116 -15.579 1.00 57.97 288 GLY A CA 1
ATOM 2178 C C . GLY A 1 288 ? 0.755 9.065 -17.058 1.00 57.97 288 GLY A C 1
ATOM 2179 O O . GLY A 1 288 ? -0.277 9.598 -17.451 1.00 57.97 288 GLY A O 1
ATOM 2180 N N . ALA A 1 289 ? 1.584 8.437 -17.896 1.00 57.53 289 ALA A N 1
ATOM 2181 C CA . ALA A 1 289 ? 1.278 8.229 -19.313 1.00 57.53 289 ALA A CA 1
ATOM 2182 C C . ALA A 1 289 ? 0.415 6.967 -19.518 1.00 57.53 289 ALA A C 1
ATOM 2184 O O . ALA A 1 289 ? 0.630 5.935 -18.875 1.00 57.53 289 ALA A O 1
ATOM 2185 N N . SER A 1 290 ? -0.609 7.067 -20.375 1.00 69.81 290 SER A N 1
ATOM 2186 C CA . SER A 1 290 ? -1.362 5.898 -20.853 1.00 69.81 290 SER A CA 1
ATOM 2187 C C . SER A 1 290 ? -0.424 5.029 -21.689 1.00 69.81 290 SER A C 1
ATOM 2189 O O . SER A 1 290 ? 0.290 5.591 -22.524 1.00 69.81 290 SER A O 1
ATOM 2191 N N . PRO A 1 291 ? -0.466 3.690 -21.565 1.00 81.31 291 PRO A N 1
ATOM 2192 C CA . PRO A 1 291 ? 0.292 2.841 -22.463 1.00 81.31 291 PRO A CA 1
ATOM 2193 C C . PRO A 1 291 ? -0.129 3.082 -23.916 1.00 81.31 291 PRO A C 1
ATOM 2195 O O . PRO A 1 291 ? -1.310 3.271 -24.223 1.00 81.31 291 PRO A O 1
ATOM 2198 N N . PHE A 1 292 ? 0.819 3.030 -24.838 1.00 81.88 292 PHE A N 1
ATOM 2199 C CA . PHE A 1 292 ? 0.532 3.112 -26.265 1.00 81.88 292 PHE A CA 1
ATOM 2200 C C . PHE A 1 292 ? 1.015 1.842 -26.946 1.00 81.88 292 PHE A C 1
ATOM 2202 O O . PHE A 1 292 ? 2.216 1.607 -27.024 1.00 81.88 292 PHE A O 1
ATOM 2209 N N . VAL A 1 293 ? 0.089 1.016 -27.434 1.00 87.00 293 VAL A N 1
ATOM 2210 C CA . VAL A 1 293 ? 0.414 -0.218 -28.147 1.00 87.00 293 VAL A CA 1
ATOM 2211 C C . VAL A 1 293 ? 0.688 0.087 -29.610 1.00 87.00 293 VAL A C 1
ATOM 2213 O O . VAL A 1 293 ? -0.152 0.589 -30.357 1.00 87.00 293 VAL A O 1
ATOM 2216 N N . VAL A 1 294 ? 1.886 -0.276 -30.030 1.00 80.69 294 VAL A N 1
ATOM 2217 C CA . VAL A 1 294 ? 2.361 -0.178 -31.403 1.00 80.69 294 VAL A CA 1
ATOM 2218 C C . VAL A 1 294 ? 2.035 -1.446 -32.184 1.00 80.69 294 VAL A C 1
ATOM 2220 O O . VAL A 1 294 ? 1.602 -1.356 -33.333 1.00 80.69 294 VAL A O 1
ATOM 2223 N N . ALA A 1 295 ? 2.281 -2.619 -31.595 1.00 81.12 295 ALA A N 1
ATOM 2224 C CA . ALA A 1 295 ? 2.127 -3.905 -32.269 1.00 81.12 295 ALA A CA 1
ATOM 2225 C C . ALA A 1 295 ? 1.954 -5.062 -31.277 1.00 81.12 295 ALA A C 1
ATOM 2227 O O . ALA A 1 295 ? 2.367 -4.971 -30.125 1.00 81.12 295 ALA A O 1
ATOM 2228 N N . ILE A 1 296 ? 1.390 -6.168 -31.764 1.00 88.06 296 ILE A N 1
ATOM 2229 C CA . ILE A 1 296 ? 1.311 -7.452 -31.058 1.00 88.06 296 ILE A CA 1
ATOM 2230 C C . ILE A 1 296 ? 1.916 -8.520 -31.972 1.00 88.06 296 ILE A C 1
ATOM 2232 O O . ILE A 1 296 ? 1.544 -8.588 -33.146 1.00 88.06 296 ILE A O 1
ATOM 2236 N N . ASP A 1 297 ? 2.822 -9.345 -31.453 1.00 79.88 297 ASP A N 1
ATOM 2237 C CA . ASP A 1 297 ? 3.476 -10.429 -32.186 1.00 79.88 297 ASP A CA 1
ATOM 2238 C C . ASP A 1 297 ? 3.415 -11.757 -31.403 1.00 79.88 297 ASP A C 1
ATOM 2240 O O . ASP A 1 297 ? 3.877 -11.824 -30.266 1.00 79.88 297 ASP A O 1
ATOM 2244 N N . PRO A 1 298 ? 2.852 -12.834 -31.974 1.00 85.88 298 PRO A N 1
ATOM 2245 C CA . PRO A 1 298 ? 2.097 -12.860 -33.223 1.00 85.88 298 PRO A CA 1
ATOM 2246 C C . PRO A 1 298 ? 0.706 -12.228 -33.084 1.00 85.88 298 PRO A C 1
ATOM 2248 O O . PRO A 1 298 ? 0.044 -12.332 -32.055 1.00 85.88 298 PRO A O 1
ATOM 2251 N N . THR A 1 299 ? 0.197 -11.660 -34.181 1.00 87.56 299 THR A N 1
ATOM 2252 C CA . THR A 1 299 ? -1.194 -11.159 -34.281 1.00 87.56 299 THR A CA 1
ATOM 2253 C C . THR A 1 299 ? -2.243 -12.279 -34.333 1.00 87.56 299 THR A C 1
ATOM 2255 O O . THR A 1 299 ? -3.448 -12.018 -34.265 1.00 87.56 299 THR A O 1
ATOM 2258 N N . THR A 1 300 ? -1.803 -13.535 -34.456 1.00 88.56 300 THR A N 1
ATOM 2259 C CA . THR A 1 300 ? -2.631 -14.743 -34.368 1.00 88.56 300 THR A CA 1
ATOM 2260 C C . THR A 1 300 ? -1.986 -15.736 -33.406 1.00 88.56 300 THR A C 1
ATOM 2262 O O . THR A 1 300 ? -0.844 -16.134 -33.625 1.00 88.56 300 THR A O 1
ATOM 2265 N N . ALA A 1 301 ? -2.714 -16.154 -32.373 1.00 88.75 301 ALA A N 1
ATOM 2266 C CA . ALA A 1 301 ? -2.201 -17.024 -31.317 1.00 88.75 301 ALA A CA 1
ATOM 2267 C C . ALA A 1 301 ? -3.208 -18.112 -30.911 1.00 88.75 301 ALA A C 1
ATOM 2269 O O . ALA A 1 301 ? -4.395 -18.024 -31.221 1.00 88.75 301 ALA A O 1
ATOM 2270 N N . TYR A 1 302 ? -2.751 -19.145 -30.206 1.00 86.50 302 TYR A N 1
ATOM 2271 C CA . TYR A 1 302 ? -3.620 -20.140 -29.563 1.00 86.50 302 TYR A CA 1
ATOM 2272 C C . TYR A 1 302 ? -3.572 -20.017 -28.030 1.00 86.50 302 TYR A C 1
ATOM 2274 O O . TYR A 1 302 ? -2.596 -19.490 -27.490 1.00 86.50 302 TYR A O 1
ATOM 2282 N N . PRO A 1 303 ? -4.596 -20.495 -27.296 1.00 87.12 303 PRO A N 1
ATOM 2283 C CA . PRO A 1 303 ? -4.587 -20.470 -25.835 1.00 87.12 303 PRO A CA 1
ATOM 2284 C C . PRO A 1 303 ? -3.342 -21.159 -25.257 1.00 87.12 303 PRO A C 1
ATOM 2286 O O . PRO A 1 303 ? -3.012 -22.285 -25.631 1.00 87.12 303 PRO A O 1
ATOM 2289 N N . GLY A 1 304 ? -2.645 -20.475 -24.350 1.00 77.81 304 GLY A N 1
ATOM 2290 C CA . GLY A 1 304 ? -1.383 -20.905 -23.743 1.00 77.81 304 GLY A CA 1
ATOM 2291 C C . GLY A 1 304 ? -0.118 -20.463 -24.486 1.00 77.81 304 GLY A C 1
ATOM 2292 O O . GLY A 1 304 ? 0.972 -20.606 -23.937 1.00 77.81 304 GLY A O 1
ATOM 2293 N N . GLN A 1 305 ? -0.230 -19.914 -25.701 1.00 85.50 305 GLN A N 1
ATOM 2294 C CA . GLN A 1 305 ? 0.909 -19.347 -26.427 1.00 85.50 305 GLN A CA 1
ATOM 2295 C C . GLN A 1 305 ? 1.348 -18.013 -25.802 1.00 85.50 305 GLN A C 1
ATOM 2297 O O . GLN A 1 305 ? 0.508 -17.229 -25.361 1.00 85.50 305 GLN A O 1
ATOM 2302 N N . LEU A 1 306 ? 2.656 -17.742 -25.789 1.00 84.00 306 LEU A N 1
ATOM 2303 C CA . LEU A 1 306 ? 3.185 -16.418 -25.455 1.00 84.00 306 LEU A CA 1
ATOM 2304 C C . LEU A 1 306 ? 3.017 -15.459 -26.639 1.00 84.00 306 LEU A C 1
ATOM 2306 O O . LEU A 1 306 ? 3.290 -15.833 -27.781 1.00 84.00 306 LEU A O 1
ATOM 2310 N N . ILE A 1 307 ? 2.591 -14.236 -26.340 1.00 84.62 307 ILE A N 1
ATOM 2311 C CA . ILE A 1 307 ? 2.575 -13.104 -27.268 1.00 84.62 307 ILE A CA 1
ATOM 2312 C C . ILE A 1 307 ? 3.398 -11.958 -26.679 1.00 84.62 307 ILE A C 1
ATOM 2314 O O . ILE A 1 307 ? 3.401 -11.759 -25.461 1.00 84.62 307 ILE A O 1
ATOM 2318 N N . ASP A 1 308 ? 4.049 -11.196 -27.547 1.00 88.75 308 ASP A N 1
ATOM 2319 C CA . ASP A 1 308 ? 4.755 -9.963 -27.228 1.00 88.75 308 ASP A CA 1
ATOM 2320 C C . ASP A 1 308 ? 3.935 -8.758 -27.682 1.00 88.75 308 ASP A C 1
ATOM 2322 O O . ASP A 1 308 ? 3.422 -8.703 -28.799 1.00 88.75 308 ASP A O 1
ATOM 2326 N N . ILE A 1 309 ? 3.802 -7.776 -26.801 1.00 89.44 309 ILE A N 1
ATOM 2327 C CA . ILE A 1 309 ? 3.113 -6.516 -27.053 1.00 89.44 309 ILE A CA 1
ATOM 2328 C C . ILE A 1 309 ? 4.170 -5.421 -27.026 1.00 89.44 309 ILE A C 1
ATOM 2330 O O . ILE A 1 309 ? 4.833 -5.246 -26.009 1.00 89.44 309 ILE A O 1
ATOM 2334 N N . TYR A 1 310 ? 4.320 -4.691 -28.126 1.00 80.12 310 TYR A N 1
ATOM 2335 C CA . TYR A 1 310 ? 5.284 -3.604 -28.282 1.00 80.12 310 TYR A CA 1
ATOM 2336 C C . TYR A 1 310 ? 4.599 -2.251 -28.176 1.00 80.12 310 TYR A C 1
ATOM 2338 O O . TYR A 1 310 ? 3.483 -2.079 -28.674 1.00 80.12 310 TYR A O 1
ATOM 2346 N N . GLY A 1 311 ? 5.268 -1.271 -27.575 1.00 84.25 311 GLY A N 1
ATOM 2347 C CA . GLY A 1 311 ? 4.657 0.021 -27.305 1.00 84.25 311 GLY A CA 1
ATOM 2348 C C . GLY A 1 311 ? 5.493 0.962 -26.450 1.00 84.25 311 GLY A C 1
ATOM 2349 O O . GLY A 1 311 ? 6.715 0.880 -26.446 1.00 84.25 311 GLY A O 1
ATOM 2350 N N . TYR A 1 312 ? 4.810 1.857 -25.742 1.00 79.38 312 TYR A N 1
ATOM 2351 C CA . TYR A 1 312 ? 5.381 2.786 -24.766 1.00 79.38 312 TYR A CA 1
ATOM 2352 C C . TYR A 1 312 ? 4.575 2.744 -23.476 1.00 79.38 312 TYR A C 1
ATOM 2354 O O . TYR A 1 312 ? 3.360 2.539 -23.530 1.00 79.38 312 TYR A O 1
ATOM 2362 N N . ASP A 1 313 ? 5.242 2.960 -22.342 1.00 74.38 313 ASP A N 1
ATOM 2363 C CA . ASP A 1 313 ? 4.633 2.965 -21.007 1.00 74.38 313 ASP A CA 1
ATOM 2364 C C . ASP A 1 313 ? 3.796 1.704 -20.730 1.00 74.38 313 ASP A C 1
ATOM 2366 O O . ASP A 1 313 ? 2.777 1.741 -20.036 1.00 74.38 313 ASP A O 1
ATOM 2370 N N . LEU A 1 314 ? 4.221 0.572 -21.304 1.00 80.06 314 LEU A N 1
ATOM 2371 C CA . LEU A 1 314 ? 3.532 -0.700 -21.172 1.00 80.06 314 LEU A CA 1
ATOM 2372 C C . LEU A 1 314 ? 3.560 -1.205 -19.725 1.00 80.06 314 LEU A C 1
ATOM 2374 O O . LEU A 1 314 ? 4.413 -0.838 -18.913 1.00 80.06 314 LEU A O 1
ATOM 2378 N N . THR A 1 315 ? 2.605 -2.071 -19.402 1.00 79.88 315 THR A N 1
ATOM 2379 C CA . THR A 1 315 ? 2.422 -2.632 -18.064 1.00 79.88 315 THR A CA 1
ATOM 2380 C C . THR A 1 315 ? 2.146 -4.128 -18.114 1.00 79.88 315 THR A C 1
ATOM 2382 O O . THR A 1 315 ? 1.643 -4.635 -19.113 1.00 79.88 315 THR A O 1
ATOM 2385 N N . PRO A 1 316 ? 2.413 -4.865 -17.021 1.00 74.94 316 PRO A N 1
ATOM 2386 C CA . PRO A 1 316 ? 2.189 -6.306 -17.000 1.00 74.94 316 PRO A CA 1
ATOM 2387 C C . PRO A 1 316 ? 0.699 -6.687 -16.977 1.00 74.94 316 PRO A C 1
ATOM 2389 O O . PRO A 1 316 ? 0.366 -7.839 -17.231 1.00 74.94 316 PRO A O 1
ATOM 2392 N N . ASN A 1 317 ? -0.215 -5.764 -16.669 1.00 79.38 317 ASN A N 1
ATOM 2393 C CA . ASN A 1 317 ? -1.647 -6.055 -16.577 1.00 79.38 317 ASN A CA 1
ATOM 2394 C C . ASN A 1 317 ? -2.304 -5.983 -17.960 1.00 79.38 317 ASN A C 1
ATOM 2396 O O . ASN A 1 317 ? -2.489 -4.889 -18.497 1.00 79.38 317 ASN A O 1
ATOM 2400 N N . VAL A 1 318 ? -2.697 -7.136 -18.508 1.00 88.12 318 VAL A N 1
ATOM 2401 C CA . VAL A 1 318 ? -3.289 -7.258 -19.847 1.00 88.12 318 VAL A CA 1
ATOM 2402 C C . VAL A 1 318 ? -4.729 -7.760 -19.756 1.00 88.12 318 VAL A C 1
ATOM 2404 O O . VAL A 1 318 ? -5.014 -8.757 -19.097 1.00 88.12 318 VAL A O 1
ATOM 2407 N N . LEU A 1 319 ? -5.652 -7.103 -20.452 1.00 89.38 319 LEU A N 1
ATOM 2408 C CA . LEU A 1 319 ? -7.063 -7.474 -20.519 1.00 89.38 319 LEU A CA 1
ATOM 2409 C C . LEU A 1 319 ? -7.453 -7.860 -21.942 1.00 89.38 319 LEU A C 1
ATOM 2411 O O . LEU A 1 319 ? -7.334 -7.061 -22.868 1.00 89.38 319 LEU A O 1
ATOM 2415 N N . PHE A 1 320 ? -7.977 -9.070 -22.104 1.00 92.00 320 PHE A N 1
ATOM 2416 C CA . PHE A 1 320 ? -8.526 -9.562 -23.363 1.00 92.00 320 PHE A CA 1
ATOM 2417 C C . PHE A 1 320 ? -10.038 -9.353 -23.372 1.00 92.00 320 PHE A C 1
ATOM 2419 O O . PHE A 1 320 ? -10.744 -9.915 -22.537 1.00 92.00 320 PHE A O 1
ATOM 2426 N N . THR A 1 321 ? -10.544 -8.580 -24.330 1.00 89.94 321 THR A N 1
ATOM 2427 C CA . THR A 1 321 ? -11.976 -8.303 -24.498 1.00 89.94 321 THR A CA 1
ATOM 2428 C C . THR A 1 321 ? -12.468 -8.908 -25.805 1.00 89.94 321 THR A C 1
ATOM 2430 O O . THR A 1 321 ? -12.030 -8.513 -26.881 1.00 89.94 321 THR A O 1
ATOM 2433 N N . SER A 1 322 ? -13.371 -9.884 -25.727 1.00 88.19 322 SER A N 1
ATOM 2434 C CA . SER A 1 322 ? -13.988 -10.488 -26.916 1.00 88.19 322 SER A CA 1
ATOM 2435 C C . SER A 1 322 ? -14.941 -9.518 -27.626 1.00 88.19 322 SER A C 1
ATOM 2437 O O . SER A 1 322 ? -15.433 -8.562 -27.028 1.00 88.19 322 SER A O 1
ATOM 2439 N N . SER A 1 323 ? -15.301 -9.818 -28.877 1.00 82.56 323 SER A N 1
ATOM 2440 C CA . SER A 1 323 ? -16.345 -9.078 -29.616 1.00 82.56 323 SER A CA 1
ATOM 2441 C C . SER A 1 323 ? -17.723 -9.054 -28.930 1.00 82.56 323 SER A C 1
ATOM 2443 O O . SER A 1 323 ? -18.516 -8.153 -29.187 1.00 82.56 323 SER A O 1
ATOM 2445 N N . ALA A 1 324 ? -18.000 -10.006 -28.032 1.00 79.12 324 ALA A N 1
ATOM 2446 C CA . ALA A 1 324 ? -19.213 -10.046 -27.215 1.00 79.12 324 ALA A CA 1
ATOM 2447 C C . ALA A 1 324 ? -19.095 -9.243 -25.900 1.00 79.12 324 ALA A C 1
ATOM 2449 O O . ALA A 1 324 ? -20.015 -9.267 -25.087 1.00 79.12 324 ALA A O 1
ATOM 2450 N N . GLY A 1 325 ? -17.965 -8.568 -25.659 1.00 74.88 325 GLY A N 1
ATOM 2451 C CA . GLY A 1 325 ? -17.710 -7.772 -24.454 1.00 74.88 325 GLY A CA 1
ATOM 2452 C C . GLY A 1 325 ? -17.237 -8.571 -23.235 1.00 74.88 325 GLY A C 1
ATOM 2453 O O . GLY A 1 325 ? -17.003 -7.986 -22.183 1.00 74.88 325 GLY A O 1
ATOM 2454 N N . VAL A 1 326 ? -17.060 -9.893 -23.349 1.00 80.75 326 VAL A N 1
ATOM 2455 C CA . VAL A 1 326 ? -16.505 -10.717 -22.258 1.00 80.75 326 VAL A CA 1
ATOM 2456 C C . VAL A 1 326 ? -15.028 -10.386 -22.068 1.00 80.75 326 VAL A C 1
ATOM 2458 O O . VAL A 1 326 ? -14.262 -10.459 -23.032 1.00 80.75 326 VAL A O 1
ATOM 2461 N N . GLN A 1 327 ? -14.653 -10.057 -20.833 1.00 86.44 327 GLN A N 1
ATOM 2462 C CA . GLN A 1 327 ? -13.305 -9.660 -20.440 1.00 86.44 327 GLN A CA 1
ATOM 2463 C C . GLN A 1 327 ? -12.586 -10.785 -19.685 1.00 86.44 327 GLN A C 1
ATOM 2465 O O . GLN A 1 327 ? -13.185 -11.506 -18.887 1.00 86.44 327 GLN A O 1
ATOM 2470 N N . THR A 1 328 ? -11.291 -10.959 -19.929 1.00 83.06 328 THR A N 1
ATOM 2471 C CA . THR A 1 328 ? -10.440 -11.927 -19.225 1.00 83.06 328 THR A CA 1
ATOM 2472 C C . THR A 1 328 ? -9.067 -11.309 -19.006 1.00 83.06 328 THR A C 1
ATOM 2474 O O . THR A 1 328 ? -8.395 -10.946 -19.968 1.00 83.06 328 THR A O 1
ATOM 2477 N N . ALA A 1 329 ? -8.667 -11.155 -17.745 1.00 81.38 329 ALA A N 1
ATOM 2478 C CA . ALA A 1 329 ? -7.380 -10.572 -17.382 1.00 81.38 329 ALA A CA 1
ATOM 2479 C C . ALA A 1 329 ? -6.261 -11.624 -17.399 1.00 81.38 329 ALA A C 1
ATOM 2481 O O . ALA A 1 329 ? -6.486 -12.796 -17.091 1.00 81.38 329 ALA A O 1
ATOM 2482 N N . ALA A 1 330 ? -5.051 -11.183 -17.724 1.00 76.06 330 ALA A N 1
ATOM 2483 C CA . ALA A 1 330 ? -3.822 -11.950 -17.638 1.00 76.06 330 ALA A CA 1
ATOM 2484 C C . ALA A 1 330 ? -2.695 -11.058 -17.115 1.00 76.06 330 ALA A C 1
ATOM 2486 O O . ALA A 1 330 ? -2.650 -9.860 -17.398 1.00 76.06 330 ALA A O 1
ATOM 2487 N N . LEU A 1 331 ? -1.771 -11.665 -16.375 1.00 72.06 331 LEU A N 1
ATOM 2488 C CA . LEU A 1 331 ? -0.565 -10.997 -15.913 1.00 72.06 331 LEU A CA 1
ATOM 2489 C C . LEU A 1 331 ? 0.605 -11.421 -16.804 1.00 72.06 331 LEU A C 1
ATOM 2491 O O . LEU A 1 331 ? 0.901 -12.610 -16.929 1.00 72.06 331 LEU A O 1
ATOM 2495 N N . GLY A 1 332 ? 1.227 -10.444 -17.447 1.00 76.94 332 GLY A N 1
ATOM 2496 C CA . GLY A 1 332 ? 2.430 -10.588 -18.249 1.00 76.94 332 GLY A CA 1
ATOM 2497 C C . GLY A 1 332 ? 3.693 -10.145 -17.510 1.00 76.94 332 GLY A C 1
ATOM 2498 O O . GLY A 1 332 ? 3.681 -9.796 -16.332 1.00 76.94 332 GLY A O 1
ATOM 2499 N N . SER A 1 333 ? 4.795 -10.150 -18.245 1.00 71.56 333 SER A N 1
ATOM 2500 C CA . SER A 1 333 ? 6.099 -9.619 -17.867 1.00 71.56 333 SER A CA 1
ATOM 2501 C C . SER A 1 333 ? 6.365 -8.384 -18.711 1.00 71.56 333 SER A C 1
ATOM 2503 O O . SER A 1 333 ? 6.335 -8.482 -19.934 1.00 71.56 333 SER A O 1
ATOM 2505 N N . VAL A 1 334 ? 6.652 -7.249 -18.081 1.00 80.25 334 VAL A N 1
ATOM 2506 C CA . VAL A 1 334 ? 7.093 -6.037 -18.781 1.00 80.25 334 VAL A CA 1
ATOM 2507 C C . VAL A 1 334 ? 8.604 -5.877 -18.641 1.00 80.25 334 VAL A C 1
ATOM 2509 O O . VAL A 1 334 ? 9.174 -6.220 -17.603 1.00 80.25 334 VAL A O 1
ATOM 2512 N N . ASP A 1 335 ? 9.256 -5.387 -19.685 1.00 62.06 335 ASP A N 1
ATOM 2513 C CA . ASP A 1 335 ? 10.666 -5.028 -19.639 1.00 62.06 335 ASP A CA 1
ATOM 2514 C C . ASP A 1 335 ? 10.924 -3.747 -18.822 1.00 62.06 335 ASP A C 1
ATOM 2516 O O . ASP A 1 335 ? 10.023 -2.969 -18.503 1.00 62.06 335 ASP A O 1
ATOM 2520 N N . LEU A 1 336 ? 12.186 -3.521 -18.447 1.00 54.38 336 LEU A N 1
ATOM 2521 C CA . LEU A 1 336 ? 12.578 -2.367 -17.623 1.00 54.38 336 LEU A CA 1
ATOM 2522 C C . LEU A 1 336 ? 12.342 -1.024 -18.331 1.00 54.38 336 LEU A C 1
ATOM 2524 O O . LEU A 1 336 ? 12.147 -0.004 -17.673 1.00 54.38 336 LEU A O 1
ATOM 2528 N N . GLU A 1 337 ? 12.357 -1.038 -19.663 1.00 63.53 337 GLU A N 1
ATOM 2529 C CA . GLU A 1 337 ? 12.150 0.128 -20.523 1.00 63.53 337 GLU A CA 1
ATOM 2530 C C . GLU A 1 337 ? 10.660 0.408 -20.788 1.00 63.53 337 GLU A C 1
ATOM 2532 O O . GLU A 1 337 ? 10.327 1.467 -21.316 1.00 63.53 337 GLU A O 1
ATOM 2537 N N . LYS A 1 338 ? 9.756 -0.494 -20.369 1.00 70.25 338 LYS A N 1
ATOM 2538 C CA . LYS A 1 338 ? 8.301 -0.421 -20.579 1.00 70.25 338 LYS A CA 1
ATOM 2539 C C . LYS A 1 338 ? 7.895 -0.304 -22.049 1.00 70.25 338 LYS A C 1
ATOM 2541 O O . LYS A 1 338 ? 6.893 0.338 -22.372 1.00 70.25 338 LYS A O 1
ATOM 2546 N N . ILE A 1 339 ? 8.653 -0.930 -22.941 1.00 77.44 339 ILE A N 1
ATOM 2547 C CA . ILE A 1 339 ? 8.400 -0.941 -24.386 1.00 77.44 339 ILE A CA 1
ATOM 2548 C C . ILE A 1 339 ? 7.979 -2.317 -24.902 1.00 77.44 339 ILE A C 1
ATOM 2550 O O . ILE A 1 339 ? 7.474 -2.413 -26.024 1.00 77.44 339 ILE A O 1
ATOM 2554 N N . GLN A 1 340 ? 8.121 -3.368 -24.086 1.00 85.00 340 GLN A N 1
ATOM 2555 C CA . GLN A 1 340 ? 7.673 -4.720 -24.404 1.00 85.00 340 GLN A CA 1
ATOM 2556 C C . GLN A 1 340 ? 6.973 -5.382 -23.206 1.00 85.00 340 GLN A C 1
ATOM 2558 O O . GLN A 1 340 ? 7.512 -5.452 -22.106 1.00 85.00 340 GLN A O 1
ATOM 2563 N N . THR A 1 341 ? 5.764 -5.907 -23.423 1.00 83.75 341 THR A N 1
ATOM 2564 C CA . THR A 1 341 ? 5.047 -6.773 -22.473 1.00 83.75 341 THR A CA 1
ATOM 2565 C C . THR A 1 341 ? 4.810 -8.146 -23.083 1.00 83.75 341 THR A C 1
ATOM 2567 O O . THR A 1 341 ? 4.088 -8.269 -24.068 1.00 83.75 341 THR A O 1
ATOM 2570 N N . THR A 1 342 ? 5.367 -9.187 -22.471 1.00 85.19 342 THR A N 1
ATOM 2571 C CA . THR A 1 342 ? 5.151 -10.586 -22.854 1.00 85.19 342 THR A CA 1
ATOM 2572 C C . THR A 1 342 ? 4.058 -11.196 -21.984 1.00 85.19 342 THR A C 1
ATOM 2574 O O . THR A 1 342 ? 4.157 -11.176 -20.758 1.00 85.19 342 THR A O 1
ATOM 2577 N N . VAL A 1 343 ? 3.020 -11.780 -22.581 1.00 88.81 343 VAL A N 1
ATOM 2578 C CA . VAL A 1 343 ? 1.898 -12.384 -21.842 1.00 88.81 343 VAL A CA 1
ATOM 2579 C C . VAL A 1 343 ? 1.475 -13.717 -22.454 1.00 88.81 343 VAL A C 1
ATOM 2581 O O . VAL A 1 343 ? 1.499 -13.896 -23.669 1.00 88.81 343 VAL A O 1
ATOM 2584 N N . ALA A 1 344 ? 1.081 -14.677 -21.616 1.00 86.62 344 ALA A N 1
ATOM 2585 C CA . ALA A 1 344 ? 0.470 -15.918 -22.084 1.00 86.62 344 ALA A CA 1
ATOM 2586 C C . ALA A 1 344 ? -1.015 -15.693 -22.392 1.00 86.62 344 ALA A C 1
ATOM 2588 O O . ALA A 1 344 ? -1.754 -15.175 -21.553 1.00 86.62 344 ALA A O 1
ATOM 2589 N N . VAL A 1 345 ? -1.474 -16.134 -23.565 1.00 89.75 345 VAL A N 1
ATOM 2590 C CA . VAL A 1 345 ? -2.904 -16.140 -23.901 1.00 89.75 345 VAL A CA 1
ATOM 2591 C C . VAL A 1 345 ? -3.639 -17.057 -22.910 1.00 89.75 345 VAL A C 1
ATOM 2593 O O . VAL A 1 345 ? -3.292 -18.239 -22.829 1.00 89.75 345 VAL A O 1
ATOM 2596 N N . PRO A 1 346 ? -4.655 -16.583 -22.162 1.00 86.62 346 PRO A N 1
ATOM 2597 C CA . PRO A 1 346 ? -5.344 -17.414 -21.179 1.00 86.62 346 PRO A CA 1
ATOM 2598 C C . PRO A 1 346 ? -5.960 -18.673 -21.795 1.00 86.62 346 PRO A C 1
ATOM 2600 O O . PRO A 1 346 ? -6.615 -18.618 -22.836 1.00 86.62 346 PRO A O 1
ATOM 2603 N N . LEU A 1 347 ? -5.806 -19.810 -21.109 1.00 82.25 347 LEU A N 1
ATOM 2604 C CA . LEU A 1 347 ? -6.324 -21.114 -21.553 1.00 82.25 347 LEU A CA 1
ATOM 2605 C C . LEU A 1 347 ? -7.857 -21.156 -21.688 1.00 82.25 347 LEU A C 1
ATOM 2607 O O . LEU A 1 347 ? -8.392 -22.046 -22.342 1.00 82.25 347 LEU A O 1
ATOM 2611 N N . SER A 1 348 ? -8.564 -20.213 -21.063 1.00 82.50 348 SER A N 1
ATOM 2612 C CA . SER A 1 348 ? -10.023 -20.089 -21.110 1.00 82.50 348 SER A CA 1
ATOM 2613 C C . SER A 1 348 ? -10.551 -19.418 -22.382 1.00 82.50 348 SER A C 1
ATOM 2615 O O . SER A 1 348 ? -11.751 -19.517 -22.654 1.00 82.50 348 SER A O 1
ATOM 2617 N N . LEU A 1 349 ? -9.699 -18.732 -23.155 1.00 85.88 349 LEU A N 1
ATOM 2618 C CA . LEU A 1 349 ? -10.139 -18.003 -24.343 1.00 85.88 349 LEU A CA 1
ATOM 2619 C C . LEU A 1 349 ? -10.563 -18.958 -25.462 1.00 85.88 349 LEU A C 1
ATOM 2621 O O . LEU A 1 349 ? -9.913 -19.967 -25.731 1.00 85.88 349 LEU A O 1
ATOM 2625 N N . GLN A 1 350 ? -11.666 -18.615 -26.123 1.00 88.94 350 GLN A N 1
ATOM 2626 C CA . GLN A 1 350 ? -12.185 -19.353 -27.272 1.00 88.94 350 GLN A CA 1
ATOM 2627 C C . GLN A 1 350 ? -11.670 -18.730 -28.576 1.00 88.94 350 GLN A C 1
ATOM 2629 O O . GLN A 1 350 ? -11.292 -17.558 -28.581 1.00 88.94 350 GLN A O 1
ATOM 2634 N N . PRO A 1 351 ? -11.667 -19.467 -29.698 1.00 89.88 351 PRO A N 1
ATOM 2635 C CA . PRO A 1 351 ? -11.298 -18.899 -30.988 1.00 89.88 351 PRO A CA 1
ATOM 2636 C C . PRO A 1 351 ? -12.160 -17.683 -31.353 1.00 89.88 351 PRO A C 1
ATOM 2638 O O . PRO A 1 351 ? -13.388 -17.736 -31.270 1.00 89.88 351 PRO A O 1
ATOM 2641 N N . GLY A 1 352 ? -11.527 -16.590 -31.775 1.00 90.12 352 GLY A N 1
ATOM 2642 C CA . GLY A 1 352 ? -12.217 -15.336 -32.073 1.00 90.12 352 GLY A CA 1
ATOM 2643 C C . GLY A 1 352 ? -11.296 -14.118 -32.097 1.00 90.12 352 GLY A C 1
ATOM 2644 O O . GLY A 1 352 ? -10.093 -14.224 -31.877 1.00 90.12 352 GLY A O 1
ATOM 2645 N N . LEU A 1 353 ? -11.875 -12.950 -32.377 1.00 92.50 353 LEU A N 1
ATOM 2646 C CA . LEU A 1 353 ? -11.180 -11.663 -32.308 1.00 92.50 353 LEU A CA 1
ATOM 2647 C C . LEU A 1 353 ? -11.284 -11.070 -30.904 1.00 92.50 353 LEU A C 1
ATOM 2649 O O . LEU A 1 353 ? -12.375 -11.027 -30.322 1.00 92.50 353 LEU A O 1
ATOM 2653 N N . TYR A 1 354 ? -10.153 -10.575 -30.412 1.00 93.38 354 TYR A N 1
ATOM 2654 C CA . TYR A 1 354 ? -10.022 -9.937 -29.112 1.00 93.38 354 TYR A CA 1
ATOM 2655 C C . TYR A 1 354 ? -9.352 -8.574 -29.237 1.00 93.38 354 TYR A C 1
ATOM 2657 O O . TYR A 1 354 ? -8.391 -8.406 -29.988 1.00 93.38 354 TYR A O 1
ATOM 2665 N N . THR A 1 355 ? -9.838 -7.626 -28.444 1.00 94.38 355 THR A N 1
ATOM 2666 C CA . THR A 1 355 ? -9.143 -6.378 -28.140 1.00 94.38 355 THR A CA 1
ATOM 2667 C C . THR A 1 355 ? -8.271 -6.592 -26.906 1.00 94.38 355 THR A C 1
ATOM 2669 O O . THR A 1 355 ? -8.756 -7.084 -25.888 1.00 94.38 355 THR A O 1
ATOM 2672 N N . VAL A 1 356 ? -6.997 -6.231 -26.995 1.00 94.12 356 VAL A N 1
ATOM 2673 C CA . VAL A 1 356 ? -5.990 -6.361 -25.941 1.00 94.12 356 VAL A CA 1
ATOM 2674 C C . VAL A 1 356 ? -5.726 -4.987 -25.337 1.00 94.12 356 VAL A C 1
ATOM 2676 O O . VAL A 1 356 ? -5.231 -4.090 -26.011 1.00 94.12 356 VAL A O 1
ATOM 2679 N N . THR A 1 357 ? -6.059 -4.802 -24.067 1.00 88.75 357 THR A N 1
ATOM 2680 C CA . THR A 1 357 ? -5.890 -3.520 -23.373 1.00 88.75 357 THR A CA 1
ATOM 2681 C C . THR A 1 357 ? -4.903 -3.675 -22.232 1.00 88.75 357 THR A C 1
ATOM 2683 O O . THR A 1 357 ? -5.087 -4.533 -21.374 1.00 88.75 357 THR A O 1
ATOM 2686 N N . LEU A 1 358 ? -3.868 -2.840 -22.212 1.00 87.44 358 LEU A N 1
ATOM 2687 C CA . LEU A 1 358 ? -2.961 -2.715 -21.075 1.00 87.44 358 LEU A CA 1
ATOM 2688 C C . LEU A 1 358 ? -3.428 -1.556 -20.206 1.00 87.44 358 LEU A C 1
ATOM 2690 O O . LEU A 1 358 ? -3.929 -0.563 -20.724 1.00 87.44 358 LEU A O 1
ATOM 2694 N N . PHE A 1 359 ? -3.267 -1.668 -18.895 1.00 72.44 359 PHE A N 1
ATOM 2695 C CA . PHE A 1 359 ? -3.636 -0.598 -17.968 1.00 72.44 359 PHE A CA 1
ATOM 2696 C C . PHE A 1 359 ? -2.380 -0.025 -17.347 1.00 72.44 359 PHE A C 1
ATOM 2698 O O . PHE A 1 359 ? -1.688 -0.717 -16.596 1.00 72.44 359 PHE A O 1
ATOM 2705 N N . GLY A 1 360 ? -2.063 1.214 -17.707 1.00 62.62 360 GLY A N 1
ATOM 2706 C CA . GLY A 1 360 ? -0.910 1.925 -17.182 1.00 62.62 360 GLY A CA 1
ATOM 2707 C C . GLY A 1 360 ? -1.295 3.091 -16.305 1.00 62.62 360 GLY A C 1
ATOM 2708 O O . GLY A 1 360 ? -2.472 3.437 -16.218 1.00 62.62 360 GLY A O 1
ATOM 2709 N N . PRO A 1 361 ? -0.299 3.716 -15.665 1.00 52.12 361 PRO A N 1
ATOM 2710 C CA . PRO A 1 361 ? -0.544 4.779 -14.720 1.00 52.12 361 PRO A CA 1
ATOM 2711 C C . PRO A 1 361 ? -1.337 5.930 -15.319 1.00 52.12 361 PRO A C 1
ATOM 2713 O O . PRO A 1 361 ? -2.029 6.542 -14.544 1.00 52.12 361 PRO A O 1
ATOM 2716 N N . GLY A 1 362 ? -1.316 6.185 -16.637 1.00 58.91 362 GLY A N 1
ATOM 2717 C CA . GLY A 1 362 ? -2.136 7.207 -17.306 1.00 58.91 362 GLY A CA 1
ATOM 2718 C C . GLY A 1 362 ? -3.422 6.740 -17.998 1.00 58.91 362 GLY A C 1
ATOM 2719 O O . GLY A 1 362 ? -4.039 7.562 -18.672 1.00 58.91 362 GLY A O 1
ATOM 2720 N N . GLY A 1 363 ? -3.831 5.469 -17.875 1.00 65.88 363 GLY A N 1
ATOM 2721 C CA . GLY A 1 363 ? -5.097 4.970 -18.433 1.00 65.88 363 GLY A CA 1
ATOM 2722 C C . GLY A 1 363 ? -5.010 3.627 -19.164 1.00 65.88 363 GLY A C 1
ATOM 2723 O O . GLY A 1 363 ? -3.955 2.984 -19.175 1.00 65.88 363 GLY A O 1
ATOM 2724 N N . PRO A 1 364 ? -6.125 3.175 -19.777 1.00 78.06 364 PRO A N 1
ATOM 2725 C CA . PRO A 1 364 ? -6.116 2.045 -20.695 1.00 78.06 364 PRO A CA 1
ATOM 2726 C C . PRO A 1 364 ? -5.316 2.374 -21.955 1.00 78.06 364 PRO A C 1
ATOM 2728 O O . PRO A 1 364 ? -5.298 3.504 -22.443 1.00 78.06 364 PRO A O 1
ATOM 2731 N N . SER A 1 365 ? -4.693 1.351 -22.518 1.00 82.56 365 SER A N 1
ATOM 2732 C CA . SER A 1 365 ? -3.804 1.514 -23.649 1.00 82.56 365 SER A CA 1
ATOM 2733 C C . SER A 1 365 ? -4.535 1.922 -24.927 1.00 82.56 365 SER A C 1
ATOM 2735 O O . SER A 1 365 ? -5.580 1.353 -25.252 1.00 82.56 365 SER A O 1
ATOM 2737 N N . SER A 1 366 ? -3.938 2.818 -25.710 1.00 82.56 366 SER A N 1
ATOM 2738 C CA . SER A 1 366 ? -4.407 3.185 -27.058 1.00 82.56 366 SER A CA 1
ATOM 2739 C C . SER A 1 366 ? -3.487 2.613 -28.147 1.00 82.56 366 SER A C 1
ATOM 2741 O O . SER A 1 366 ? -2.388 2.169 -27.838 1.00 82.56 366 SER A O 1
ATOM 2743 N N . GLY A 1 367 ? -3.922 2.577 -29.413 1.00 81.06 367 GLY A N 1
ATOM 2744 C CA . GLY A 1 367 ? -3.113 2.070 -30.536 1.00 81.06 367 GLY A CA 1
ATOM 2745 C C . GLY A 1 367 ? -3.530 0.686 -31.059 1.00 81.06 367 GLY A C 1
ATOM 2746 O O . GLY A 1 367 ? -4.699 0.313 -30.966 1.00 81.06 367 GLY A O 1
ATOM 2747 N N . ALA A 1 368 ? -2.604 -0.046 -31.687 1.00 77.94 368 ALA A N 1
ATOM 2748 C CA . ALA A 1 368 ? -2.888 -1.313 -32.367 1.00 77.94 368 ALA A CA 1
ATOM 2749 C C . ALA A 1 368 ? -3.079 -2.458 -31.363 1.00 77.94 368 ALA A C 1
ATOM 2751 O O . ALA A 1 368 ? -2.123 -2.955 -30.784 1.00 77.94 368 ALA A O 1
ATOM 2752 N N . ASN A 1 369 ? -4.320 -2.899 -31.177 1.00 87.88 369 ASN A N 1
ATOM 2753 C CA . ASN A 1 369 ? -4.702 -3.715 -30.028 1.00 87.88 369 ASN A CA 1
ATOM 2754 C C . ASN A 1 369 ? -5.545 -4.950 -30.378 1.00 87.88 369 ASN A C 1
ATOM 2756 O O . ASN A 1 369 ? -6.270 -5.453 -29.528 1.00 87.88 369 ASN A O 1
ATOM 2760 N N . VAL A 1 370 ? -5.496 -5.442 -31.616 1.00 91.38 370 VAL A N 1
ATOM 2761 C CA . VAL A 1 370 ? -6.320 -6.585 -32.046 1.00 91.38 370 VAL A CA 1
ATOM 2762 C C . VAL A 1 370 ? -5.486 -7.861 -32.116 1.00 91.38 370 VAL A C 1
ATOM 2764 O O . VAL A 1 370 ? -4.438 -7.886 -32.758 1.00 91.38 370 VAL A O 1
ATOM 2767 N N . LEU A 1 371 ? -5.994 -8.935 -31.509 1.00 92.56 371 LEU A N 1
ATOM 2768 C CA . LEU A 1 371 ? -5.414 -10.277 -31.528 1.00 92.56 371 LEU A CA 1
ATOM 2769 C C . LEU A 1 371 ? -6.451 -11.301 -32.009 1.00 92.56 371 LEU A C 1
ATOM 2771 O O . LEU A 1 371 ? -7.600 -11.297 -31.563 1.00 92.56 371 LEU A O 1
ATOM 2775 N N . THR A 1 372 ? -6.039 -12.210 -32.895 1.00 93.75 372 THR A N 1
ATOM 2776 C CA . THR A 1 372 ? -6.873 -13.336 -33.342 1.00 93.75 372 THR A CA 1
ATOM 2777 C C . THR A 1 372 ? -6.504 -14.602 -32.580 1.00 93.75 372 THR A C 1
ATOM 2779 O O . THR A 1 372 ? -5.359 -15.043 -32.634 1.00 93.75 372 THR A O 1
ATOM 2782 N N . ILE A 1 373 ? -7.470 -15.224 -31.908 1.00 91.56 373 ILE A N 1
ATOM 2783 C CA . ILE A 1 373 ? -7.290 -16.518 -31.248 1.00 91.56 373 ILE A CA 1
ATOM 2784 C C . ILE A 1 373 ? -7.793 -17.649 -32.150 1.00 91.56 373 ILE A C 1
ATOM 2786 O O . ILE A 1 373 ? -8.910 -17.585 -32.667 1.00 91.56 373 ILE A O 1
ATOM 2790 N N . ILE A 1 374 ? -6.981 -18.694 -32.322 1.00 87.25 374 ILE A N 1
ATOM 2791 C CA . ILE A 1 374 ? -7.298 -19.911 -33.085 1.00 87.25 374 ILE A CA 1
ATOM 2792 C C . ILE A 1 374 ? -7.142 -21.169 -32.220 1.00 87.25 374 ILE A C 1
ATOM 2794 O O . ILE A 1 374 ? -6.521 -21.145 -31.160 1.00 87.25 374 ILE A O 1
ATOM 2798 N N . ASN A 1 375 ? -7.686 -22.296 -32.685 1.00 82.00 375 ASN A N 1
ATOM 2799 C CA . ASN A 1 375 ? -7.413 -23.598 -32.072 1.00 82.00 375 ASN A CA 1
ATOM 2800 C C . ASN A 1 375 ? -5.930 -23.964 -32.247 1.00 82.00 375 ASN A C 1
ATOM 2802 O O . ASN A 1 375 ? -5.352 -23.687 -33.300 1.00 82.00 375 ASN A O 1
ATOM 2806 N N . SER A 1 376 ? -5.319 -24.606 -31.245 1.00 62.25 376 SER A N 1
ATOM 2807 C CA . SER A 1 376 ? -3.927 -25.055 -31.338 1.00 62.25 376 SER A CA 1
ATOM 2808 C C . SER A 1 376 ? -3.752 -26.016 -32.521 1.00 62.25 376 SER A C 1
ATOM 2810 O O . SER A 1 376 ? -4.391 -27.066 -32.602 1.00 62.25 376 SER A O 1
ATOM 2812 N N . ALA A 1 377 ? -2.883 -25.664 -33.470 1.00 47.25 377 ALA A N 1
ATOM 2813 C CA . ALA A 1 377 ? -2.414 -26.625 -34.458 1.00 47.25 377 ALA A CA 1
ATOM 2814 C C . ALA A 1 377 ? -1.429 -27.561 -33.743 1.00 47.25 377 ALA A C 1
ATOM 2816 O O . ALA A 1 377 ? -0.368 -27.126 -33.298 1.00 47.25 377 ALA A O 1
ATOM 2817 N N . ALA A 1 378 ? -1.804 -28.828 -33.564 1.00 39.19 378 ALA A N 1
ATOM 2818 C CA . ALA A 1 378 ? -0.963 -29.813 -32.893 1.00 39.19 378 ALA A CA 1
ATOM 2819 C C . ALA A 1 378 ? 0.429 -29.919 -33.561 1.00 39.19 378 ALA A C 1
ATOM 2821 O O . ALA A 1 378 ? 0.503 -29.979 -34.792 1.00 39.19 378 ALA A O 1
ATOM 2822 N N . PRO A 1 379 ? 1.532 -30.021 -32.796 1.00 42.16 379 PRO A N 1
ATOM 2823 C CA . PRO A 1 379 ? 2.801 -30.458 -33.354 1.00 42.16 379 PRO A CA 1
ATOM 2824 C C . PRO A 1 379 ? 2.718 -31.959 -33.670 1.00 42.16 379 PRO A C 1
ATOM 2826 O O . PRO A 1 379 ? 2.295 -32.761 -32.835 1.00 42.16 379 PRO A O 1
ATOM 2829 N N . ILE A 1 380 ? 3.118 -32.354 -34.882 1.00 34.12 380 ILE A N 1
ATOM 2830 C CA . ILE A 1 380 ? 3.260 -33.763 -35.270 1.00 34.12 380 ILE A CA 1
ATOM 2831 C C . ILE A 1 380 ? 4.362 -34.382 -34.399 1.00 34.12 380 ILE A C 1
ATOM 2833 O O . ILE A 1 380 ? 5.545 -34.113 -34.595 1.00 34.12 380 ILE A O 1
ATOM 2837 N N . ILE A 1 381 ? 3.979 -35.222 -33.438 1.00 39.00 381 ILE A N 1
ATOM 2838 C CA . ILE A 1 381 ? 4.907 -36.076 -32.693 1.00 39.00 381 ILE A CA 1
ATOM 2839 C C . ILE A 1 381 ? 5.265 -37.263 -33.596 1.00 39.00 381 ILE A C 1
ATOM 2841 O O . ILE A 1 381 ? 4.440 -38.150 -33.805 1.00 39.00 381 ILE A O 1
ATOM 2845 N N . SER A 1 382 ? 6.496 -37.312 -34.112 1.00 34.16 382 SER A N 1
ATOM 2846 C CA . SER A 1 382 ? 7.080 -38.557 -34.623 1.00 34.16 382 SER A CA 1
ATOM 2847 C C . SER A 1 382 ? 7.908 -39.219 -33.522 1.00 34.16 382 SER A C 1
ATOM 2849 O O . SER A 1 382 ? 8.985 -38.751 -33.155 1.00 34.16 382 SER A O 1
ATOM 2851 N N . SER A 1 383 ? 7.386 -40.319 -32.994 1.00 38.38 383 SER A N 1
ATOM 2852 C CA . SER A 1 383 ? 8.067 -41.260 -32.108 1.00 38.38 383 SER A CA 1
ATOM 2853 C C . SER A 1 383 ? 9.306 -41.885 -32.763 1.00 38.38 383 SER A C 1
ATOM 2855 O O . SER A 1 383 ? 9.195 -42.409 -33.872 1.00 38.38 383 SER A O 1
ATOM 2857 N N . GLY A 1 384 ? 10.435 -41.959 -32.047 1.00 29.28 384 GLY A N 1
ATOM 2858 C CA . GLY A 1 384 ? 11.520 -42.871 -32.424 1.00 29.28 384 GLY A CA 1
ATOM 2859 C C . GLY A 1 384 ? 12.856 -42.692 -31.696 1.00 29.28 384 GLY A C 1
ATOM 2860 O O . GLY A 1 384 ? 13.700 -41.944 -32.160 1.00 29.28 384 GLY A O 1
ATOM 2861 N N . GLY A 1 385 ? 13.070 -43.473 -30.629 1.00 28.55 385 GLY A N 1
ATOM 2862 C CA . GLY A 1 385 ? 14.329 -44.205 -30.405 1.00 28.55 385 GLY A CA 1
ATOM 2863 C C . GLY A 1 385 ? 15.558 -43.473 -29.840 1.00 28.55 385 GLY A C 1
ATOM 2864 O O . GLY A 1 385 ? 16.278 -42.784 -30.549 1.00 28.55 385 GLY A O 1
ATOM 2865 N N . GLN A 1 386 ? 15.889 -43.779 -28.583 1.00 40.50 386 GLN A N 1
ATOM 2866 C CA . GLN A 1 386 ? 17.235 -43.650 -28.010 1.00 40.50 386 GLN A CA 1
ATOM 2867 C C . GLN A 1 386 ? 18.088 -44.872 -28.398 1.00 40.50 386 GLN A C 1
ATOM 2869 O O . GLN A 1 386 ? 17.804 -45.954 -27.893 1.00 40.50 386 GLN A O 1
ATOM 2874 N N . VAL A 1 387 ? 19.138 -44.714 -29.219 1.00 30.17 387 VAL A N 1
ATOM 2875 C CA . VAL A 1 387 ? 20.317 -45.613 -29.257 1.00 30.17 387 VAL A CA 1
ATOM 2876 C C . VAL A 1 387 ? 21.567 -44.844 -29.722 1.00 30.17 387 VAL A C 1
ATOM 2878 O O . VAL A 1 387 ? 21.590 -44.322 -30.827 1.00 30.17 387 VAL A O 1
ATOM 2881 N N . GLY A 1 388 ? 22.618 -44.879 -28.893 1.00 27.97 388 GLY A N 1
ATOM 2882 C CA . GLY A 1 388 ? 23.999 -45.185 -29.304 1.00 27.97 388 GLY A CA 1
ATOM 2883 C C . GLY A 1 388 ? 24.825 -44.139 -30.060 1.00 27.97 388 GLY A C 1
ATOM 2884 O O . GLY A 1 388 ? 24.587 -43.830 -31.219 1.00 27.97 388 GLY A O 1
ATOM 2885 N N . ALA A 1 389 ? 25.908 -43.707 -29.414 1.00 39.81 389 ALA A N 1
ATOM 2886 C CA . ALA A 1 389 ? 27.004 -42.929 -29.982 1.00 39.81 389 ALA A CA 1
ATOM 2887 C C . ALA A 1 389 ? 27.663 -43.577 -31.216 1.00 39.81 389 ALA A C 1
ATOM 2889 O O . ALA A 1 389 ? 27.899 -44.783 -31.215 1.00 39.81 389 ALA A O 1
ATOM 2890 N N . THR A 1 390 ? 28.054 -42.759 -32.204 1.00 29.75 390 THR A N 1
ATOM 2891 C CA . THR A 1 390 ? 29.411 -42.616 -32.802 1.00 29.75 390 THR A CA 1
ATOM 2892 C C . THR A 1 390 ? 29.330 -42.014 -34.215 1.00 29.75 390 THR A C 1
ATOM 2894 O O . THR A 1 390 ? 28.535 -42.459 -35.031 1.00 29.75 390 THR A O 1
ATOM 2897 N N . GLY A 1 391 ? 30.195 -41.035 -34.524 1.00 28.78 391 GLY A N 1
ATOM 2898 C CA . GLY A 1 391 ? 30.513 -40.651 -35.911 1.00 28.78 391 GLY A CA 1
ATOM 2899 C C . GLY A 1 391 ? 30.238 -39.197 -36.313 1.00 28.78 391 GLY A C 1
ATOM 2900 O O . GLY A 1 391 ? 29.186 -38.879 -36.844 1.00 28.78 391 GLY A O 1
ATOM 2901 N N . THR A 1 392 ? 31.244 -38.346 -36.090 1.00 40.69 392 THR A N 1
ATOM 2902 C CA . THR A 1 392 ? 31.707 -37.224 -36.941 1.00 40.69 392 THR A CA 1
ATOM 2903 C C . THR A 1 392 ? 30.789 -36.687 -38.054 1.00 40.69 392 THR A C 1
ATOM 2905 O O . THR A 1 392 ? 30.674 -37.294 -39.115 1.00 40.69 392 THR A O 1
ATOM 2908 N N . GLY A 1 393 ? 30.307 -35.451 -37.867 1.00 30.61 393 GLY A N 1
ATOM 2909 C CA . GLY A 1 393 ? 29.731 -34.608 -38.920 1.00 30.61 393 GLY A CA 1
ATOM 2910 C C . GLY A 1 393 ? 29.070 -33.340 -38.366 1.00 30.61 393 GLY A C 1
ATOM 2911 O O . GLY A 1 393 ? 27.898 -33.369 -38.034 1.00 30.61 393 GLY A O 1
ATOM 2912 N N . SER A 1 394 ? 29.851 -32.261 -38.225 1.00 38.16 394 SER A N 1
ATOM 2913 C CA . SER A 1 394 ? 29.443 -30.841 -38.092 1.00 38.16 394 SER A CA 1
ATOM 2914 C C . SER A 1 394 ? 28.014 -30.540 -37.589 1.00 38.16 394 SER A C 1
ATOM 2916 O O . SER A 1 394 ? 27.087 -30.392 -38.385 1.00 38.16 394 SER A O 1
ATOM 2918 N N . ASN A 1 395 ? 27.866 -30.342 -36.274 1.00 35.28 395 ASN A N 1
ATOM 2919 C CA . ASN A 1 395 ? 26.638 -29.830 -35.661 1.00 35.28 395 ASN A CA 1
ATOM 2920 C C . ASN A 1 395 ? 26.452 -28.331 -35.968 1.00 35.28 395 ASN A C 1
ATOM 2922 O O . ASN A 1 395 ? 27.136 -27.487 -35.393 1.00 35.28 395 ASN A O 1
ATOM 2926 N N . PHE A 1 396 ? 25.498 -28.013 -36.843 1.00 40.69 396 PHE A N 1
ATOM 2927 C CA . PHE A 1 396 ? 24.697 -26.787 -36.774 1.00 40.69 396 PHE A CA 1
ATOM 2928 C C . PHE A 1 396 ? 23.405 -27.183 -36.049 1.00 40.69 396 PHE A C 1
ATOM 2930 O O . PHE A 1 396 ? 22.540 -27.829 -36.635 1.00 40.69 396 PHE A O 1
ATOM 2937 N N . GLY A 1 397 ? 23.312 -26.899 -34.752 1.00 39.16 397 GLY A N 1
ATOM 2938 C CA . GLY A 1 397 ? 22.184 -27.341 -33.936 1.00 39.16 397 GLY A CA 1
ATOM 2939 C C . GLY A 1 397 ? 22.258 -26.772 -32.529 1.00 39.16 397 GLY A C 1
ATOM 2940 O O . GLY A 1 397 ? 23.102 -27.171 -31.734 1.00 39.16 397 GLY A O 1
ATOM 2941 N N . THR A 1 398 ? 21.370 -25.823 -32.270 1.00 44.53 398 THR A N 1
ATOM 2942 C CA . THR A 1 398 ? 21.033 -25.215 -30.984 1.00 44.53 398 THR A CA 1
ATOM 2943 C C . THR A 1 398 ? 20.590 -26.286 -29.984 1.00 44.53 398 THR A C 1
ATOM 2945 O O . THR A 1 398 ? 19.439 -26.716 -29.972 1.00 44.53 398 THR A O 1
ATOM 2948 N N . THR A 1 399 ? 21.506 -26.729 -29.126 1.00 43.03 399 THR A N 1
ATOM 2949 C CA . THR A 1 399 ? 21.170 -27.488 -27.914 1.00 43.03 399 THR A CA 1
ATOM 2950 C C . THR A 1 399 ? 21.780 -26.792 -26.710 1.00 43.03 399 THR A C 1
ATOM 2952 O O . THR A 1 399 ? 22.740 -27.276 -26.113 1.00 43.03 399 THR A O 1
ATOM 2955 N N . SER A 1 400 ? 21.234 -25.634 -26.360 1.00 36.72 400 SER A N 1
ATOM 2956 C CA . SER A 1 400 ? 21.511 -24.976 -25.092 1.00 36.72 400 SER A CA 1
ATOM 2957 C C . SER A 1 400 ? 20.226 -24.937 -24.259 1.00 36.72 400 SER A C 1
ATOM 2959 O O . SER A 1 400 ? 19.259 -24.253 -24.571 1.00 36.72 400 SER A O 1
ATOM 2961 N N . SER A 1 401 ? 20.183 -25.729 -23.187 1.00 48.91 401 SER A N 1
ATOM 2962 C CA . SER A 1 401 ? 19.053 -25.818 -22.249 1.00 48.91 401 SER A CA 1
ATOM 2963 C C . SER A 1 401 ? 19.055 -24.692 -21.202 1.00 48.91 401 SER A C 1
ATOM 2965 O O . SER A 1 401 ? 18.581 -24.880 -20.084 1.00 48.91 401 SER A O 1
ATOM 2967 N N . SER A 1 402 ? 19.632 -23.533 -21.529 1.00 53.72 402 SER A N 1
ATOM 2968 C CA . SER A 1 402 ? 19.722 -22.370 -20.644 1.00 53.72 402 SER A CA 1
ATOM 2969 C C . SER A 1 402 ? 19.626 -21.069 -21.445 1.00 53.72 402 SER A C 1
ATOM 2971 O O . SER A 1 402 ? 20.135 -20.970 -22.560 1.00 53.72 402 SER A O 1
ATOM 2973 N N . PHE A 1 403 ? 18.993 -20.048 -20.860 1.00 55.50 403 PHE A N 1
ATOM 2974 C CA . PHE A 1 403 ? 18.867 -18.708 -21.450 1.00 55.50 403 PHE A CA 1
ATOM 2975 C C . PHE A 1 403 ? 20.230 -18.105 -21.841 1.00 55.50 403 PHE A C 1
ATOM 2977 O O . PHE A 1 403 ? 20.360 -17.503 -22.903 1.00 55.50 403 PHE A O 1
ATOM 2984 N N . GLY A 1 404 ? 21.271 -18.348 -21.034 1.00 55.78 404 GLY A N 1
ATOM 2985 C CA . GLY A 1 404 ? 22.642 -17.930 -21.346 1.00 55.78 404 GLY A CA 1
ATOM 2986 C C . GLY A 1 404 ? 23.198 -18.566 -22.624 1.00 55.78 404 GLY A C 1
ATOM 2987 O O . GLY A 1 404 ? 23.859 -17.884 -23.405 1.00 55.78 404 GLY A O 1
ATOM 2988 N N . GLY A 1 405 ? 22.868 -19.831 -22.895 1.00 60.41 405 GLY A N 1
ATOM 2989 C CA . GLY A 1 405 ? 23.280 -20.481 -24.136 1.00 60.41 405 GLY A CA 1
ATOM 2990 C C . GLY A 1 405 ? 22.449 -20.059 -25.355 1.00 60.41 405 GLY A C 1
ATOM 2991 O O . GLY A 1 405 ? 22.998 -19.994 -26.450 1.00 60.41 405 GLY A O 1
ATOM 2992 N N . LEU A 1 406 ? 21.183 -19.655 -25.178 1.00 63.78 406 LEU A N 1
ATOM 2993 C CA . LEU A 1 406 ? 20.407 -19.021 -26.255 1.00 63.78 406 LEU A CA 1
ATOM 2994 C C . LEU A 1 406 ? 21.037 -17.685 -26.677 1.00 63.78 406 LEU A C 1
ATOM 2996 O O . LEU A 1 406 ? 21.171 -17.411 -27.869 1.00 63.78 406 LEU A O 1
ATOM 3000 N N . ILE A 1 407 ? 21.459 -16.867 -25.708 1.00 61.22 407 ILE A N 1
ATOM 3001 C CA . ILE A 1 407 ? 22.166 -15.607 -25.976 1.00 61.22 407 ILE A CA 1
ATOM 3002 C C . ILE A 1 407 ? 23.489 -15.884 -26.702 1.00 61.22 407 ILE A C 1
ATOM 3004 O O . ILE A 1 407 ? 23.805 -15.212 -27.683 1.00 61.22 407 ILE A O 1
ATOM 3008 N N . GLU A 1 408 ? 24.244 -16.896 -26.270 1.00 65.75 408 GLU A N 1
ATOM 3009 C CA . GLU A 1 408 ? 25.488 -17.307 -26.927 1.00 65.75 408 GLU A CA 1
ATOM 3010 C C . GLU A 1 408 ? 25.270 -17.706 -28.391 1.00 65.75 408 GLU A C 1
ATOM 3012 O O . GLU A 1 408 ? 26.015 -17.273 -29.277 1.00 65.75 408 GLU A O 1
ATOM 3017 N N . ASP A 1 409 ? 24.227 -18.495 -28.649 1.00 68.56 409 ASP A N 1
ATOM 3018 C CA . ASP A 1 409 ? 23.864 -18.935 -29.989 1.00 68.56 409 ASP A CA 1
ATOM 3019 C C . ASP A 1 409 ? 23.472 -17.729 -30.859 1.00 68.56 409 ASP A C 1
ATOM 3021 O O . ASP A 1 409 ? 24.015 -17.564 -31.955 1.00 68.56 409 ASP A O 1
ATOM 3025 N N . ILE A 1 410 ? 22.626 -16.819 -30.362 1.00 70.19 410 ILE A N 1
ATOM 3026 C CA . ILE A 1 410 ? 22.216 -15.601 -31.086 1.00 70.19 410 ILE A CA 1
ATOM 3027 C C . ILE A 1 410 ? 23.424 -14.730 -31.450 1.00 70.19 410 ILE A C 1
ATOM 3029 O O . ILE A 1 410 ? 23.537 -14.289 -32.596 1.00 70.19 410 ILE A O 1
ATOM 3033 N N . PHE A 1 411 ? 24.356 -14.508 -30.519 1.00 68.62 411 PHE A N 1
ATOM 3034 C CA . PHE A 1 411 ? 25.555 -13.710 -30.789 1.00 68.62 411 PHE A CA 1
ATOM 3035 C C . PHE A 1 411 ? 26.466 -14.365 -31.835 1.00 68.62 411 PHE A C 1
ATOM 3037 O O . PHE A 1 411 ? 26.949 -13.685 -32.746 1.00 68.62 411 PHE A O 1
ATOM 3044 N N . LYS A 1 412 ? 26.670 -15.686 -31.760 1.00 71.31 412 LYS A N 1
ATOM 3045 C CA . LYS A 1 412 ? 27.466 -16.432 -32.747 1.00 71.31 412 LYS A CA 1
ATOM 3046 C C . LYS A 1 412 ? 26.834 -16.383 -34.137 1.00 71.31 412 LYS A C 1
ATOM 3048 O O . LYS A 1 412 ? 27.519 -16.054 -35.108 1.00 71.31 412 LYS A O 1
ATOM 3053 N N . TYR A 1 413 ? 25.531 -16.643 -34.240 1.00 75.25 413 TYR A N 1
ATOM 3054 C CA . TYR A 1 413 ? 24.808 -16.580 -35.513 1.00 75.25 413 TYR A CA 1
ATOM 3055 C C . TYR A 1 413 ? 24.769 -15.159 -36.087 1.00 75.25 413 TYR A C 1
ATOM 3057 O O . TYR A 1 413 ? 24.975 -14.983 -37.290 1.00 75.25 413 TYR A O 1
ATOM 3065 N N . GLY A 1 414 ? 24.581 -14.142 -35.242 1.00 78.19 414 GLY A N 1
ATOM 3066 C CA . GLY A 1 414 ? 24.578 -12.737 -35.650 1.00 78.19 414 GLY A CA 1
ATOM 3067 C C . GLY A 1 414 ? 25.892 -12.315 -36.310 1.00 78.19 414 GLY A C 1
ATOM 3068 O O . GLY A 1 414 ? 25.883 -11.730 -37.395 1.00 78.19 414 GLY A O 1
ATOM 3069 N N . ILE A 1 415 ? 27.032 -12.683 -35.717 1.00 79.94 415 ILE A N 1
ATOM 3070 C CA . ILE A 1 415 ? 28.356 -12.374 -36.278 1.00 79.94 415 ILE A CA 1
ATOM 3071 C C . ILE A 1 415 ? 28.578 -13.080 -37.627 1.00 79.94 415 ILE A C 1
ATOM 3073 O O . ILE A 1 415 ? 29.086 -12.454 -38.562 1.00 79.94 415 ILE A O 1
ATOM 3077 N N . TYR A 1 416 ? 28.158 -14.343 -37.778 1.00 79.88 416 TYR A N 1
ATOM 3078 C CA . TYR A 1 416 ? 28.267 -15.054 -39.060 1.00 79.88 416 TYR A CA 1
ATOM 3079 C C . TYR A 1 416 ? 27.427 -14.415 -40.169 1.00 79.88 416 TYR A C 1
ATOM 3081 O O . TYR A 1 416 ? 27.918 -14.238 -41.287 1.00 79.88 416 TYR A O 1
ATOM 3089 N N . MET A 1 417 ? 26.188 -14.025 -39.865 1.00 82.38 417 MET A N 1
ATOM 3090 C CA . MET A 1 417 ? 25.293 -13.399 -40.841 1.00 82.38 417 MET A CA 1
ATOM 3091 C C . MET A 1 417 ? 25.796 -12.023 -41.286 1.00 82.38 417 MET A C 1
ATOM 3093 O O . MET A 1 417 ? 25.770 -11.712 -42.478 1.00 82.38 417 MET A O 1
ATOM 3097 N N . LEU A 1 418 ? 26.316 -11.217 -40.358 1.00 85.75 418 LEU A N 1
ATOM 3098 C CA . LEU A 1 418 ? 26.893 -9.913 -40.683 1.00 85.75 418 LEU A CA 1
ATOM 3099 C C . LEU A 1 418 ? 28.192 -10.043 -41.494 1.00 85.75 418 LEU A C 1
ATOM 3101 O O . LEU A 1 418 ? 28.383 -9.309 -42.465 1.00 85.75 418 LEU A O 1
ATOM 3105 N N . GLY A 1 419 ? 29.052 -11.011 -41.162 1.00 86.25 419 GLY A N 1
ATOM 3106 C CA . GLY A 1 419 ? 30.247 -11.316 -41.953 1.00 86.25 419 GLY A CA 1
ATOM 3107 C C . GLY A 1 419 ? 29.911 -11.739 -43.388 1.00 86.25 419 GLY A C 1
ATOM 3108 O O . GLY A 1 419 ? 30.527 -11.259 -44.343 1.00 86.25 419 GLY A O 1
ATOM 3109 N N . LEU A 1 420 ? 28.882 -12.575 -43.560 1.00 89.88 420 LEU A N 1
ATOM 3110 C CA . LEU A 1 420 ? 28.390 -12.978 -44.878 1.00 89.88 420 LEU A CA 1
ATOM 3111 C C . LEU A 1 420 ? 27.822 -11.787 -45.667 1.00 89.88 420 LEU A C 1
ATOM 3113 O O . LEU A 1 420 ? 28.109 -11.648 -46.856 1.00 89.88 420 LEU A O 1
ATOM 3117 N N . ALA A 1 421 ? 27.066 -10.899 -45.019 1.00 86.94 421 ALA A N 1
ATOM 3118 C CA . ALA A 1 421 ? 26.515 -9.705 -45.659 1.00 86.94 421 ALA A CA 1
ATOM 3119 C C . ALA A 1 421 ? 27.616 -8.762 -46.176 1.00 86.94 421 ALA A C 1
ATOM 3121 O O . ALA A 1 421 ? 27.540 -8.285 -47.312 1.00 86.94 421 ALA A O 1
ATOM 3122 N N . VAL A 1 422 ? 28.675 -8.547 -45.386 1.00 90.12 422 VAL A N 1
ATOM 3123 C CA . VAL A 1 422 ? 29.863 -7.785 -45.806 1.00 90.12 422 VAL A CA 1
ATOM 3124 C C . VAL A 1 422 ? 30.507 -8.422 -47.040 1.00 90.12 422 VAL A C 1
ATOM 3126 O O . VAL A 1 422 ? 30.786 -7.727 -48.020 1.00 90.12 422 VAL A O 1
ATOM 3129 N N . PHE A 1 423 ? 30.698 -9.744 -47.029 1.00 91.06 423 PHE A N 1
ATOM 3130 C CA . PHE A 1 423 ? 31.290 -10.476 -48.149 1.00 91.06 423 PHE A CA 1
ATOM 3131 C C . PHE A 1 423 ? 30.470 -10.330 -49.443 1.00 91.06 423 PHE A C 1
ATOM 3133 O O . PHE A 1 423 ? 31.017 -9.974 -50.490 1.00 91.06 423 PHE A O 1
ATOM 3140 N N . VAL A 1 424 ? 29.149 -10.533 -49.370 1.00 93.50 424 VAL A N 1
ATOM 3141 C CA . VAL A 1 424 ? 28.240 -10.408 -50.523 1.00 93.50 424 VAL A CA 1
ATOM 3142 C C . VAL A 1 424 ? 28.249 -8.987 -51.087 1.00 93.50 424 VAL A C 1
ATOM 3144 O O . VAL A 1 424 ? 28.298 -8.809 -52.305 1.00 93.50 424 VAL A O 1
ATOM 3147 N N . MET A 1 425 ? 28.259 -7.968 -50.226 1.00 90.75 425 MET A N 1
ATOM 3148 C CA . MET A 1 425 ? 28.278 -6.567 -50.656 1.00 90.75 425 MET A CA 1
ATOM 3149 C C . MET A 1 425 ? 29.570 -6.188 -51.385 1.00 90.75 425 MET A C 1
ATOM 3151 O O . MET A 1 425 ? 29.512 -5.471 -52.387 1.00 90.75 425 MET A O 1
ATOM 3155 N N . ILE A 1 426 ? 30.723 -6.697 -50.939 1.00 91.56 426 ILE A N 1
ATOM 3156 C CA . ILE A 1 426 ? 32.007 -6.479 -51.623 1.00 91.56 426 ILE A CA 1
ATOM 3157 C C . ILE A 1 426 ? 32.002 -7.157 -52.999 1.00 91.56 426 ILE A C 1
ATOM 3159 O O . ILE A 1 426 ? 32.395 -6.534 -53.987 1.00 91.56 426 ILE A O 1
ATOM 3163 N N . MET A 1 427 ? 31.510 -8.397 -53.091 1.00 92.81 427 MET A N 1
ATOM 3164 C CA . MET A 1 427 ? 31.392 -9.113 -54.368 1.00 92.81 427 MET A CA 1
ATOM 3165 C C . MET A 1 427 ? 30.458 -8.391 -55.345 1.00 92.81 427 MET A C 1
ATOM 3167 O O . MET A 1 427 ? 30.821 -8.159 -56.499 1.00 92.81 427 MET A O 1
ATOM 3171 N N . TRP A 1 428 ? 29.282 -7.965 -54.878 1.00 89.56 428 TRP A N 1
ATOM 3172 C CA . TRP A 1 428 ? 28.310 -7.235 -55.690 1.00 89.56 428 TRP A CA 1
ATOM 3173 C C . TRP A 1 428 ? 28.867 -5.904 -56.206 1.00 89.56 428 TRP A C 1
ATOM 3175 O O . TRP A 1 428 ? 28.748 -5.580 -57.389 1.00 89.56 428 TRP A O 1
ATOM 3185 N N . ALA A 1 429 ? 29.542 -5.147 -55.341 1.00 90.62 429 ALA A N 1
ATOM 3186 C CA . ALA A 1 429 ? 30.184 -3.902 -55.734 1.00 90.62 429 ALA A CA 1
ATOM 3187 C C . ALA A 1 429 ? 31.345 -4.129 -56.722 1.00 90.62 429 ALA A C 1
ATOM 3189 O O . ALA A 1 429 ? 31.521 -3.338 -57.650 1.00 90.62 429 ALA A O 1
ATOM 3190 N N . GLY A 1 430 ? 32.082 -5.237 -56.589 1.00 90.94 430 GLY A N 1
ATOM 3191 C CA . GLY A 1 430 ? 33.094 -5.663 -57.558 1.00 90.94 430 GLY A CA 1
ATOM 3192 C C . GLY A 1 430 ? 32.511 -5.905 -58.954 1.00 90.94 430 GLY A C 1
ATOM 3193 O O . GLY A 1 430 ? 33.062 -5.422 -59.944 1.00 90.94 430 GLY A O 1
ATOM 3194 N N . VAL A 1 431 ? 31.354 -6.571 -59.047 1.00 91.38 431 VAL A N 1
ATOM 3195 C CA . VAL A 1 431 ? 30.648 -6.782 -60.325 1.00 91.38 431 VAL A CA 1
ATOM 3196 C C . VAL A 1 431 ? 30.212 -5.454 -60.949 1.00 91.38 431 VAL A C 1
ATOM 3198 O O . VAL A 1 431 ? 30.407 -5.248 -62.150 1.00 91.38 431 VAL A O 1
ATOM 3201 N N . ILE A 1 432 ? 29.678 -4.521 -60.154 1.00 87.75 432 ILE A N 1
ATOM 3202 C CA . ILE A 1 432 ? 29.288 -3.185 -60.639 1.00 87.75 432 ILE A CA 1
ATOM 3203 C C . ILE A 1 432 ? 30.503 -2.424 -61.181 1.00 87.75 432 ILE A C 1
ATOM 3205 O O . ILE A 1 432 ? 30.402 -1.786 -62.228 1.00 87.75 432 ILE A O 1
ATOM 3209 N N . TRP A 1 433 ? 31.658 -2.515 -60.515 1.00 90.19 433 TRP A N 1
ATOM 3210 C CA . TRP A 1 433 ? 32.883 -1.873 -60.992 1.00 90.19 433 TRP A CA 1
ATOM 3211 C C . TRP A 1 433 ? 33.317 -2.456 -62.341 1.00 90.19 433 TRP A C 1
ATOM 3213 O O . TRP A 1 433 ? 33.524 -1.705 -63.295 1.00 90.19 433 TRP A O 1
ATOM 3223 N N . MET A 1 434 ? 33.405 -3.785 -62.457 1.00 90.62 434 MET A N 1
ATOM 3224 C CA . MET A 1 434 ? 33.847 -4.450 -63.691 1.00 90.62 434 MET A CA 1
ATOM 3225 C C . MET A 1 434 ? 32.907 -4.184 -64.877 1.00 90.62 434 MET A C 1
ATOM 3227 O O . MET A 1 434 ? 33.357 -4.086 -66.015 1.00 90.62 434 MET A O 1
ATOM 3231 N N . THR A 1 435 ? 31.608 -4.017 -64.616 1.00 89.19 435 THR A N 1
ATOM 3232 C CA . THR A 1 435 ? 30.579 -3.785 -65.646 1.00 89.19 435 THR A CA 1
ATOM 3233 C C . THR A 1 435 ? 30.290 -2.304 -65.915 1.00 89.19 435 THR A C 1
ATOM 3235 O O . THR A 1 435 ? 29.425 -1.977 -66.728 1.00 89.19 435 THR A O 1
ATOM 3238 N N . ALA A 1 436 ? 31.014 -1.377 -65.276 1.00 85.38 436 ALA A N 1
ATOM 3239 C CA . ALA A 1 436 ? 30.740 0.056 -65.380 1.00 85.38 436 ALA A CA 1
ATOM 3240 C C . ALA A 1 436 ? 31.055 0.667 -66.760 1.00 85.38 436 ALA A C 1
ATOM 3242 O O . ALA A 1 436 ? 30.572 1.763 -67.043 1.00 85.38 436 ALA A O 1
ATOM 3243 N N . ALA A 1 437 ? 31.844 -0.006 -67.608 1.00 84.75 437 ALA A N 1
ATOM 3244 C CA . ALA A 1 437 ? 32.148 0.396 -68.991 1.00 84.75 437 ALA A CA 1
ATOM 3245 C C . ALA A 1 437 ? 32.564 1.880 -69.158 1.00 84.75 437 ALA A C 1
ATOM 3247 O O . ALA A 1 437 ? 32.189 2.540 -70.123 1.00 84.75 437 ALA A O 1
ATOM 3248 N N . GLY A 1 438 ? 33.316 2.425 -68.193 1.00 79.31 438 GLY A N 1
ATOM 3249 C CA . GLY A 1 438 ? 33.793 3.816 -68.208 1.00 79.31 438 GLY A CA 1
ATOM 3250 C C . GLY A 1 438 ? 32.819 4.857 -67.638 1.00 79.31 438 GLY A C 1
ATOM 3251 O O . GLY A 1 438 ? 33.156 6.037 -67.586 1.00 79.31 438 GLY A O 1
ATOM 3252 N N . ASN A 1 439 ? 31.640 4.452 -67.155 1.00 89.69 439 ASN A N 1
ATOM 3253 C CA . ASN A 1 439 ? 30.719 5.351 -66.462 1.00 89.69 439 ASN A CA 1
ATOM 3254 C C . ASN A 1 439 ? 31.277 5.730 -65.077 1.00 89.69 439 ASN A C 1
ATOM 3256 O O . ASN A 1 439 ? 31.278 4.920 -64.145 1.00 89.69 439 ASN A O 1
ATOM 3260 N N . SER A 1 440 ? 31.726 6.978 -64.935 1.00 80.88 440 SER A N 1
ATOM 3261 C CA . SER A 1 440 ? 32.334 7.505 -63.705 1.00 80.88 440 SER A CA 1
ATOM 3262 C C . SER A 1 440 ? 31.404 7.438 -62.488 1.00 80.88 440 SER A C 1
ATOM 3264 O O . SER A 1 440 ? 31.876 7.168 -61.383 1.00 80.88 440 SER A O 1
ATOM 3266 N N . GLY A 1 441 ? 30.091 7.596 -62.686 1.00 85.50 441 GLY A N 1
ATOM 3267 C CA . GLY A 1 441 ? 29.086 7.475 -61.629 1.00 85.50 441 GLY A CA 1
ATOM 3268 C C . GLY A 1 441 ? 28.994 6.056 -61.068 1.00 85.50 441 GLY A C 1
ATOM 3269 O O . GLY A 1 441 ? 29.051 5.870 -59.857 1.00 85.50 441 GLY A O 1
ATOM 3270 N N . LYS A 1 442 ? 28.947 5.035 -61.935 1.00 79.56 442 LYS A N 1
ATOM 3271 C CA . LYS A 1 442 ? 28.915 3.623 -61.504 1.00 79.56 442 LYS A CA 1
ATOM 3272 C C . LYS A 1 442 ? 30.211 3.184 -60.819 1.00 79.56 442 LYS A C 1
ATOM 3274 O O . LYS A 1 442 ? 30.166 2.411 -59.867 1.00 79.56 442 LYS A O 1
ATOM 3279 N N . ILE A 1 443 ? 31.357 3.697 -61.271 1.00 85.38 443 ILE A N 1
ATOM 3280 C CA . ILE A 1 443 ? 32.656 3.429 -60.633 1.00 85.38 443 ILE A CA 1
ATOM 3281 C C . ILE A 1 443 ? 32.717 4.069 -59.241 1.00 85.38 443 ILE A C 1
ATOM 3283 O O . ILE A 1 443 ? 33.171 3.431 -58.292 1.00 85.38 443 ILE A O 1
ATOM 3287 N N . SER A 1 444 ? 32.262 5.318 -59.103 1.00 86.25 444 SER A N 1
ATOM 3288 C CA . SER A 1 444 ? 32.188 6.000 -57.806 1.00 86.25 444 SER A CA 1
ATOM 3289 C C . SER A 1 444 ? 31.254 5.259 -56.847 1.00 86.25 444 SER A C 1
ATOM 3291 O O . SER A 1 444 ? 31.643 4.968 -55.719 1.00 86.25 444 SER A O 1
ATOM 3293 N N . ASP A 1 445 ? 30.077 4.858 -57.317 1.00 84.56 445 ASP A N 1
ATOM 3294 C CA . ASP A 1 445 ? 29.095 4.126 -56.521 1.00 84.56 445 ASP A CA 1
ATOM 3295 C C . ASP A 1 445 ? 29.607 2.747 -56.055 1.00 84.56 445 ASP A C 1
ATOM 3297 O O . ASP A 1 445 ? 29.461 2.383 -54.885 1.00 84.56 445 ASP A O 1
ATOM 3301 N N . ALA A 1 446 ? 30.296 2.001 -56.925 1.00 86.62 446 ALA A N 1
ATOM 3302 C CA . ALA A 1 446 ? 30.953 0.748 -56.550 1.00 86.62 446 ALA A CA 1
ATOM 3303 C C . ALA A 1 446 ? 32.024 0.956 -55.465 1.00 86.62 446 ALA A C 1
ATOM 3305 O O . ALA A 1 446 ? 32.072 0.206 -54.488 1.00 86.62 446 ALA A O 1
ATOM 3306 N N . LYS A 1 447 ? 32.848 2.005 -55.589 1.00 83.81 447 LYS A N 1
ATOM 3307 C CA . LYS A 1 447 ? 33.858 2.361 -54.578 1.00 83.81 447 LYS A CA 1
ATOM 3308 C C . LYS A 1 447 ? 33.224 2.713 -53.233 1.00 83.81 447 LYS A C 1
ATOM 3310 O O . LYS A 1 447 ? 33.706 2.239 -52.208 1.00 83.81 447 LYS A O 1
ATOM 3315 N N . HIS A 1 448 ? 32.132 3.479 -53.228 1.00 85.75 448 HIS A N 1
ATOM 3316 C CA . HIS A 1 448 ? 31.399 3.805 -52.002 1.00 85.75 448 HIS A CA 1
ATOM 3317 C C . HIS A 1 448 ? 30.839 2.555 -51.319 1.00 85.75 448 HIS A C 1
ATOM 3319 O O . HIS A 1 448 ? 30.970 2.407 -50.106 1.00 85.75 448 HIS A O 1
ATOM 3325 N N . LYS A 1 449 ? 30.273 1.617 -52.086 1.00 84.00 449 LYS A N 1
ATOM 3326 C CA . LYS A 1 449 ? 29.752 0.354 -51.544 1.00 84.00 449 LYS A CA 1
ATOM 3327 C C . LYS A 1 449 ? 30.846 -0.516 -50.921 1.00 84.00 449 LYS A C 1
ATOM 3329 O O . LYS A 1 449 ? 30.638 -1.040 -49.829 1.00 84.00 449 LYS A O 1
ATOM 3334 N N . ILE A 1 450 ? 32.011 -0.624 -51.565 1.00 88.94 450 ILE A N 1
ATOM 3335 C CA . ILE A 1 450 ? 33.170 -1.347 -51.011 1.00 88.94 450 ILE A CA 1
ATOM 3336 C C . ILE A 1 450 ? 33.653 -0.673 -49.724 1.00 88.94 450 ILE A C 1
ATOM 3338 O O . ILE A 1 450 ? 33.861 -1.349 -48.720 1.00 88.94 450 ILE A O 1
ATOM 3342 N N . PHE A 1 451 ? 33.792 0.654 -49.728 1.00 87.06 451 PHE A N 1
ATOM 3343 C CA . PHE A 1 451 ? 34.270 1.400 -48.566 1.00 87.06 451 PHE A CA 1
ATOM 3344 C C . PHE A 1 451 ? 33.329 1.262 -47.359 1.00 87.06 451 PHE A C 1
ATOM 3346 O O . PHE A 1 451 ? 33.782 0.978 -46.252 1.00 87.06 451 PHE A O 1
ATOM 3353 N N . ASN A 1 452 ? 32.016 1.353 -47.582 1.00 84.00 452 ASN A N 1
ATOM 3354 C CA . ASN A 1 452 ? 31.017 1.173 -46.529 1.00 84.00 452 ASN A CA 1
ATOM 3355 C C . ASN A 1 452 ? 31.003 -0.262 -45.977 1.00 84.00 452 ASN A C 1
ATOM 3357 O O . ASN A 1 452 ? 30.868 -0.450 -44.770 1.00 84.00 452 ASN A O 1
ATOM 3361 N N . ALA A 1 453 ? 31.187 -1.275 -46.833 1.00 88.88 453 ALA A N 1
ATOM 3362 C CA . ALA A 1 453 ? 31.294 -2.665 -46.391 1.00 88.88 453 ALA A CA 1
ATOM 3363 C C . ALA A 1 453 ? 32.553 -2.903 -45.536 1.00 88.88 453 ALA A C 1
ATOM 3365 O O . ALA A 1 453 ? 32.481 -3.601 -44.527 1.00 88.88 453 ALA A O 1
ATOM 3366 N N . ILE A 1 454 ? 33.685 -2.279 -45.888 1.00 91.00 454 ILE A N 1
ATOM 3367 C CA . ILE A 1 454 ? 34.926 -2.339 -45.097 1.00 91.00 454 ILE A CA 1
ATOM 3368 C C . ILE A 1 454 ? 34.741 -1.659 -43.735 1.00 91.00 454 ILE A C 1
ATOM 3370 O O . ILE A 1 454 ? 35.144 -2.225 -42.724 1.00 91.00 454 ILE A O 1
ATOM 3374 N N . ILE A 1 455 ? 34.093 -0.490 -43.680 1.00 90.25 455 ILE A N 1
ATOM 3375 C CA . ILE A 1 455 ? 33.774 0.173 -42.404 1.00 90.25 455 ILE A CA 1
ATOM 3376 C C . ILE A 1 455 ? 32.897 -0.732 -41.531 1.00 90.25 455 ILE A C 1
ATOM 3378 O O . ILE A 1 455 ? 33.191 -0.908 -40.351 1.00 90.25 455 ILE A O 1
ATOM 3382 N N . GLY A 1 456 ? 31.868 -1.359 -42.110 1.00 82.56 456 GLY A N 1
ATOM 3383 C CA . GLY A 1 456 ? 31.026 -2.323 -41.398 1.00 82.56 456 GLY A CA 1
ATOM 3384 C C . GLY A 1 456 ? 31.820 -3.514 -40.851 1.00 82.56 456 GLY A C 1
ATOM 3385 O O . GLY A 1 456 ? 31.611 -3.920 -39.710 1.00 82.56 456 GLY A O 1
ATOM 3386 N N . ALA A 1 457 ? 32.785 -4.025 -41.621 1.00 87.94 457 ALA A N 1
ATOM 3387 C CA . ALA A 1 457 ? 33.681 -5.094 -41.180 1.00 87.94 457 ALA A CA 1
ATOM 3388 C C . ALA A 1 457 ? 34.565 -4.666 -39.998 1.00 87.94 457 ALA A C 1
ATOM 3390 O O . ALA A 1 457 ? 34.712 -5.414 -39.034 1.00 87.94 457 ALA A O 1
ATOM 3391 N N . VAL A 1 458 ? 35.129 -3.454 -40.056 1.00 90.81 458 VAL A N 1
ATOM 3392 C CA . VAL A 1 458 ? 35.961 -2.899 -38.979 1.00 90.81 458 VAL A CA 1
ATOM 3393 C C . VAL A 1 458 ? 35.139 -2.734 -37.705 1.00 90.81 458 VAL A C 1
ATOM 3395 O O . VAL A 1 458 ? 35.577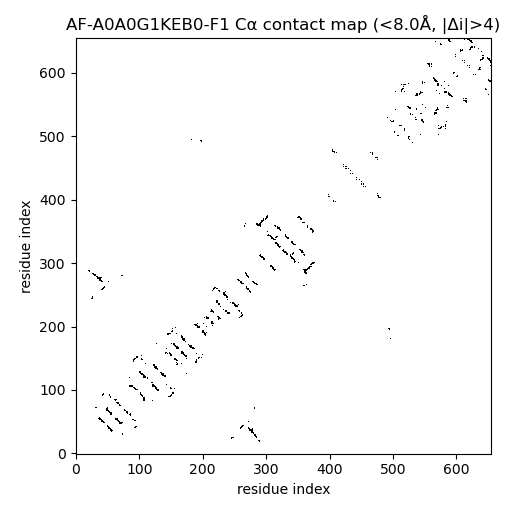 -3.188 -36.655 1.00 90.81 458 VAL A O 1
ATOM 3398 N N . ILE A 1 459 ? 33.928 -2.177 -37.794 1.00 88.06 459 ILE A N 1
ATOM 3399 C CA . ILE A 1 459 ? 33.029 -2.024 -36.640 1.00 88.06 459 ILE A CA 1
ATOM 3400 C C . ILE A 1 459 ? 32.681 -3.387 -36.032 1.00 88.06 459 ILE A C 1
ATOM 3402 O O . ILE A 1 459 ? 32.719 -3.531 -34.812 1.00 88.06 459 ILE A O 1
ATOM 3406 N N . LEU A 1 460 ? 32.393 -4.394 -36.861 1.00 84.94 460 LEU A N 1
ATOM 3407 C CA . LEU A 1 460 ? 32.076 -5.743 -36.392 1.00 84.94 460 LEU A CA 1
ATOM 3408 C C . LEU A 1 460 ? 33.245 -6.371 -35.618 1.00 84.94 460 LEU A C 1
ATOM 3410 O O . LEU A 1 460 ? 33.048 -6.906 -34.527 1.00 84.94 460 LEU A O 1
ATOM 3414 N N . ILE A 1 461 ? 34.465 -6.275 -36.158 1.00 83.75 461 ILE A N 1
ATOM 3415 C CA . ILE A 1 461 ? 35.670 -6.810 -35.510 1.00 83.75 461 ILE A CA 1
ATOM 3416 C C . ILE A 1 461 ? 35.960 -6.032 -34.224 1.00 83.75 461 ILE A C 1
ATOM 3418 O O . ILE A 1 461 ? 36.191 -6.643 -33.185 1.00 83.75 461 ILE A O 1
ATOM 3422 N N . SER A 1 462 ? 35.884 -4.700 -34.262 1.00 85.50 462 SER A N 1
ATOM 3423 C CA . SER A 1 462 ? 36.092 -3.848 -33.090 1.00 85.50 462 SER A CA 1
ATOM 3424 C C . SER A 1 462 ? 35.072 -4.120 -31.987 1.00 85.50 462 SER A C 1
ATOM 3426 O O . SER A 1 462 ? 35.466 -4.217 -30.830 1.00 85.50 462 SER A O 1
ATOM 3428 N N . GLY A 1 463 ? 33.791 -4.301 -32.319 1.00 82.94 463 GLY A N 1
ATOM 3429 C CA . GLY A 1 463 ? 32.745 -4.631 -31.349 1.00 82.94 463 GLY A CA 1
ATOM 3430 C C . GLY A 1 463 ? 33.004 -5.968 -30.658 1.00 82.94 463 GLY A C 1
ATOM 3431 O O . GLY A 1 463 ? 32.983 -6.039 -29.430 1.00 82.94 463 GLY A O 1
ATOM 3432 N N . TYR A 1 464 ? 33.348 -7.006 -31.429 1.00 81.44 464 TYR A N 1
ATOM 3433 C CA . TYR A 1 464 ? 33.736 -8.301 -30.868 1.00 81.44 464 TYR A CA 1
ATOM 3434 C C . TYR A 1 464 ? 34.981 -8.191 -29.974 1.00 81.44 464 TYR A C 1
ATOM 3436 O O . TYR A 1 464 ? 34.997 -8.736 -28.872 1.00 81.44 464 TYR A O 1
ATOM 3444 N N . THR A 1 465 ? 36.015 -7.463 -30.412 1.00 80.44 465 THR A N 1
ATOM 3445 C CA . THR A 1 465 ? 37.238 -7.260 -29.623 1.00 80.44 465 THR A CA 1
ATOM 3446 C C . THR A 1 465 ? 36.954 -6.506 -28.327 1.00 80.44 465 THR A C 1
ATOM 3448 O O . THR A 1 465 ? 37.383 -6.967 -27.279 1.00 80.44 465 THR A O 1
ATOM 3451 N N . ILE A 1 466 ? 36.197 -5.406 -28.364 1.00 80.75 466 ILE A N 1
ATOM 3452 C CA . ILE A 1 466 ? 35.857 -4.612 -27.174 1.00 80.75 466 ILE A CA 1
ATOM 3453 C C . ILE A 1 466 ? 35.084 -5.463 -26.163 1.00 80.75 466 ILE A C 1
ATOM 3455 O O . ILE A 1 466 ? 35.486 -5.538 -25.004 1.00 80.75 466 ILE A O 1
ATOM 3459 N N . LEU A 1 467 ? 34.025 -6.152 -26.599 1.00 72.62 467 LEU A N 1
ATOM 3460 C CA . LEU A 1 467 ? 33.209 -6.991 -25.716 1.00 72.62 467 LEU A CA 1
ATOM 3461 C C . LEU A 1 467 ? 34.034 -8.128 -25.100 1.00 72.62 467 LEU A C 1
ATOM 3463 O O . LEU A 1 467 ? 33.977 -8.347 -23.892 1.00 72.62 467 LEU A O 1
ATOM 3467 N N . ASN A 1 468 ? 34.864 -8.797 -25.905 1.00 77.69 468 ASN A N 1
ATOM 3468 C CA . ASN A 1 468 ? 35.725 -9.884 -25.442 1.00 77.69 468 ASN A CA 1
ATOM 3469 C C . ASN A 1 468 ? 36.881 -9.405 -24.539 1.00 77.69 468 ASN A C 1
ATOM 3471 O O . ASN A 1 468 ? 37.349 -10.170 -23.697 1.00 77.69 468 ASN A O 1
ATOM 3475 N N . THR A 1 469 ? 37.353 -8.166 -24.707 1.00 75.62 469 THR A N 1
ATOM 3476 C CA . THR A 1 469 ? 38.395 -7.554 -23.867 1.00 75.62 469 THR A CA 1
ATOM 3477 C C . THR A 1 469 ? 37.842 -7.054 -22.533 1.00 75.62 469 THR A C 1
ATOM 3479 O O . THR A 1 469 ? 38.528 -7.198 -21.526 1.00 75.62 469 THR A O 1
ATOM 3482 N N . ILE A 1 470 ? 36.623 -6.498 -22.504 1.00 70.75 470 ILE A N 1
ATOM 3483 C CA . ILE A 1 470 ? 35.975 -6.041 -21.263 1.00 70.75 470 ILE A CA 1
ATOM 3484 C C . ILE A 1 470 ? 35.580 -7.240 -20.400 1.00 70.75 470 ILE A C 1
ATOM 3486 O O . ILE A 1 470 ? 35.914 -7.284 -19.217 1.00 70.75 470 ILE A O 1
ATOM 3490 N N . ASN A 1 471 ? 34.891 -8.228 -20.981 1.00 65.19 471 ASN A N 1
ATOM 3491 C CA . ASN A 1 471 ? 34.560 -9.456 -20.274 1.00 65.19 471 ASN A CA 1
ATOM 3492 C C . ASN A 1 471 ? 34.345 -10.617 -21.266 1.00 65.19 471 ASN A C 1
ATOM 3494 O O . ASN A 1 471 ? 33.340 -10.640 -21.978 1.00 65.19 471 ASN A O 1
ATOM 3498 N N . PRO A 1 472 ? 35.223 -11.637 -21.284 1.00 68.38 472 PRO A N 1
ATOM 3499 C CA . PRO A 1 472 ? 35.075 -12.771 -22.190 1.00 68.38 472 PRO A CA 1
ATOM 3500 C C . PRO A 1 472 ? 33.825 -13.622 -21.906 1.00 68.38 472 PRO A C 1
ATOM 3502 O O . PRO A 1 472 ? 33.478 -14.456 -22.733 1.00 68.38 472 PRO A O 1
ATOM 3505 N N . ALA A 1 473 ? 33.135 -13.445 -20.772 1.00 62.66 473 ALA A N 1
ATOM 3506 C CA . ALA A 1 473 ? 31.842 -14.079 -20.514 1.00 62.66 473 ALA A CA 1
ATOM 3507 C C . ALA A 1 473 ? 30.719 -13.507 -21.400 1.00 62.66 473 ALA A C 1
ATOM 3509 O O . ALA A 1 473 ? 29.813 -14.255 -21.766 1.00 62.66 473 ALA A O 1
ATOM 3510 N N . LEU A 1 474 ? 30.818 -12.236 -21.824 1.00 61.00 474 LEU A N 1
ATOM 3511 C CA . LEU A 1 474 ? 29.846 -11.579 -22.715 1.00 61.00 474 LEU A CA 1
ATOM 3512 C C . LEU A 1 474 ? 29.792 -12.222 -24.106 1.00 61.00 474 LEU A C 1
ATOM 3514 O O . LEU A 1 474 ? 28.760 -12.184 -24.764 1.00 61.00 474 LEU A O 1
ATOM 3518 N N . THR A 1 475 ? 30.892 -12.835 -24.548 1.00 64.56 475 THR A N 1
ATOM 3519 C CA . THR A 1 475 ? 30.992 -13.533 -25.839 1.00 64.56 475 THR A CA 1
ATOM 3520 C C . THR A 1 475 ? 30.897 -15.059 -25.712 1.00 64.56 475 THR A C 1
ATOM 3522 O O . THR A 1 475 ? 30.880 -15.750 -26.730 1.00 64.56 475 THR A O 1
ATOM 3525 N N . LYS A 1 476 ? 30.841 -15.596 -24.482 1.00 59.94 476 LYS A N 1
ATOM 3526 C CA . LYS A 1 476 ? 30.884 -17.042 -24.177 1.00 59.94 476 LYS A CA 1
ATOM 3527 C C . LYS A 1 476 ? 29.660 -17.574 -23.419 1.00 59.94 476 LYS A C 1
ATOM 3529 O O . LYS A 1 476 ? 29.720 -18.694 -22.929 1.00 59.94 476 LYS A O 1
ATOM 3534 N N . GLY A 1 477 ? 28.587 -16.792 -23.268 1.00 53.47 477 GLY A N 1
ATOM 3535 C CA . GLY A 1 477 ? 27.295 -17.310 -22.788 1.00 53.47 477 GLY A CA 1
ATOM 3536 C C . GLY A 1 477 ? 27.212 -17.703 -21.310 1.00 53.47 477 GLY A C 1
ATOM 3537 O O . GLY A 1 477 ? 26.221 -18.298 -20.890 1.00 53.47 477 GLY A O 1
ATOM 3538 N N . VAL A 1 478 ? 28.217 -17.380 -20.491 1.00 52.16 478 VAL A N 1
ATOM 3539 C CA . VAL A 1 478 ? 28.271 -17.801 -19.079 1.00 52.16 478 VAL A CA 1
ATOM 3540 C C . VAL A 1 478 ? 27.516 -16.803 -18.190 1.00 52.16 478 VAL A C 1
ATOM 3542 O O . VAL A 1 478 ? 28.106 -16.131 -17.350 1.00 52.16 478 VAL A O 1
ATOM 3545 N N . PHE A 1 479 ? 26.202 -16.686 -18.390 1.00 53.59 479 PHE A N 1
ATOM 3546 C CA . PHE A 1 479 ? 25.308 -15.923 -17.514 1.00 53.59 479 PHE A CA 1
ATOM 3547 C C . PHE A 1 479 ? 24.477 -16.876 -16.651 1.00 53.59 479 PHE A C 1
ATOM 3549 O O . PHE A 1 479 ? 23.487 -17.441 -17.112 1.00 53.59 479 PHE A O 1
ATOM 3556 N N . ASN A 1 480 ? 24.873 -17.042 -15.387 1.00 45.25 480 ASN A N 1
ATOM 3557 C CA . ASN A 1 480 ? 24.017 -17.653 -14.370 1.00 45.25 480 ASN A CA 1
ATOM 3558 C C . ASN A 1 480 ? 23.169 -16.552 -13.729 1.00 45.25 480 ASN A C 1
ATOM 3560 O O . ASN A 1 480 ? 23.660 -15.807 -12.884 1.00 45.25 480 ASN A O 1
ATOM 3564 N N . LEU A 1 481 ? 21.904 -16.451 -14.133 1.00 45.09 481 LEU A N 1
ATOM 3565 C CA . LEU A 1 481 ? 20.931 -15.628 -13.419 1.00 45.09 481 LEU A CA 1
ATOM 3566 C C . LEU A 1 481 ? 20.415 -16.414 -12.202 1.00 45.09 481 LEU A C 1
ATOM 3568 O O . LEU A 1 481 ? 20.130 -17.609 -12.342 1.00 45.09 481 LEU A O 1
ATOM 3572 N N . PRO A 1 482 ? 20.314 -15.794 -11.013 1.00 40.16 482 PRO A N 1
ATOM 3573 C CA . PRO A 1 482 ? 19.781 -16.462 -9.833 1.00 40.16 482 PRO A CA 1
ATOM 3574 C C . PRO A 1 482 ? 18.344 -16.922 -10.099 1.00 40.16 482 PRO A C 1
ATOM 3576 O O . PRO A 1 482 ? 17.513 -16.166 -10.600 1.00 40.16 482 PRO A O 1
ATOM 3579 N N . ALA A 1 483 ? 18.062 -18.189 -9.795 1.00 36.31 483 ALA A N 1
ATOM 3580 C CA . ALA A 1 483 ? 16.721 -18.743 -9.900 1.00 36.31 483 ALA A CA 1
ATOM 3581 C C . ALA A 1 483 ? 15.787 -18.040 -8.903 1.00 36.31 483 ALA A C 1
ATOM 3583 O O . ALA A 1 483 ? 16.122 -17.916 -7.726 1.00 36.31 483 ALA A O 1
ATOM 3584 N N . ASN A 1 484 ? 14.597 -17.643 -9.359 1.00 38.72 484 ASN A N 1
ATOM 3585 C CA . ASN A 1 484 ? 13.513 -17.208 -8.482 1.00 38.72 484 ASN A CA 1
ATOM 3586 C C . ASN A 1 484 ? 13.041 -18.400 -7.638 1.00 38.72 484 ASN A C 1
ATOM 3588 O O . ASN A 1 484 ? 12.163 -19.160 -8.047 1.00 38.72 484 ASN A O 1
ATOM 3592 N N . THR A 1 485 ? 13.626 -18.582 -6.458 1.00 30.83 485 THR A N 1
ATOM 3593 C CA . THR A 1 485 ? 13.012 -19.389 -5.403 1.00 30.83 485 THR A CA 1
ATOM 3594 C C . THR A 1 485 ? 11.996 -18.531 -4.644 1.00 30.83 485 THR A C 1
ATOM 3596 O O . THR A 1 485 ? 12.296 -17.369 -4.366 1.00 30.83 485 THR A O 1
ATOM 3599 N N . PRO A 1 486 ? 10.815 -19.073 -4.286 1.00 29.50 486 PRO A N 1
ATOM 3600 C CA . PRO A 1 486 ? 9.845 -18.362 -3.463 1.00 29.50 486 PRO A CA 1
ATOM 3601 C C . PRO A 1 486 ? 10.511 -17.893 -2.170 1.00 29.50 486 PRO A C 1
ATOM 3603 O O . PRO A 1 486 ? 11.110 -18.701 -1.462 1.00 29.50 486 PRO A O 1
ATOM 3606 N N . VAL A 1 487 ? 10.407 -16.596 -1.887 1.00 35.62 487 VAL A N 1
ATOM 3607 C CA . VAL A 1 487 ? 10.916 -15.966 -0.666 1.00 35.62 487 VAL A CA 1
ATOM 3608 C C . VAL A 1 487 ? 10.102 -16.490 0.522 1.00 35.62 487 VAL A C 1
ATOM 3610 O O . VAL A 1 487 ? 8.903 -16.211 0.592 1.00 35.62 487 VAL A O 1
ATOM 3613 N N . PRO A 1 488 ? 10.693 -17.228 1.479 1.00 31.59 488 PRO A N 1
ATOM 3614 C CA . PRO A 1 488 ? 10.056 -17.456 2.763 1.00 31.59 488 PRO A CA 1
ATOM 3615 C C . PRO A 1 488 ? 10.094 -16.134 3.531 1.00 31.59 488 PRO A C 1
ATOM 3617 O O . PRO A 1 488 ? 11.160 -15.622 3.875 1.00 31.59 488 PRO A O 1
ATOM 3620 N N . SER A 1 489 ? 8.923 -15.567 3.786 1.00 36.38 489 SER A N 1
ATOM 3621 C CA . SER A 1 489 ? 8.736 -14.425 4.671 1.00 36.38 489 SER A CA 1
ATOM 3622 C C . SER A 1 489 ? 9.121 -14.811 6.102 1.00 36.38 489 SER A C 1
ATOM 3624 O O . SER A 1 489 ? 8.365 -15.504 6.782 1.00 36.38 489 SER A O 1
ATOM 3626 N N . ILE A 1 490 ? 10.285 -14.356 6.571 1.00 35.81 490 ILE A N 1
ATOM 3627 C CA . ILE A 1 490 ? 10.648 -14.393 7.993 1.00 35.81 490 ILE A CA 1
ATOM 3628 C C . ILE A 1 490 ? 11.023 -12.979 8.443 1.00 35.81 490 ILE A C 1
ATOM 3630 O O . ILE A 1 490 ? 12.190 -12.614 8.542 1.00 35.81 490 ILE A O 1
ATOM 3634 N N . TYR A 1 491 ? 9.998 -12.171 8.704 1.00 36.19 491 TYR A N 1
ATOM 3635 C CA . TYR A 1 491 ? 10.075 -11.047 9.632 1.00 36.19 491 TYR A CA 1
ATOM 3636 C C . TYR A 1 491 ? 8.688 -10.856 10.256 1.00 36.19 491 TYR A C 1
ATOM 3638 O O . TYR A 1 491 ? 7.774 -10.359 9.608 1.00 36.19 491 TYR A O 1
ATOM 3646 N N . THR A 1 492 ? 8.504 -11.341 11.487 1.00 29.84 492 THR A N 1
ATOM 3647 C CA . THR A 1 492 ? 7.214 -11.342 12.205 1.00 29.84 492 THR A CA 1
ATOM 3648 C C . THR A 1 492 ? 7.198 -10.371 13.388 1.00 29.84 492 THR A C 1
ATOM 3650 O O . THR A 1 492 ? 6.653 -10.678 14.443 1.00 29.84 492 THR A O 1
ATOM 3653 N N . GLY A 1 493 ? 7.796 -9.193 13.249 1.00 38.09 493 GLY A N 1
ATOM 3654 C CA . GLY A 1 493 ? 7.613 -8.105 14.212 1.00 38.09 493 GLY A CA 1
ATOM 3655 C C . GLY A 1 493 ? 7.989 -6.772 13.575 1.00 38.09 493 GLY A C 1
ATOM 3656 O O . GLY A 1 493 ? 8.828 -6.790 12.692 1.00 38.09 493 GLY A O 1
ATOM 3657 N N . PRO A 1 494 ? 7.413 -5.625 13.958 1.00 36.72 494 PRO A N 1
ATOM 3658 C CA . PRO A 1 494 ? 7.871 -4.328 13.485 1.00 36.72 494 PRO A CA 1
ATOM 3659 C C . PRO A 1 494 ? 9.271 -4.054 14.018 1.00 36.72 494 PRO A C 1
ATOM 3661 O O . PRO A 1 494 ? 9.610 -4.518 15.117 1.00 36.72 494 PRO A O 1
ATOM 3664 N N . PRO A 1 495 ? 10.060 -3.222 13.325 1.00 42.19 495 PRO A N 1
ATOM 3665 C CA . PRO A 1 495 ? 11.230 -2.628 13.937 1.00 42.19 495 PRO A CA 1
ATOM 3666 C C . PRO A 1 495 ? 10.749 -1.802 15.131 1.00 42.19 495 PRO A C 1
ATOM 3668 O O . PRO A 1 495 ? 10.107 -0.765 14.982 1.00 42.19 495 PRO A O 1
ATOM 3671 N N . THR A 1 496 ? 11.003 -2.300 16.338 1.00 45.09 496 THR A N 1
ATOM 3672 C CA . THR A 1 496 ? 10.745 -1.553 17.565 1.00 45.09 496 THR A CA 1
ATOM 3673 C C . THR A 1 496 ? 11.629 -0.315 17.498 1.00 45.09 496 THR A C 1
ATOM 3675 O O . THR A 1 496 ? 12.853 -0.457 17.484 1.00 45.09 496 THR A O 1
ATOM 3678 N N . GLN A 1 497 ? 11.037 0.883 17.421 1.00 47.28 497 GLN A N 1
ATOM 3679 C CA . GLN A 1 497 ? 11.806 2.106 17.623 1.00 47.28 497 GLN A CA 1
ATOM 3680 C C . GLN A 1 497 ? 12.436 2.023 19.009 1.00 47.28 497 GLN A C 1
ATOM 3682 O O . GLN A 1 497 ? 11.751 1.974 20.031 1.00 47.28 497 GLN A O 1
ATOM 3687 N N . ILE A 1 498 ? 13.757 1.972 19.035 1.00 53.56 498 ILE A N 1
ATOM 3688 C CA . ILE A 1 498 ? 14.535 1.947 20.263 1.00 53.56 498 ILE A CA 1
ATOM 3689 C C . ILE A 1 498 ? 15.359 3.220 20.347 1.00 53.56 498 ILE A C 1
ATOM 3691 O O . ILE A 1 498 ? 15.927 3.689 19.361 1.00 53.56 498 ILE A O 1
ATOM 3695 N N . ASN A 1 499 ? 15.489 3.756 21.557 1.00 55.94 499 ASN A N 1
ATOM 3696 C CA . ASN A 1 499 ? 16.502 4.763 21.835 1.00 55.94 499 ASN A CA 1
ATOM 3697 C C . ASN A 1 499 ? 17.874 4.063 21.902 1.00 55.94 499 ASN A C 1
ATOM 3699 O O . ASN A 1 499 ? 18.369 3.739 22.986 1.00 55.94 499 ASN A O 1
ATOM 3703 N N . ALA A 1 500 ? 18.440 3.746 20.729 1.00 57.50 500 ALA A N 1
ATOM 3704 C CA . ALA A 1 500 ? 19.682 2.982 20.573 1.00 57.50 500 ALA A CA 1
ATOM 3705 C C . ALA A 1 500 ? 20.865 3.611 21.324 1.00 57.50 500 ALA A C 1
ATOM 3707 O O . ALA A 1 500 ? 21.727 2.892 21.831 1.00 57.50 500 ALA A O 1
ATOM 3708 N N . CYS A 1 501 ? 20.851 4.937 21.487 1.00 58.00 501 CYS A N 1
ATOM 3709 C CA . CYS A 1 501 ? 21.890 5.694 22.181 1.00 58.00 501 CYS A CA 1
ATOM 3710 C C . CYS A 1 501 ? 22.075 5.313 23.657 1.00 58.00 501 CYS A C 1
ATOM 3712 O O . CYS A 1 501 ? 23.140 5.553 24.212 1.00 58.00 501 CYS A O 1
ATOM 3714 N N . ASN A 1 502 ? 21.084 4.673 24.287 1.00 55.00 502 ASN A N 1
ATOM 3715 C CA . ASN A 1 502 ? 21.150 4.300 25.703 1.00 55.00 502 ASN A CA 1
ATOM 3716 C C . ASN A 1 502 ? 21.447 2.805 25.936 1.00 55.00 502 ASN A C 1
ATOM 3718 O O . ASN A 1 502 ? 21.506 2.373 27.087 1.00 55.00 502 ASN A O 1
ATOM 3722 N N . GLN A 1 503 ? 21.556 1.993 24.875 1.00 57.72 503 GLN A N 1
ATOM 3723 C CA . GLN A 1 503 ? 21.520 0.524 24.979 1.00 57.72 503 GLN A CA 1
ATOM 3724 C C . GLN A 1 503 ? 22.848 -0.183 24.703 1.00 57.72 503 GLN A C 1
ATOM 3726 O O . GLN A 1 503 ? 22.992 -1.362 25.032 1.00 57.72 503 GLN A O 1
ATOM 3731 N N . CYS A 1 504 ? 23.834 0.523 24.158 1.00 57.03 504 CYS A N 1
ATOM 3732 C CA . CYS A 1 504 ? 25.220 0.094 24.238 1.00 57.03 504 CYS A CA 1
ATOM 3733 C C . CYS A 1 504 ? 25.867 0.761 25.446 1.00 57.03 504 CYS A C 1
ATOM 3735 O O . CYS A 1 504 ? 25.665 1.944 25.684 1.00 57.03 504 CYS A O 1
ATOM 3737 N N . SER A 1 505 ? 26.604 -0.007 26.245 1.00 48.00 505 SER A N 1
ATOM 3738 C CA . SER A 1 505 ? 27.123 0.351 27.574 1.00 48.00 505 SER A CA 1
ATOM 3739 C C . SER A 1 505 ? 28.189 1.463 27.594 1.00 48.00 505 SER A C 1
ATOM 3741 O O . SER A 1 505 ? 29.018 1.509 28.500 1.00 48.00 505 SER A O 1
ATOM 3743 N N . ALA A 1 506 ? 28.172 2.374 26.624 1.00 45.28 506 ALA A N 1
ATOM 3744 C CA . ALA A 1 506 ? 29.060 3.511 26.540 1.00 45.28 506 ALA A CA 1
ATOM 3745 C C . ALA A 1 506 ? 28.286 4.760 26.063 1.00 45.28 506 ALA A C 1
ATOM 3747 O O . ALA A 1 506 ? 28.026 4.930 24.877 1.00 45.28 506 ALA A O 1
ATOM 3748 N N . TYR A 1 507 ? 28.009 5.633 27.041 1.00 49.81 507 TYR A N 1
ATOM 3749 C CA . TYR A 1 507 ? 27.806 7.089 26.948 1.00 49.81 507 TYR A CA 1
ATOM 3750 C C . TYR A 1 507 ? 26.376 7.660 26.854 1.00 49.81 507 TYR A C 1
ATOM 3752 O O . TYR A 1 507 ? 25.756 7.657 25.797 1.00 49.81 507 TYR A O 1
ATOM 3760 N N . PRO A 1 508 ? 25.913 8.339 27.922 1.00 38.62 508 PRO A N 1
ATOM 3761 C CA . PRO A 1 508 ? 24.996 9.462 27.805 1.00 38.62 508 PRO A CA 1
ATOM 3762 C C . PRO A 1 508 ? 25.781 10.761 27.517 1.00 38.62 508 PRO A C 1
ATOM 3764 O O . PRO A 1 508 ? 26.619 11.169 28.317 1.00 38.62 508 PRO A O 1
ATOM 3767 N N . GLY A 1 509 ? 25.470 11.435 26.403 1.00 42.94 509 GLY A N 1
ATOM 3768 C CA . GLY A 1 509 ? 25.797 12.849 26.149 1.00 42.94 509 GLY A CA 1
ATOM 3769 C C . GLY A 1 509 ? 27.125 13.148 25.430 1.00 42.94 509 GLY A C 1
ATOM 3770 O O . GLY A 1 509 ? 28.193 12.948 25.990 1.00 42.94 509 GLY A O 1
ATOM 3771 N N . ASN A 1 510 ? 27.035 13.717 24.218 1.00 48.06 510 ASN A N 1
ATOM 3772 C CA . ASN A 1 510 ? 28.032 14.556 23.518 1.00 48.06 510 ASN A CA 1
ATOM 3773 C C . ASN A 1 510 ? 29.530 14.168 23.608 1.00 48.06 510 ASN A C 1
ATOM 3775 O O . ASN A 1 510 ? 30.385 15.053 23.683 1.00 48.06 510 ASN A O 1
ATOM 3779 N N . ILE A 1 511 ? 29.878 12.880 23.570 1.00 55.38 511 ILE A N 1
ATOM 3780 C CA . ILE A 1 511 ? 31.274 12.412 23.504 1.00 55.38 511 ILE A CA 1
ATOM 3781 C C . ILE A 1 511 ? 31.465 11.549 22.253 1.00 55.38 511 ILE A C 1
ATOM 3783 O O . ILE A 1 511 ? 30.536 10.896 21.781 1.00 55.38 511 ILE A O 1
ATOM 3787 N N . LEU A 1 512 ? 32.682 11.589 21.707 1.00 60.44 512 LEU A N 1
ATOM 3788 C CA . LEU A 1 512 ? 33.118 10.800 20.561 1.00 60.44 512 LEU A CA 1
ATOM 3789 C C . LEU A 1 512 ? 33.028 9.292 20.871 1.00 60.44 512 LEU A C 1
ATOM 3791 O O . LEU A 1 512 ? 33.664 8.833 21.820 1.00 60.44 512 LEU A O 1
ATOM 3795 N N . ALA A 1 513 ? 32.306 8.520 20.060 1.00 61.44 513 ALA A N 1
ATOM 3796 C CA . ALA A 1 513 ? 32.412 7.059 20.033 1.00 61.44 513 ALA A CA 1
ATOM 3797 C C . ALA A 1 513 ? 33.317 6.696 18.860 1.00 61.44 513 ALA A C 1
ATOM 3799 O O . ALA A 1 513 ? 33.163 7.275 17.788 1.00 61.44 513 ALA A O 1
ATOM 3800 N N . GLY A 1 514 ? 34.328 5.851 19.080 1.00 65.69 514 GLY A N 1
ATOM 3801 C CA . GLY A 1 514 ? 35.304 5.570 18.030 1.00 65.69 514 GLY A CA 1
ATOM 3802 C C . GLY A 1 514 ? 35.855 6.856 17.394 1.00 65.69 514 GLY A C 1
ATOM 3803 O O . GLY A 1 514 ? 35.797 7.021 16.189 1.00 65.69 514 GLY A O 1
ATOM 3804 N N . GLY A 1 515 ? 36.246 7.860 18.187 1.00 63.84 515 GLY A N 1
ATOM 3805 C CA . GLY A 1 515 ? 36.770 9.134 17.664 1.00 63.84 515 GLY A CA 1
ATOM 3806 C C . GLY A 1 515 ? 35.799 10.017 16.852 1.00 63.84 515 GLY A C 1
ATOM 3807 O O . GLY A 1 515 ? 36.196 11.125 16.498 1.00 63.84 515 GLY A O 1
ATOM 3808 N N . GLN A 1 516 ? 34.549 9.595 16.619 1.00 66.69 516 GLN A N 1
ATOM 3809 C CA . GLN A 1 516 ? 33.542 10.296 15.813 1.00 66.69 516 GLN A CA 1
ATOM 3810 C C . GLN A 1 516 ? 32.386 10.843 16.671 1.00 66.69 516 GLN A C 1
ATOM 3812 O O . GLN A 1 516 ? 31.979 10.194 17.639 1.00 66.69 516 GLN A O 1
ATOM 3817 N N . PRO A 1 517 ? 31.826 12.029 16.354 1.00 67.75 517 PRO A N 1
ATOM 3818 C CA . PRO A 1 517 ? 30.648 12.543 17.046 1.00 67.75 517 PRO A CA 1
ATOM 3819 C C . PRO A 1 517 ? 29.440 11.629 16.820 1.00 67.75 517 PRO A C 1
ATOM 3821 O O . PRO A 1 517 ? 29.039 11.399 15.682 1.00 67.75 517 PRO A O 1
ATOM 3824 N N . VAL A 1 518 ? 28.830 11.148 17.903 1.00 70.69 518 VAL A N 1
ATOM 3825 C CA . VAL A 1 518 ? 27.572 10.398 17.824 1.00 70.69 518 VAL A CA 1
ATOM 3826 C C . VAL A 1 518 ? 26.414 11.377 17.647 1.00 70.69 518 VAL A C 1
ATOM 3828 O O . VAL A 1 518 ? 26.191 12.247 18.491 1.00 70.69 518 VAL A O 1
ATOM 3831 N N . GLN A 1 519 ? 25.659 11.226 16.562 1.00 65.81 519 GLN A N 1
ATOM 3832 C CA . GLN A 1 519 ? 24.431 11.964 16.298 1.00 65.81 519 GLN A CA 1
ATOM 3833 C C . GLN A 1 519 ? 23.242 11.031 16.514 1.00 65.81 519 GLN A C 1
ATOM 3835 O O . GLN A 1 519 ? 22.906 10.234 15.649 1.00 65.81 519 GLN A O 1
ATOM 3840 N N . CYS A 1 520 ? 22.583 11.152 17.668 1.00 64.44 520 CYS A N 1
ATOM 3841 C CA . CYS A 1 520 ? 21.327 10.458 17.983 1.00 64.44 520 CYS A CA 1
ATOM 3842 C C . CYS A 1 520 ? 20.134 11.072 17.228 1.00 64.44 520 CYS A C 1
ATOM 3844 O O . CYS A 1 520 ? 19.132 11.448 17.835 1.00 64.44 520 CYS A O 1
ATOM 3846 N N . VAL A 1 521 ? 20.279 11.264 15.920 1.00 56.22 521 VAL A N 1
ATOM 3847 C CA . VAL A 1 521 ? 19.302 11.925 15.056 1.00 56.22 521 VAL A CA 1
ATOM 3848 C C . VAL A 1 521 ? 18.829 10.880 14.056 1.00 56.22 521 VAL A C 1
ATOM 3850 O O . VAL A 1 521 ? 19.453 10.682 13.023 1.00 56.22 521 VAL A O 1
ATOM 3853 N N . GLY A 1 522 ? 17.766 10.157 14.401 1.00 57.56 522 GLY A N 1
ATOM 3854 C CA . GLY A 1 522 ? 17.243 9.076 13.567 1.00 57.56 522 GLY A CA 1
ATOM 3855 C C . GLY A 1 522 ? 16.449 8.048 14.363 1.00 57.56 522 GLY A C 1
ATOM 3856 O O . GLY A 1 522 ? 16.469 8.040 15.597 1.00 57.56 522 GLY A O 1
ATOM 3857 N N . ASN A 1 523 ? 15.740 7.179 13.645 1.00 64.88 523 ASN A N 1
ATOM 3858 C CA . ASN A 1 523 ? 15.062 6.028 14.235 1.00 64.88 523 ASN A CA 1
ATOM 3859 C C . ASN A 1 523 ? 15.950 4.807 14.045 1.00 64.88 523 ASN A C 1
ATOM 3861 O O . ASN A 1 523 ? 16.402 4.553 12.937 1.00 64.88 523 ASN A O 1
ATOM 3865 N N . TYR A 1 524 ? 16.185 4.036 15.103 1.00 68.88 524 TYR A N 1
ATOM 3866 C CA . TYR A 1 524 ? 17.105 2.903 15.043 1.00 68.88 524 TYR A CA 1
ATOM 3867 C C . TYR A 1 524 ? 16.378 1.569 15.161 1.00 68.88 524 TYR A C 1
ATOM 3869 O O . TYR A 1 524 ? 15.408 1.441 15.911 1.00 68.88 524 TYR A O 1
ATOM 3877 N N . ILE A 1 525 ? 16.897 0.563 14.458 1.00 69.00 525 ILE A N 1
ATOM 3878 C CA . ILE A 1 525 ? 16.431 -0.824 14.510 1.00 69.00 525 ILE A CA 1
ATOM 3879 C C . ILE A 1 525 ? 17.466 -1.681 15.236 1.00 69.00 525 ILE A C 1
ATOM 3881 O O . ILE A 1 525 ? 18.661 -1.585 14.966 1.00 69.00 525 ILE A O 1
ATOM 3885 N N . ASN A 1 526 ? 17.010 -2.568 16.124 1.00 73.38 526 ASN A N 1
ATOM 3886 C CA . ASN A 1 526 ? 17.857 -3.608 16.704 1.00 73.38 526 ASN A CA 1
ATOM 3887 C C . ASN A 1 526 ? 17.941 -4.825 15.777 1.00 73.38 526 ASN A C 1
ATOM 3889 O O . ASN A 1 526 ? 17.002 -5.620 15.695 1.00 73.38 526 ASN A O 1
ATOM 3893 N N . VAL A 1 527 ? 19.088 -5.020 15.133 1.00 69.81 527 VAL A N 1
ATOM 3894 C CA . VAL A 1 527 ? 19.308 -6.117 14.185 1.00 69.81 527 VAL A CA 1
ATOM 3895 C C . VAL A 1 527 ? 19.458 -7.489 14.857 1.00 69.81 527 VAL A C 1
ATOM 3897 O O . VAL A 1 527 ? 19.439 -8.504 14.163 1.00 69.81 527 VAL A O 1
ATOM 3900 N N . ARG A 1 528 ? 19.527 -7.563 16.201 1.00 68.31 528 ARG A N 1
ATOM 3901 C CA . ARG A 1 528 ? 19.367 -8.840 16.935 1.00 68.31 528 ARG A CA 1
ATOM 3902 C C . ARG A 1 528 ? 17.955 -9.407 16.816 1.00 68.31 528 ARG A C 1
ATOM 3904 O O . ARG A 1 528 ? 17.782 -10.612 16.965 1.00 68.31 528 ARG A O 1
ATOM 3911 N N . ASN A 1 529 ? 16.962 -8.558 16.559 1.00 55.62 529 ASN A N 1
ATOM 3912 C CA . ASN A 1 529 ? 15.561 -8.971 16.477 1.00 55.62 529 ASN A CA 1
ATOM 3913 C C . ASN A 1 529 ? 15.199 -9.555 15.101 1.00 55.62 529 ASN A C 1
ATOM 3915 O O . ASN A 1 529 ? 14.106 -10.097 14.929 1.00 55.62 529 ASN A O 1
ATOM 3919 N N . PHE A 1 530 ? 16.106 -9.492 14.121 1.00 62.47 530 PHE A N 1
ATOM 3920 C CA . PHE A 1 530 ? 15.960 -10.219 12.864 1.00 62.47 530 PHE A CA 1
ATOM 3921 C C . PHE A 1 530 ? 16.163 -11.715 13.132 1.00 62.47 530 PHE A C 1
ATOM 3923 O O . PHE A 1 530 ? 17.282 -12.206 13.259 1.00 62.47 530 PHE A O 1
ATOM 3930 N N . SER A 1 531 ? 15.055 -12.435 13.299 1.00 48.09 531 SER A N 1
ATOM 3931 C CA . SER A 1 531 ? 15.052 -13.846 13.693 1.00 48.09 531 SER A CA 1
ATOM 3932 C C . SER A 1 531 ? 15.652 -14.720 12.580 1.00 48.09 531 SER A C 1
ATOM 3934 O O . SER A 1 531 ? 15.043 -14.890 11.529 1.00 48.09 531 SER A O 1
ATOM 3936 N N . SER A 1 532 ? 16.852 -15.269 12.800 1.00 51.69 532 SER A N 1
ATOM 3937 C CA . SER A 1 532 ? 17.604 -16.128 11.868 1.00 51.69 532 SER A CA 1
ATOM 3938 C C . SER A 1 532 ? 18.540 -17.060 12.662 1.00 51.69 532 SER A C 1
ATOM 3940 O O . SER A 1 532 ? 18.946 -16.685 13.765 1.00 51.69 532 SER A O 1
ATOM 3942 N N . PRO A 1 533 ? 18.936 -18.246 12.145 1.00 51.69 533 PRO A N 1
ATOM 3943 C CA . PRO A 1 533 ? 19.899 -19.136 12.810 1.00 51.69 533 PRO A CA 1
ATOM 3944 C C . PRO A 1 533 ? 21.249 -18.476 13.145 1.00 51.69 533 PRO A C 1
ATOM 3946 O O . PRO A 1 533 ? 21.963 -18.959 14.021 1.00 51.69 533 PRO A O 1
ATOM 3949 N N . ILE A 1 534 ? 21.599 -17.386 12.450 1.00 58.75 534 ILE A N 1
ATOM 3950 C CA . ILE A 1 534 ? 22.787 -16.561 12.697 1.00 58.75 534 ILE A CA 1
ATOM 3951 C C . ILE A 1 534 ? 22.326 -15.099 12.846 1.00 58.75 534 ILE A C 1
ATOM 3953 O O . ILE A 1 534 ? 21.688 -14.590 11.913 1.00 58.75 534 ILE A O 1
ATOM 3957 N N . PRO A 1 535 ? 22.627 -14.421 13.974 1.00 63.94 535 PRO A N 1
ATOM 3958 C CA . PRO A 1 535 ? 22.318 -13.003 14.161 1.00 63.94 535 PRO A CA 1
ATOM 3959 C C . PRO A 1 535 ? 22.947 -12.143 13.060 1.00 63.94 535 PRO A C 1
ATOM 3961 O O . PRO A 1 535 ? 24.048 -12.447 12.600 1.00 63.94 535 PRO A O 1
ATOM 3964 N N . LEU A 1 536 ? 22.286 -11.052 12.649 1.00 75.69 536 LEU A N 1
ATOM 3965 C CA . LEU A 1 536 ? 22.906 -10.129 11.690 1.00 75.69 536 LEU A CA 1
ATOM 3966 C C . LEU A 1 536 ? 24.141 -9.453 12.267 1.00 75.69 536 LEU A C 1
ATOM 3968 O O . LEU A 1 536 ? 24.994 -9.053 11.497 1.00 75.69 536 LEU A O 1
ATOM 3972 N N . ASN A 1 537 ? 24.258 -9.336 13.585 1.00 79.44 537 ASN A N 1
ATOM 3973 C CA . ASN A 1 537 ? 25.396 -8.720 14.249 1.00 79.44 537 ASN A CA 1
ATOM 3974 C C . ASN A 1 537 ? 26.378 -9.770 14.783 1.00 79.44 537 ASN A C 1
ATOM 3976 O O . ASN A 1 537 ? 25.974 -10.801 15.318 1.00 79.44 537 ASN A O 1
ATOM 3980 N N . ASP A 1 538 ? 27.674 -9.478 14.715 1.00 74.50 538 ASP A N 1
ATOM 3981 C CA . ASP A 1 538 ? 28.693 -10.257 15.407 1.00 74.50 538 ASP A CA 1
ATOM 3982 C C . ASP A 1 538 ? 28.558 -10.059 16.932 1.00 74.50 538 ASP A C 1
ATOM 3984 O O . ASP A 1 538 ? 28.849 -8.965 17.440 1.00 74.50 538 ASP A O 1
ATOM 3988 N N . PRO A 1 539 ? 28.160 -11.097 17.694 1.00 66.50 539 PRO A N 1
ATOM 3989 C CA . PRO A 1 539 ? 27.923 -10.982 19.130 1.00 66.50 539 PRO A CA 1
ATOM 3990 C C . PRO A 1 539 ? 29.200 -10.709 19.934 1.00 66.50 539 PRO A C 1
ATOM 3992 O O . PRO A 1 539 ? 29.108 -10.349 21.104 1.00 66.50 539 PRO A O 1
ATOM 3995 N N . SER A 1 540 ? 30.382 -10.882 19.332 1.00 65.12 540 SER A N 1
ATOM 3996 C CA . SER A 1 540 ? 31.667 -10.680 20.001 1.00 65.12 540 SER A CA 1
ATOM 3997 C C . SER A 1 540 ? 32.211 -9.251 19.898 1.00 65.12 540 SER A C 1
ATOM 3999 O O . SER A 1 540 ? 33.150 -8.924 20.625 1.00 65.12 540 SER A O 1
ATOM 4001 N N . ARG A 1 541 ? 31.664 -8.404 19.007 1.00 59.59 541 ARG A N 1
ATOM 4002 C CA . ARG A 1 541 ? 32.310 -7.128 18.637 1.00 59.59 541 ARG A CA 1
ATOM 4003 C C . ARG A 1 541 ? 31.386 -5.928 18.395 1.00 59.59 541 ARG A C 1
ATOM 4005 O O . ARG A 1 541 ? 31.916 -4.838 18.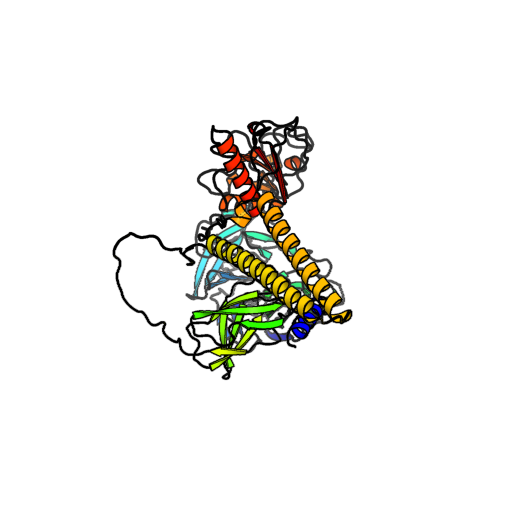238 1.00 59.59 541 ARG A O 1
ATOM 4012 N N . THR A 1 542 ? 30.054 -6.075 18.374 1.00 66.06 542 THR A N 1
ATOM 4013 C CA . THR A 1 542 ? 29.180 -5.025 17.799 1.00 66.06 542 THR A CA 1
ATOM 4014 C C . THR A 1 542 ? 27.987 -4.588 18.633 1.00 66.06 542 THR A C 1
ATOM 4016 O O . THR A 1 542 ? 27.317 -5.386 19.295 1.00 66.06 542 THR A O 1
ATOM 4019 N N . CYS A 1 543 ? 27.667 -3.301 18.503 1.00 70.94 543 CYS A N 1
ATOM 4020 C CA . CYS A 1 543 ? 26.344 -2.770 18.780 1.00 70.94 543 CYS A CA 1
ATOM 4021 C C . CYS A 1 543 ? 25.392 -3.120 17.625 1.00 70.94 543 CYS A C 1
ATOM 4023 O O . CYS A 1 543 ? 25.744 -2.936 16.463 1.00 70.94 543 CYS A O 1
ATOM 4025 N N . PRO A 1 544 ? 24.198 -3.664 17.904 1.00 77.38 544 PRO A N 1
ATOM 4026 C CA . PRO A 1 544 ? 23.323 -4.235 16.886 1.00 77.38 544 PRO A CA 1
ATOM 4027 C C . PRO A 1 544 ? 22.385 -3.182 16.280 1.00 77.38 544 PRO A C 1
ATOM 4029 O O . PRO A 1 544 ? 21.230 -3.500 16.008 1.00 77.38 544 PRO A O 1
ATOM 4032 N N . PHE A 1 545 ? 22.800 -1.922 16.178 1.00 80.62 545 PHE A N 1
ATOM 4033 C CA . PHE A 1 545 ? 21.893 -0.847 15.793 1.00 80.62 545 PHE A CA 1
ATOM 4034 C C . PHE A 1 545 ? 22.262 -0.272 14.440 1.00 80.62 545 PHE A C 1
ATOM 4036 O O . PHE A 1 545 ? 23.433 -0.152 14.095 1.00 80.62 545 PHE A O 1
ATOM 4043 N N . VAL A 1 546 ? 21.229 0.077 13.689 1.00 83.12 546 VAL A N 1
ATOM 4044 C CA . VAL A 1 546 ? 21.310 0.730 12.385 1.00 83.12 546 VAL A CA 1
ATOM 4045 C C . VAL A 1 546 ? 20.170 1.724 12.284 1.00 83.12 546 VAL A C 1
ATOM 4047 O O . VAL A 1 546 ? 19.129 1.527 12.919 1.00 83.12 546 VAL A O 1
ATOM 4050 N N . GLU A 1 547 ? 20.360 2.785 11.518 1.00 79.94 547 GLU A N 1
ATOM 4051 C CA . GLU A 1 547 ? 19.297 3.737 11.223 1.00 79.94 547 GLU A CA 1
ATOM 4052 C C . GLU A 1 547 ? 18.239 3.075 10.313 1.00 79.94 547 GLU A C 1
ATOM 4054 O O . GLU A 1 547 ? 18.525 2.151 9.541 1.00 79.94 547 GLU A O 1
ATOM 4059 N N . LEU A 1 548 ? 16.982 3.495 10.454 1.00 71.94 548 LEU A N 1
ATOM 4060 C CA . LEU A 1 548 ? 15.815 2.905 9.800 1.00 71.94 548 LEU A CA 1
ATOM 4061 C C . LEU A 1 548 ? 15.933 2.880 8.268 1.00 71.94 548 LEU A C 1
ATOM 4063 O O . LEU A 1 548 ? 15.399 1.962 7.648 1.00 71.94 548 LEU A O 1
ATOM 4067 N N . SER A 1 549 ? 16.647 3.829 7.661 1.00 73.00 549 SER A N 1
ATOM 4068 C CA . SER A 1 549 ? 16.844 3.932 6.211 1.00 73.00 549 SER A CA 1
ATOM 4069 C C . SER A 1 549 ? 17.608 2.758 5.597 1.00 73.00 549 SER A C 1
ATOM 4071 O O . SER A 1 549 ? 17.313 2.393 4.461 1.00 73.00 549 SER A O 1
ATOM 4073 N N . ILE A 1 550 ? 18.531 2.120 6.328 1.00 78.31 550 ILE A N 1
ATOM 4074 C CA . ILE A 1 550 ? 19.313 0.978 5.812 1.00 78.31 550 ILE A CA 1
ATOM 4075 C C . ILE A 1 550 ? 18.787 -0.383 6.288 1.00 78.31 550 ILE A C 1
ATOM 4077 O O . ILE A 1 550 ? 19.155 -1.432 5.756 1.00 78.31 550 ILE A O 1
ATOM 4081 N N . GLY A 1 551 ? 17.878 -0.395 7.266 1.00 74.12 551 GLY A N 1
ATOM 4082 C CA . GLY A 1 551 ? 17.277 -1.613 7.816 1.00 74.12 551 GLY A CA 1
ATOM 4083 C C . GLY A 1 551 ? 16.623 -2.536 6.772 1.00 74.12 551 GLY A C 1
ATOM 4084 O O . GLY A 1 551 ? 16.957 -3.725 6.733 1.00 74.12 551 GLY A O 1
ATOM 4085 N N . PRO A 1 552 ? 15.725 -2.030 5.902 1.00 69.94 552 PRO A N 1
ATOM 4086 C CA . PRO A 1 552 ? 15.101 -2.829 4.845 1.00 69.94 552 PRO A CA 1
ATOM 4087 C C . PRO A 1 552 ? 16.110 -3.458 3.876 1.00 69.94 552 PRO A C 1
ATOM 4089 O O . PRO A 1 552 ? 15.922 -4.591 3.436 1.00 69.94 552 PRO A O 1
ATOM 4092 N N . GLN A 1 553 ? 17.207 -2.763 3.581 1.00 79.69 553 GLN A N 1
ATOM 4093 C CA . GLN A 1 553 ? 18.244 -3.264 2.679 1.00 79.69 553 GLN A CA 1
ATOM 4094 C C . GLN A 1 553 ? 19.097 -4.338 3.341 1.00 79.69 553 GLN A C 1
ATOM 4096 O O . GLN A 1 553 ? 19.450 -5.317 2.695 1.00 79.69 553 GLN A O 1
ATOM 4101 N N . LEU A 1 554 ? 19.370 -4.243 4.645 1.00 81.94 554 LEU A N 1
ATOM 4102 C CA . LEU A 1 554 ? 20.017 -5.336 5.380 1.00 81.94 554 LEU A CA 1
ATOM 4103 C C . LEU A 1 554 ? 19.156 -6.601 5.394 1.00 81.94 554 LEU A C 1
ATOM 4105 O O . LEU A 1 554 ? 19.685 -7.712 5.297 1.00 81.94 554 LEU A O 1
ATOM 4109 N N . LEU A 1 555 ? 17.830 -6.447 5.456 1.00 72.44 555 LEU A N 1
ATOM 4110 C CA . LEU A 1 555 ? 16.905 -7.568 5.320 1.00 72.44 555 LEU A CA 1
ATOM 4111 C C . LEU A 1 555 ? 16.930 -8.148 3.897 1.00 72.44 555 LEU A C 1
ATOM 4113 O O . LEU A 1 555 ? 17.040 -9.365 3.745 1.00 72.44 555 LEU A O 1
ATOM 4117 N N . ALA A 1 556 ? 16.902 -7.302 2.864 1.00 68.25 556 ALA A N 1
ATOM 4118 C CA . ALA A 1 556 ? 17.040 -7.733 1.471 1.00 68.25 556 ALA A CA 1
ATOM 4119 C C . ALA A 1 556 ? 18.384 -8.447 1.222 1.00 68.25 556 ALA A C 1
ATOM 4121 O O . ALA A 1 556 ? 18.432 -9.508 0.600 1.00 68.25 556 ALA A O 1
ATOM 4122 N N . LEU A 1 557 ? 19.475 -7.938 1.798 1.00 82.50 557 LEU A N 1
ATOM 4123 C CA . LEU A 1 557 ? 20.800 -8.551 1.743 1.00 82.50 557 LEU A CA 1
ATOM 4124 C C . LEU A 1 557 ? 20.824 -9.911 2.446 1.00 82.50 557 LEU A C 1
ATOM 4126 O O . LEU A 1 557 ? 21.471 -10.848 1.973 1.00 82.50 557 LEU A O 1
ATOM 4130 N N . ARG A 1 558 ? 20.106 -10.050 3.566 1.00 77.06 558 ARG A N 1
ATOM 4131 C CA . ARG A 1 558 ? 19.982 -11.336 4.258 1.00 77.06 558 ARG A CA 1
ATOM 4132 C C . ARG A 1 558 ? 19.193 -12.353 3.437 1.00 77.06 558 ARG A C 1
ATOM 4134 O O . ARG A 1 558 ? 19.534 -13.533 3.483 1.00 77.06 558 ARG A O 1
ATOM 4141 N N . GLN A 1 559 ? 18.185 -11.909 2.687 1.00 67.62 559 GLN A N 1
ATOM 4142 C CA . GLN A 1 559 ? 17.437 -12.759 1.756 1.00 67.62 559 GLN A CA 1
ATOM 4143 C C . GLN A 1 559 ? 18.296 -13.189 0.558 1.00 67.62 559 GLN A C 1
ATOM 4145 O O . GLN A 1 559 ? 18.166 -14.319 0.096 1.00 67.62 559 GLN A O 1
ATOM 4150 N N . ALA A 1 560 ? 19.202 -12.325 0.090 1.00 69.75 560 ALA A N 1
ATOM 4151 C CA . ALA A 1 560 ? 20.112 -12.637 -1.009 1.00 69.75 560 ALA A CA 1
ATOM 4152 C C . ALA A 1 560 ? 21.244 -13.599 -0.600 1.00 69.75 560 ALA A C 1
ATOM 4154 O O . ALA A 1 560 ? 21.661 -14.441 -1.394 1.00 69.75 560 ALA A O 1
ATOM 4155 N N . THR A 1 561 ? 21.766 -13.489 0.629 1.00 76.94 561 THR A N 1
ATOM 4156 C CA . THR A 1 561 ? 22.868 -14.340 1.111 1.00 76.94 561 THR A CA 1
ATOM 4157 C C . THR A 1 561 ? 22.960 -14.410 2.641 1.00 76.94 561 THR A C 1
ATOM 4159 O O . THR A 1 561 ? 22.718 -13.437 3.364 1.00 76.94 561 THR A O 1
ATOM 4162 N N . THR A 1 562 ? 23.356 -15.578 3.158 1.00 76.81 562 THR A N 1
ATOM 4163 C CA . THR A 1 562 ? 23.460 -15.884 4.598 1.00 76.81 562 THR A CA 1
ATOM 4164 C C . THR A 1 562 ? 24.893 -15.916 5.146 1.00 76.81 562 THR A C 1
ATOM 4166 O O . THR A 1 562 ? 25.071 -15.824 6.359 1.00 76.81 562 THR A O 1
ATOM 4169 N N . ASN A 1 563 ? 25.921 -15.998 4.290 1.00 83.88 563 ASN A N 1
ATOM 4170 C CA . ASN A 1 563 ? 27.333 -16.051 4.706 1.00 83.88 563 ASN A CA 1
ATOM 4171 C C . ASN A 1 563 ? 27.904 -14.648 4.965 1.00 83.88 563 ASN A C 1
ATOM 4173 O O . ASN A 1 563 ? 28.879 -14.232 4.349 1.00 83.88 563 ASN A O 1
ATOM 4177 N N . TRP A 1 564 ? 27.275 -13.896 5.860 1.00 89.69 564 TRP A N 1
ATOM 4178 C CA . TRP A 1 564 ? 27.823 -12.636 6.352 1.00 89.69 564 TRP A CA 1
ATOM 4179 C C . TRP A 1 564 ? 27.228 -12.270 7.706 1.00 89.69 564 TRP A C 1
ATOM 4181 O O . TRP A 1 564 ? 26.091 -12.641 8.026 1.00 89.69 564 TRP A O 1
ATOM 4191 N N . VAL A 1 565 ? 28.003 -11.505 8.465 1.00 87.44 565 VAL A N 1
ATOM 4192 C CA . VAL A 1 565 ? 27.597 -10.824 9.694 1.00 87.44 565 VAL A CA 1
ATOM 4193 C C . VAL A 1 565 ? 28.087 -9.382 9.654 1.00 87.44 565 VAL A C 1
ATOM 4195 O O . VAL A 1 565 ? 29.146 -9.086 9.104 1.00 87.44 565 VAL A O 1
ATOM 4198 N N . MET A 1 5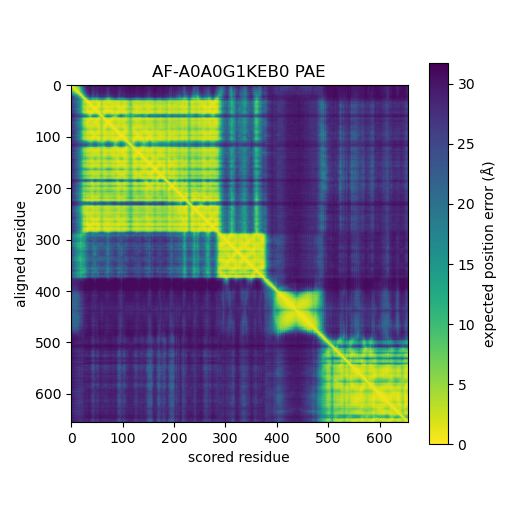66 ? 27.317 -8.491 10.255 1.00 88.69 566 MET A N 1
ATOM 4199 C CA . MET A 1 566 ? 27.703 -7.128 10.570 1.00 88.69 566 MET A CA 1
ATOM 4200 C C . MET A 1 566 ? 28.809 -7.170 11.619 1.00 88.69 566 MET A C 1
ATOM 4202 O O . MET A 1 566 ? 28.622 -7.664 12.735 1.00 88.69 566 MET A O 1
ATOM 4206 N N . SER A 1 567 ? 29.982 -6.702 11.217 1.00 85.44 567 SER A N 1
ATOM 4207 C CA . SER A 1 567 ? 31.175 -6.576 12.041 1.00 85.44 567 SER A CA 1
ATOM 4208 C C . SER A 1 567 ? 31.277 -5.246 12.758 1.00 85.44 567 SER A C 1
ATOM 4210 O O . SER A 1 567 ? 32.031 -5.194 13.725 1.00 85.44 567 SER A O 1
ATOM 4212 N N . GLU A 1 568 ? 30.522 -4.235 12.322 1.00 84.06 568 GLU A N 1
ATOM 4213 C CA . GLU A 1 568 ? 30.355 -2.957 13.010 1.00 84.06 568 GLU A CA 1
ATOM 4214 C C . GLU A 1 568 ? 29.071 -2.257 12.552 1.00 84.06 568 GLU A C 1
ATOM 4216 O O . GLU A 1 568 ? 28.679 -2.354 11.392 1.00 84.06 568 GLU A O 1
ATOM 4221 N N . GLY A 1 569 ? 28.401 -1.587 13.483 1.00 82.81 569 GLY A N 1
ATOM 4222 C CA . GLY A 1 569 ? 27.208 -0.780 13.239 1.00 82.81 569 GLY A CA 1
ATOM 4223 C C . GLY A 1 569 ? 27.170 0.375 14.238 1.00 82.81 569 GLY A C 1
ATOM 4224 O O . GLY A 1 569 ? 28.180 0.693 14.861 1.00 82.81 569 GLY A O 1
ATOM 4225 N N . PHE A 1 570 ? 26.006 0.981 14.453 1.00 81.31 570 PHE A N 1
ATOM 4226 C CA . PHE A 1 570 ? 25.873 2.116 15.363 1.00 81.31 570 PHE A CA 1
ATOM 4227 C C . PHE A 1 570 ? 25.844 1.700 16.847 1.00 81.31 570 PHE A C 1
ATOM 4229 O O . PHE A 1 570 ? 25.119 0.761 17.200 1.00 81.31 570 PHE A O 1
ATOM 4236 N N . PRO A 1 571 ? 26.488 2.458 17.759 1.00 75.31 571 PRO A N 1
ATOM 4237 C CA . PRO A 1 571 ? 27.530 3.468 17.517 1.00 75.31 571 PRO A CA 1
ATOM 4238 C C . PRO A 1 571 ? 28.911 2.834 17.223 1.00 75.31 571 PRO A C 1
ATOM 4240 O O . PRO A 1 571 ? 29.140 1.689 17.625 1.00 75.31 571 PRO A O 1
ATOM 4243 N N . PRO A 1 572 ? 29.856 3.579 16.607 1.00 76.75 572 PRO A N 1
ATOM 4244 C CA . PRO A 1 572 ? 31.165 3.052 16.233 1.00 76.75 572 PRO A CA 1
ATOM 4245 C C . PRO A 1 572 ? 32.007 2.705 17.459 1.00 76.75 572 PRO A C 1
ATOM 4247 O O . PRO A 1 572 ? 32.035 3.419 18.466 1.00 76.75 572 PRO A O 1
ATOM 4250 N N . THR A 1 573 ? 32.746 1.612 17.346 1.00 72.19 573 THR A N 1
ATOM 4251 C CA . THR A 1 573 ? 33.631 1.066 18.378 1.00 72.19 573 THR A CA 1
ATOM 4252 C C . THR A 1 573 ? 35.093 1.449 18.163 1.00 72.19 573 THR A C 1
ATOM 4254 O O . THR A 1 573 ? 35.851 1.537 19.133 1.00 72.19 573 THR A O 1
ATOM 4257 N N . VAL A 1 574 ? 35.491 1.732 16.919 1.00 71.69 574 VAL A N 1
ATOM 4258 C CA . VAL A 1 574 ? 36.854 2.150 16.548 1.00 71.69 574 VAL A CA 1
ATOM 4259 C C . VAL A 1 574 ? 36.857 3.473 15.786 1.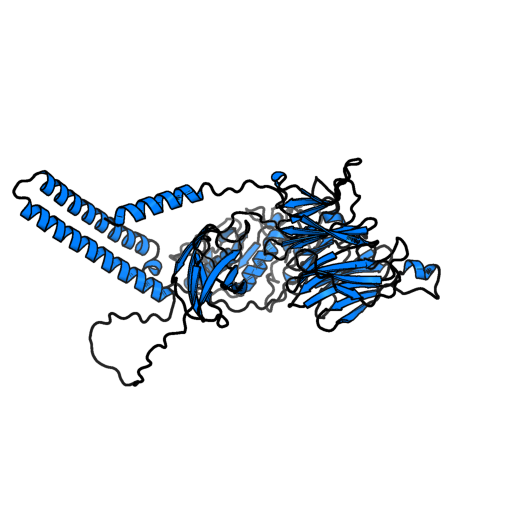00 71.69 574 VAL A C 1
ATOM 4261 O O . VAL A 1 574 ? 35.808 3.981 15.399 1.00 71.69 574 VAL A O 1
ATOM 4264 N N . ASN A 1 575 ? 38.037 4.082 15.630 1.00 73.69 575 ASN A N 1
ATOM 4265 C CA . ASN A 1 575 ? 38.151 5.331 14.881 1.00 73.69 575 ASN A CA 1
ATOM 4266 C C . ASN A 1 575 ? 37.865 5.110 13.402 1.00 73.69 575 ASN A C 1
ATOM 4268 O O . ASN A 1 575 ? 38.432 4.185 12.845 1.00 73.69 575 ASN A O 1
ATOM 4272 N N . HIS A 1 576 ? 37.034 5.953 12.794 1.00 70.06 576 HIS A N 1
ATOM 4273 C CA . HIS A 1 576 ? 36.654 5.867 11.381 1.00 70.06 576 HIS A CA 1
ATOM 4274 C C . HIS A 1 576 ? 36.985 7.164 10.649 1.00 70.06 576 HIS A C 1
ATOM 4276 O O . HIS A 1 576 ? 37.072 8.226 11.265 1.00 70.06 576 HIS A O 1
ATOM 4282 N N . ALA A 1 577 ? 37.159 7.083 9.329 1.00 69.19 577 ALA A N 1
ATOM 4283 C CA . ALA A 1 577 ? 37.206 8.270 8.475 1.00 69.19 577 ALA A CA 1
ATOM 4284 C C . ALA A 1 577 ? 35.797 8.822 8.202 1.00 69.19 577 ALA A C 1
ATOM 4286 O O . ALA A 1 577 ? 35.619 10.040 8.161 1.00 69.19 577 ALA A O 1
ATOM 4287 N N . ASP A 1 578 ? 34.817 7.929 8.052 1.00 71.69 578 ASP A N 1
ATOM 4288 C CA . ASP A 1 578 ? 33.455 8.260 7.646 1.00 71.69 578 ASP A CA 1
ATOM 4289 C C . ASP A 1 578 ? 32.544 8.517 8.853 1.00 71.69 578 ASP A C 1
ATOM 4291 O O . ASP A 1 578 ? 32.568 7.803 9.859 1.00 71.69 578 ASP A O 1
ATOM 4295 N N . ALA A 1 579 ? 31.726 9.567 8.759 1.00 77.75 579 ALA A N 1
ATOM 4296 C CA . ALA A 1 579 ? 30.841 9.997 9.843 1.00 77.75 579 ALA A CA 1
ATOM 4297 C C . ALA A 1 579 ? 29.563 9.142 9.963 1.00 77.75 579 ALA A C 1
ATOM 4299 O O . ALA A 1 579 ? 28.865 9.227 10.973 1.00 77.75 579 ALA A O 1
ATOM 4300 N N . CYS A 1 580 ? 29.259 8.319 8.954 1.00 83.56 580 CYS A N 1
ATOM 4301 C CA . CYS A 1 580 ? 28.019 7.547 8.842 1.00 83.56 580 CYS A CA 1
ATOM 4302 C C . CYS A 1 580 ? 27.859 6.491 9.950 1.00 83.56 580 CYS A C 1
ATOM 4304 O O . CYS A 1 580 ? 26.749 6.176 10.376 1.00 83.56 580 CYS A O 1
ATOM 4306 N N . HIS A 1 581 ? 28.957 5.972 10.507 1.00 83.19 581 HIS A N 1
ATOM 4307 C CA . HIS A 1 581 ? 28.855 5.069 11.654 1.00 83.19 581 HIS A CA 1
ATOM 4308 C C . HIS A 1 581 ? 28.346 5.823 12.886 1.00 83.19 581 HIS A C 1
ATOM 4310 O O . HIS A 1 581 ? 27.617 5.267 13.701 1.00 83.19 581 HIS A O 1
ATOM 4316 N N . GLY A 1 582 ? 28.664 7.120 12.986 1.00 76.12 582 GLY A N 1
ATOM 4317 C CA . GLY A 1 582 ? 28.243 8.019 14.059 1.00 76.12 582 GLY A CA 1
ATOM 4318 C C . GLY A 1 582 ? 26.765 8.415 14.032 1.00 76.12 582 GLY A C 1
ATOM 4319 O O . GLY A 1 582 ? 26.283 8.923 15.041 1.00 76.12 582 GLY A O 1
ATOM 4320 N N . ASN A 1 583 ? 26.034 8.177 12.938 1.00 77.69 583 ASN A N 1
ATOM 4321 C CA . ASN A 1 583 ? 24.577 8.375 12.853 1.00 77.69 583 ASN A CA 1
ATOM 4322 C C . ASN A 1 583 ? 23.808 7.086 12.486 1.00 77.69 583 ASN A C 1
ATOM 4324 O O . ASN A 1 583 ? 22.587 7.059 12.618 1.00 77.69 583 ASN A O 1
ATOM 4328 N N . GLY A 1 584 ? 24.513 6.012 12.114 1.00 81.75 584 GLY A N 1
ATOM 4329 C CA . GLY A 1 584 ? 23.980 4.678 11.839 1.00 81.75 584 GLY A CA 1
ATOM 4330 C C . GLY A 1 584 ? 23.476 4.451 10.417 1.00 81.75 584 GLY A C 1
ATOM 4331 O O . GLY A 1 584 ? 22.790 3.456 10.194 1.00 81.75 584 GLY A O 1
ATOM 4332 N N . THR A 1 585 ? 23.799 5.333 9.467 1.00 86.38 585 THR A N 1
ATOM 4333 C CA . THR A 1 585 ? 23.401 5.194 8.053 1.00 86.38 585 THR A CA 1
ATOM 4334 C C . THR A 1 585 ? 24.350 4.316 7.231 1.00 86.38 585 THR A C 1
ATOM 4336 O O . THR A 1 585 ? 24.191 4.212 6.017 1.00 86.38 585 THR A O 1
ATOM 4339 N N . CYS A 1 586 ? 25.324 3.669 7.871 1.00 88.44 586 CYS A N 1
ATOM 4340 C CA . CYS A 1 586 ? 26.220 2.693 7.260 1.00 88.44 586 CYS A CA 1
ATOM 4341 C C . CYS A 1 586 ? 26.563 1.573 8.244 1.00 88.44 586 CYS A C 1
ATOM 4343 O O . CYS A 1 586 ? 26.322 1.692 9.451 1.00 88.44 586 CYS A O 1
ATOM 4345 N N . VAL A 1 587 ? 27.110 0.479 7.718 1.00 89.94 587 VAL A N 1
ATOM 4346 C CA . VAL A 1 587 ? 27.597 -0.652 8.513 1.00 89.94 587 VAL A CA 1
ATOM 4347 C C . VAL A 1 587 ? 28.813 -1.291 7.865 1.00 89.94 587 VAL A C 1
ATOM 4349 O O . VAL A 1 587 ? 28.964 -1.268 6.642 1.00 89.94 587 VAL A O 1
ATOM 4352 N N . ASP A 1 588 ? 29.610 -1.969 8.684 1.00 90.50 588 ASP A N 1
ATOM 4353 C CA . ASP A 1 588 ? 30.647 -2.860 8.188 1.00 90.50 588 ASP A CA 1
ATOM 4354 C C . ASP A 1 588 ? 30.157 -4.297 8.273 1.00 90.50 588 ASP A C 1
ATOM 4356 O O . ASP A 1 588 ? 29.673 -4.755 9.314 1.00 90.50 588 ASP A O 1
ATOM 4360 N N . ILE A 1 589 ? 30.307 -5.036 7.181 1.00 91.75 589 ILE A N 1
ATOM 4361 C CA . ILE A 1 589 ? 29.946 -6.447 7.089 1.00 91.75 589 ILE A CA 1
ATOM 4362 C C . ILE A 1 589 ? 31.154 -7.284 6.691 1.00 91.75 589 ILE A C 1
ATOM 4364 O O . ILE A 1 589 ? 32.024 -6.861 5.934 1.00 91.75 589 ILE A O 1
ATOM 4368 N N . ARG A 1 590 ? 31.192 -8.528 7.156 1.00 90.56 590 ARG A N 1
ATOM 4369 C CA . ARG A 1 590 ? 32.217 -9.497 6.763 1.00 90.56 590 ARG A CA 1
ATOM 4370 C C . ARG A 1 590 ? 31.628 -10.888 6.613 1.00 90.56 590 ARG A C 1
ATOM 4372 O O . ARG A 1 590 ? 30.581 -11.197 7.184 1.00 90.56 590 ARG A O 1
ATOM 4379 N N . LEU A 1 591 ? 32.330 -11.749 5.883 1.00 90.19 591 LEU A N 1
ATOM 4380 C CA . LEU A 1 591 ? 31.968 -13.162 5.768 1.00 90.19 591 LEU A CA 1
ATOM 4381 C C . LEU A 1 591 ? 31.961 -13.834 7.147 1.00 90.19 591 LEU A C 1
ATOM 4383 O O . LEU A 1 591 ? 32.878 -13.651 7.951 1.00 90.19 591 LEU A O 1
ATOM 4387 N N . THR A 1 592 ? 30.935 -14.641 7.413 1.00 86.38 592 THR A N 1
ATOM 4388 C CA . THR A 1 592 ? 30.824 -15.401 8.667 1.00 86.38 592 THR A CA 1
ATOM 4389 C C . THR A 1 592 ? 31.850 -16.527 8.719 1.00 86.38 592 THR A C 1
ATOM 4391 O O . THR A 1 592 ? 32.381 -16.846 9.780 1.00 86.38 592 THR A O 1
ATOM 4394 N N . SER A 1 593 ? 32.128 -17.146 7.573 1.00 86.06 593 SER A N 1
ATOM 4395 C CA . SER A 1 593 ? 33.090 -18.240 7.431 1.00 86.06 593 SER A CA 1
ATOM 4396 C C . SER A 1 593 ? 34.025 -17.960 6.252 1.00 86.06 593 SER A C 1
ATOM 4398 O O . SER A 1 593 ? 33.838 -18.533 5.183 1.00 86.06 593 SER A O 1
ATOM 4400 N N . PRO A 1 594 ? 35.007 -17.052 6.412 1.00 86.81 594 PRO A N 1
ATOM 4401 C CA . PRO A 1 594 ? 35.910 -16.688 5.328 1.00 86.81 594 PRO A CA 1
ATOM 4402 C C . PRO A 1 594 ? 36.829 -17.866 4.946 1.00 86.81 594 PRO A C 1
ATOM 4404 O O . PRO A 1 594 ? 37.442 -18.473 5.834 1.00 86.81 594 PRO A O 1
ATOM 4407 N N . PRO A 1 595 ? 36.992 -18.176 3.646 1.00 86.25 595 PRO A N 1
ATOM 4408 C CA . PRO A 1 595 ? 37.964 -19.161 3.183 1.00 86.25 595 PRO A CA 1
ATOM 4409 C C . PRO A 1 595 ? 39.398 -18.770 3.550 1.00 86.25 595 PRO A C 1
ATOM 4411 O O . PRO A 1 595 ? 39.789 -17.607 3.462 1.00 86.25 595 PRO A O 1
ATOM 4414 N N . SER A 1 596 ? 40.231 -19.758 3.883 1.00 86.81 596 SER A N 1
ATOM 4415 C CA . SER A 1 596 ? 41.662 -19.541 4.148 1.00 86.81 596 SER A CA 1
ATOM 4416 C C . SER A 1 596 ? 42.482 -19.279 2.877 1.00 86.81 596 SER A C 1
ATOM 4418 O O . SER A 1 596 ? 43.594 -18.752 2.941 1.00 86.81 596 SER A O 1
ATOM 4420 N N . VAL A 1 597 ? 41.946 -19.635 1.706 1.00 90.06 597 VAL A N 1
ATOM 4421 C CA . VAL A 1 597 ? 42.590 -19.432 0.405 1.00 90.06 597 VAL A CA 1
ATOM 4422 C C . VAL A 1 597 ? 42.204 -18.063 -0.155 1.00 90.06 597 VAL A C 1
ATOM 4424 O O . VAL A 1 597 ? 41.038 -17.813 -0.447 1.00 90.06 597 VAL A O 1
ATOM 4427 N N . ARG A 1 598 ? 43.195 -17.191 -0.387 1.00 88.69 598 ARG A N 1
ATOM 4428 C CA . ARG A 1 598 ? 42.983 -15.788 -0.807 1.00 88.69 598 ARG A CA 1
ATOM 4429 C C . ARG A 1 598 ? 42.138 -15.618 -2.076 1.00 88.69 598 ARG A C 1
ATOM 4431 O O . ARG A 1 598 ? 41.365 -14.675 -2.161 1.00 88.69 598 ARG A O 1
ATOM 4438 N N . THR A 1 599 ? 42.272 -16.501 -3.065 1.00 83.81 599 THR A N 1
ATOM 4439 C CA . THR A 1 599 ? 41.482 -16.423 -4.309 1.00 83.81 599 THR A CA 1
ATOM 4440 C C . THR A 1 599 ? 40.021 -16.819 -4.107 1.00 83.81 599 THR A C 1
ATOM 4442 O O . THR A 1 599 ? 39.147 -16.204 -4.706 1.00 83.81 599 THR A O 1
ATOM 4445 N N . GLN A 1 600 ? 39.750 -17.796 -3.238 1.00 85.31 600 GLN A N 1
ATOM 4446 C CA . GLN A 1 600 ? 38.386 -18.175 -2.850 1.00 85.31 600 GLN A CA 1
ATOM 4447 C C . GLN A 1 600 ? 37.751 -17.087 -1.983 1.00 85.31 600 GLN A C 1
ATOM 4449 O O . GLN A 1 600 ? 36.600 -16.727 -2.196 1.00 85.31 600 GLN A O 1
ATOM 4454 N N . LEU A 1 601 ? 38.535 -16.500 -1.073 1.00 89.38 601 LEU A N 1
ATOM 4455 C CA . LEU A 1 601 ? 38.115 -15.346 -0.287 1.00 89.38 601 LEU A CA 1
ATOM 4456 C C . LEU A 1 601 ? 37.721 -14.170 -1.193 1.00 89.38 601 LEU A C 1
ATOM 4458 O O . LEU A 1 601 ? 36.646 -13.611 -1.018 1.00 89.38 601 LEU A O 1
ATOM 4462 N N . ALA A 1 602 ? 38.536 -13.836 -2.200 1.00 89.50 602 ALA A N 1
ATOM 4463 C CA . ALA A 1 602 ? 38.201 -12.787 -3.164 1.00 89.50 602 ALA A CA 1
ATOM 4464 C C . ALA A 1 602 ? 36.915 -13.082 -3.942 1.00 89.50 602 ALA A C 1
ATOM 4466 O O . ALA A 1 602 ? 36.097 -12.186 -4.120 1.00 89.50 602 ALA A O 1
ATOM 4467 N N . GLN A 1 603 ? 36.704 -14.336 -4.344 1.00 87.81 603 GLN A N 1
ATOM 4468 C CA . GLN A 1 603 ? 35.482 -14.751 -5.026 1.00 87.81 603 GLN A CA 1
ATOM 4469 C C . GLN A 1 603 ? 34.234 -14.596 -4.148 1.00 87.81 603 GLN A C 1
ATOM 4471 O O . GLN A 1 603 ? 33.226 -14.069 -4.610 1.00 87.81 603 GLN A O 1
ATOM 4476 N N . GLU A 1 604 ? 34.286 -15.028 -2.887 1.00 87.19 604 GLU A N 1
ATOM 4477 C CA . GLU A 1 604 ? 33.149 -14.896 -1.969 1.00 87.19 604 GLU A CA 1
ATOM 4478 C C . GLU A 1 604 ? 32.857 -13.439 -1.605 1.00 87.19 604 GLU A C 1
ATOM 4480 O O . GLU A 1 604 ? 31.692 -13.052 -1.522 1.00 87.19 604 GLU A O 1
ATOM 4485 N N . VAL A 1 605 ? 33.894 -12.614 -1.450 1.00 92.44 605 VAL A N 1
ATOM 4486 C CA . VAL A 1 605 ? 33.740 -11.170 -1.227 1.00 92.44 605 VAL A CA 1
ATOM 4487 C C . VAL A 1 605 ? 33.110 -10.500 -2.451 1.00 92.44 605 VAL A C 1
ATOM 4489 O O . VAL A 1 605 ? 32.172 -9.721 -2.303 1.00 92.44 605 VAL A O 1
ATOM 4492 N N . ASP A 1 606 ? 33.540 -10.855 -3.665 1.00 90.31 606 ASP A N 1
ATOM 4493 C CA . ASP A 1 606 ? 32.961 -10.337 -4.911 1.00 90.31 606 ASP A CA 1
ATOM 4494 C C . ASP A 1 606 ? 31.479 -10.729 -5.066 1.00 90.31 606 ASP A C 1
ATOM 4496 O O . ASP A 1 606 ? 30.647 -9.902 -5.439 1.00 90.31 606 ASP A O 1
ATOM 4500 N N . LEU A 1 607 ? 31.110 -11.959 -4.693 1.00 86.69 607 LEU A N 1
ATOM 4501 C CA . LEU A 1 607 ? 29.709 -12.394 -4.639 1.00 86.69 607 LEU A CA 1
ATOM 4502 C C . LEU A 1 607 ? 28.906 -11.649 -3.564 1.00 86.69 607 LEU A C 1
ATOM 4504 O O . LEU A 1 607 ? 27.752 -11.291 -3.802 1.00 86.69 607 LEU A O 1
ATOM 4508 N N . LEU A 1 608 ? 29.508 -11.369 -2.405 1.00 90.44 608 LEU A N 1
ATOM 4509 C CA . LEU A 1 608 ? 28.871 -10.564 -1.366 1.00 90.44 608 LEU A CA 1
ATOM 4510 C C . LEU A 1 608 ? 28.587 -9.140 -1.870 1.00 90.44 608 LEU A C 1
ATOM 4512 O O . LEU A 1 608 ? 27.478 -8.656 -1.680 1.00 90.44 608 LEU A O 1
ATOM 4516 N N . CYS A 1 609 ? 29.509 -8.498 -2.595 1.00 91.69 609 CYS A N 1
ATOM 4517 C CA . CYS A 1 609 ? 29.257 -7.187 -3.208 1.00 91.69 609 CYS A CA 1
ATOM 4518 C C . CYS A 1 609 ? 28.146 -7.203 -4.266 1.00 91.69 609 CYS A C 1
ATOM 4520 O O . CYS A 1 609 ? 27.451 -6.200 -4.439 1.00 91.69 609 CYS A O 1
ATOM 4522 N N . ALA A 1 610 ? 27.977 -8.309 -4.996 1.00 84.50 610 ALA A N 1
ATOM 4523 C CA . ALA A 1 610 ? 26.850 -8.466 -5.914 1.00 84.50 610 ALA A CA 1
ATOM 4524 C C . ALA A 1 610 ? 25.522 -8.459 -5.141 1.00 84.50 610 ALA A C 1
ATOM 4526 O O . ALA A 1 610 ? 24.603 -7.718 -5.489 1.00 84.50 610 ALA A O 1
ATOM 4527 N N . ALA A 1 611 ? 25.459 -9.216 -4.042 1.00 80.75 611 ALA A N 1
ATOM 4528 C CA . ALA A 1 611 ? 24.288 -9.264 -3.175 1.00 80.75 611 ALA A CA 1
ATOM 4529 C C . ALA A 1 611 ? 24.015 -7.924 -2.471 1.00 80.75 611 ALA A C 1
ATOM 4531 O O . ALA A 1 611 ? 22.862 -7.524 -2.359 1.00 80.75 611 ALA A O 1
ATOM 4532 N N . VAL A 1 612 ? 25.057 -7.200 -2.049 1.00 86.44 612 VAL A N 1
ATOM 4533 C CA . VAL A 1 612 ? 24.941 -5.851 -1.464 1.00 86.44 612 VAL A CA 1
ATOM 4534 C C . VAL A 1 612 ? 24.295 -4.880 -2.452 1.00 86.44 612 VAL A C 1
ATOM 4536 O O . VAL A 1 612 ? 23.362 -4.170 -2.088 1.00 86.44 612 VAL A O 1
ATOM 4539 N N . ARG A 1 613 ? 24.710 -4.892 -3.724 1.00 84.56 613 ARG A N 1
ATOM 4540 C CA . ARG A 1 613 ? 24.060 -4.061 -4.751 1.00 84.56 613 ARG A CA 1
ATOM 4541 C C . ARG A 1 613 ? 22.631 -4.483 -5.034 1.00 84.56 613 ARG A C 1
ATOM 4543 O O . ARG A 1 613 ? 21.764 -3.631 -5.177 1.00 84.56 613 ARG A O 1
ATOM 4550 N N . GLN A 1 614 ? 22.379 -5.787 -5.099 1.00 72.94 614 GLN A N 1
ATOM 4551 C CA . GLN A 1 614 ? 21.027 -6.313 -5.280 1.00 72.94 614 GLN A CA 1
ATOM 4552 C C . GLN A 1 614 ? 20.100 -5.900 -4.127 1.00 72.94 614 GLN A C 1
ATOM 4554 O O . GLN A 1 614 ? 18.916 -5.663 -4.344 1.00 72.94 614 GLN A O 1
ATOM 4559 N N . ALA A 1 615 ? 20.646 -5.781 -2.917 1.00 74.56 615 ALA A N 1
ATOM 4560 C CA . ALA A 1 615 ? 19.933 -5.315 -1.738 1.00 74.56 615 ALA A CA 1
ATOM 4561 C C . ALA A 1 615 ? 19.667 -3.799 -1.725 1.00 74.56 615 ALA A C 1
ATOM 4563 O O . ALA A 1 615 ? 18.926 -3.332 -0.864 1.00 74.56 615 ALA A O 1
ATOM 4564 N N . GLY A 1 616 ? 20.225 -3.044 -2.678 1.00 78.12 616 GLY A N 1
ATOM 4565 C CA . GLY A 1 616 ? 19.930 -1.628 -2.891 1.00 78.12 616 GLY A CA 1
ATOM 4566 C C . GLY A 1 616 ? 20.926 -0.640 -2.282 1.00 78.12 616 GLY A C 1
ATOM 4567 O O . GLY A 1 616 ? 20.665 0.554 -2.368 1.00 78.12 616 GLY A O 1
ATOM 4568 N N . PHE A 1 617 ? 22.044 -1.095 -1.705 1.00 82.94 617 PHE A N 1
ATOM 4569 C CA . PHE A 1 617 ? 23.101 -0.196 -1.221 1.00 82.94 617 PHE A CA 1
ATOM 4570 C C . PHE A 1 617 ? 23.797 0.504 -2.393 1.00 82.94 617 PHE A C 1
ATOM 4572 O O . PHE A 1 617 ? 24.180 -0.147 -3.374 1.00 82.94 617 PHE A O 1
ATOM 4579 N N . SER A 1 618 ? 23.975 1.822 -2.291 1.00 80.81 618 SER A N 1
ATOM 4580 C CA . SER A 1 618 ? 24.556 2.639 -3.363 1.00 80.81 618 SER A CA 1
ATOM 4581 C C . SER A 1 618 ? 26.088 2.654 -3.317 1.00 80.81 618 SER A C 1
ATOM 4583 O O . SER A 1 618 ? 26.742 2.678 -4.366 1.00 80.81 618 SER A O 1
ATOM 4585 N N . THR A 1 619 ? 26.659 2.552 -2.115 1.00 89.44 619 THR A N 1
ATOM 4586 C CA . THR A 1 619 ? 28.095 2.654 -1.878 1.00 89.44 619 THR A CA 1
ATOM 4587 C C . THR A 1 619 ? 28.619 1.387 -1.220 1.00 89.44 619 THR A C 1
ATOM 4589 O O . THR A 1 619 ? 28.062 0.854 -0.262 1.00 89.44 619 THR A O 1
ATOM 4592 N N . ILE A 1 620 ? 29.737 0.907 -1.759 1.00 92.81 620 ILE A N 1
ATOM 4593 C CA . ILE A 1 620 ? 30.522 -0.192 -1.208 1.00 92.81 620 ILE A CA 1
ATOM 4594 C C . ILE A 1 620 ? 31.962 0.293 -1.155 1.00 92.81 620 ILE A C 1
ATOM 4596 O O . ILE A 1 620 ? 32.485 0.750 -2.173 1.00 92.81 620 ILE A O 1
ATOM 4600 N N . VAL A 1 621 ? 32.628 0.140 -0.017 1.00 90.69 621 VAL A N 1
ATOM 4601 C CA . VAL A 1 621 ? 34.082 0.274 0.086 1.00 90.69 621 VAL A CA 1
ATOM 4602 C C . VAL A 1 621 ? 34.654 -1.088 0.452 1.00 90.69 621 VAL A C 1
ATOM 4604 O O . VAL A 1 621 ? 34.268 -1.717 1.434 1.00 90.69 621 VAL A O 1
ATOM 4607 N N . ASN A 1 622 ? 35.560 -1.578 -0.396 1.00 92.62 622 ASN A N 1
ATOM 4608 C CA . ASN A 1 622 ? 36.204 -2.866 -0.191 1.00 92.62 622 ASN A CA 1
ATOM 4609 C C . ASN A 1 622 ? 37.427 -2.700 0.713 1.00 92.62 622 ASN A C 1
ATOM 4611 O O . ASN A 1 622 ? 38.511 -2.353 0.242 1.00 92.62 622 ASN A O 1
ATOM 4615 N N . GLU A 1 623 ? 37.254 -2.974 2.000 1.00 89.31 623 GLU A N 1
ATOM 4616 C CA . GLU A 1 623 ? 38.301 -2.923 3.018 1.00 89.31 623 GLU A CA 1
ATOM 4617 C C . GLU A 1 623 ? 38.766 -4.343 3.383 1.00 89.31 623 GLU A C 1
ATOM 4619 O O . GLU A 1 623 ? 38.951 -4.692 4.543 1.00 89.31 623 GLU A O 1
ATOM 4624 N N . TYR A 1 624 ? 38.980 -5.213 2.391 1.00 90.50 624 TYR A N 1
ATOM 4625 C CA . TYR A 1 624 ? 39.690 -6.483 2.585 1.00 90.50 624 TYR A CA 1
ATOM 4626 C C . TYR A 1 624 ? 41.195 -6.293 2.351 1.00 90.50 624 TYR A C 1
ATOM 4628 O O . TYR A 1 624 ? 41.723 -6.560 1.267 1.00 90.50 624 TYR A O 1
ATOM 4636 N N . SER A 1 625 ? 41.919 -5.849 3.382 1.00 86.69 625 SER A N 1
ATOM 4637 C CA . SER A 1 625 ? 43.378 -5.662 3.335 1.00 86.69 625 SER A CA 1
ATOM 4638 C C . SER A 1 625 ? 44.125 -6.939 2.948 1.00 86.69 625 SER A C 1
ATOM 4640 O O . SER A 1 625 ? 45.102 -6.886 2.193 1.00 86.69 625 SER A O 1
ATOM 4642 N N . SER A 1 626 ? 43.630 -8.103 3.383 1.00 87.19 626 SER A N 1
ATOM 4643 C CA . SER A 1 626 ? 44.204 -9.402 3.023 1.00 87.19 626 SER A CA 1
ATOM 4644 C C . SER A 1 626 ? 44.109 -9.718 1.533 1.00 87.19 626 SER A C 1
ATOM 4646 O O . SER A 1 626 ? 44.811 -10.608 1.054 1.00 87.19 626 SER A O 1
ATOM 4648 N N . LEU A 1 627 ? 43.292 -8.997 0.766 1.00 90.19 627 LEU A N 1
ATOM 4649 C CA . LEU A 1 627 ? 43.138 -9.161 -0.678 1.00 90.19 627 LEU A CA 1
ATOM 4650 C C . LEU A 1 627 ? 43.894 -8.099 -1.482 1.00 90.19 627 LEU A C 1
ATOM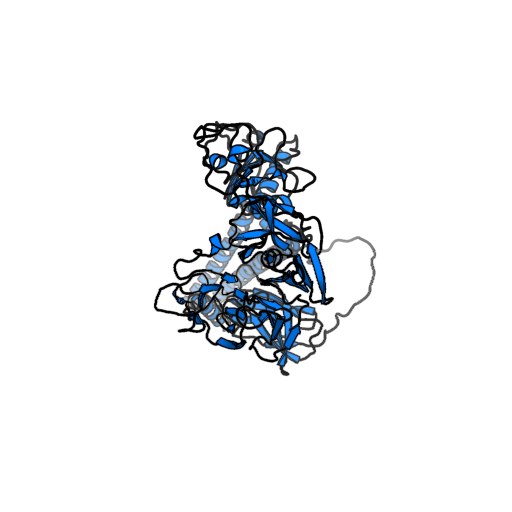 4652 O O . LEU A 1 627 ? 43.923 -8.166 -2.711 1.00 90.19 627 LEU A O 1
ATOM 4656 N N . ASN A 1 628 ? 44.576 -7.170 -0.810 1.00 87.62 628 ASN A N 1
ATOM 4657 C CA . ASN A 1 628 ? 45.365 -6.151 -1.483 1.00 87.62 628 ASN A CA 1
ATOM 4658 C C . ASN A 1 628 ? 46.486 -6.781 -2.336 1.00 87.62 628 ASN A C 1
ATOM 4660 O O . ASN A 1 628 ? 47.123 -7.773 -1.953 1.00 87.62 628 ASN A O 1
ATOM 4664 N N . GLY A 1 629 ? 46.691 -6.223 -3.531 1.00 83.44 629 GLY A N 1
ATOM 4665 C CA . GLY A 1 629 ? 47.660 -6.703 -4.517 1.00 83.44 629 GLY A CA 1
ATOM 4666 C C . GLY A 1 629 ? 47.365 -8.085 -5.116 1.00 83.44 629 GLY A C 1
ATOM 4667 O O . GLY A 1 629 ? 48.206 -8.609 -5.845 1.00 83.44 629 GLY A O 1
ATOM 4668 N N . LEU A 1 630 ? 46.212 -8.702 -4.823 1.00 85.12 630 LEU A N 1
ATOM 4669 C CA . LEU A 1 630 ? 45.820 -9.960 -5.455 1.00 85.12 630 LEU A CA 1
ATOM 4670 C C . LEU A 1 630 ? 45.404 -9.693 -6.916 1.00 85.12 630 LEU A C 1
ATOM 4672 O O . LEU A 1 630 ? 44.506 -8.878 -7.139 1.00 85.12 630 LEU A O 1
ATOM 4676 N N . PRO A 1 631 ? 45.991 -10.382 -7.914 1.00 83.75 631 PRO A N 1
ATOM 4677 C CA . PRO A 1 631 ? 45.546 -10.296 -9.301 1.00 83.75 631 PRO A CA 1
ATOM 4678 C C . PRO A 1 631 ? 44.227 -11.068 -9.474 1.00 83.75 631 PRO A C 1
ATOM 4680 O O . PRO A 1 631 ? 44.207 -12.201 -9.951 1.00 83.75 631 PRO A O 1
ATOM 4683 N N . TYR A 1 632 ? 43.127 -10.458 -9.032 1.00 85.69 632 TYR A N 1
ATOM 4684 C CA . TYR A 1 632 ? 41.759 -10.959 -9.145 1.00 85.69 632 TYR A CA 1
ATOM 4685 C C . TYR A 1 632 ? 40.921 -9.979 -9.975 1.00 85.69 632 TYR A C 1
ATOM 4687 O O . TYR A 1 632 ? 41.051 -8.763 -9.831 1.00 85.69 632 TYR A O 1
ATOM 4695 N N . ASN A 1 633 ? 40.083 -10.507 -10.867 1.00 88.50 633 ASN A N 1
ATOM 4696 C CA . ASN A 1 633 ? 39.219 -9.698 -11.721 1.00 88.50 633 ASN A CA 1
ATOM 4697 C C . ASN A 1 633 ? 37.897 -9.408 -11.002 1.00 88.50 633 ASN A C 1
ATOM 4699 O O . ASN A 1 633 ? 36.937 -10.164 -11.137 1.00 88.50 633 ASN A O 1
ATOM 4703 N N . TRP A 1 634 ? 37.876 -8.326 -10.231 1.00 84.31 634 TRP A N 1
ATOM 4704 C CA . TRP A 1 634 ? 36.704 -7.873 -9.492 1.00 84.31 634 TRP A CA 1
ATOM 4705 C C . TRP A 1 634 ? 35.594 -7.432 -10.446 1.00 84.31 634 TRP A C 1
ATOM 4707 O O . TRP A 1 634 ? 35.767 -6.478 -11.201 1.00 84.31 634 TRP A O 1
ATOM 4717 N N . GLN A 1 635 ? 34.469 -8.146 -10.437 1.00 85.25 635 GLN A N 1
ATOM 4718 C CA . GLN A 1 635 ? 33.314 -7.811 -11.276 1.00 85.25 635 GLN A CA 1
ATOM 4719 C C . GLN A 1 635 ? 32.303 -6.958 -10.520 1.00 85.25 635 GLN A C 1
ATOM 4721 O O . GLN A 1 635 ? 31.650 -6.100 -11.109 1.00 85.25 635 GLN A O 1
ATOM 4726 N N . ASN A 1 636 ? 32.189 -7.191 -9.215 1.00 86.06 636 ASN A N 1
ATOM 4727 C CA . ASN A 1 636 ? 31.206 -6.549 -8.374 1.00 86.06 636 ASN A CA 1
ATOM 4728 C C . ASN A 1 636 ? 31.909 -5.679 -7.334 1.00 86.06 636 ASN A C 1
ATOM 4730 O O . ASN A 1 636 ? 31.611 -4.499 -7.260 1.00 86.06 636 ASN A O 1
ATOM 4734 N N . CYS A 1 637 ? 32.846 -6.145 -6.518 1.00 90.19 637 CYS A N 1
ATOM 4735 C CA . CYS A 1 637 ? 33.457 -5.231 -5.545 1.00 90.19 637 CYS A CA 1
ATOM 4736 C C . CYS A 1 637 ? 34.353 -4.171 -6.210 1.00 90.19 637 CYS A C 1
ATOM 4738 O O . CYS A 1 637 ? 35.016 -4.448 -7.209 1.00 90.19 637 CYS A O 1
ATOM 4740 N N . PRO A 1 638 ? 34.466 -2.973 -5.613 1.00 91.88 638 PRO A N 1
ATOM 4741 C CA . PRO A 1 638 ? 35.615 -2.108 -5.853 1.00 91.88 638 PRO A CA 1
ATOM 4742 C C . PRO A 1 638 ? 36.931 -2.821 -5.517 1.00 91.88 638 PRO A C 1
ATOM 4744 O O . PRO A 1 638 ? 36.954 -3.793 -4.756 1.00 91.88 638 PRO A O 1
ATOM 4747 N N . LEU A 1 639 ? 38.045 -2.304 -6.041 1.00 90.38 639 LEU A N 1
ATOM 4748 C CA . LEU A 1 639 ? 39.372 -2.804 -5.679 1.00 90.38 639 LEU A CA 1
ATOM 4749 C C . LEU A 1 639 ? 39.613 -2.666 -4.164 1.00 90.38 639 LEU A C 1
ATOM 4751 O O . LEU A 1 639 ? 39.242 -1.633 -3.599 1.00 90.38 639 LEU A O 1
ATOM 4755 N N . PRO A 1 640 ? 40.264 -3.655 -3.515 1.00 88.94 640 PRO A N 1
ATOM 4756 C CA . PRO A 1 640 ? 40.606 -3.563 -2.105 1.00 88.94 640 PRO A CA 1
ATOM 4757 C C . PRO A 1 640 ? 41.440 -2.317 -1.811 1.00 88.94 640 PRO A C 1
ATOM 4759 O O . PRO A 1 640 ? 42.485 -2.089 -2.428 1.00 88.94 640 PRO A O 1
ATOM 4762 N N . LYS A 1 641 ? 40.986 -1.522 -0.848 1.00 83.69 641 LYS A N 1
ATOM 4763 C CA . LYS A 1 641 ? 41.666 -0.328 -0.355 1.00 83.69 641 LYS A CA 1
ATOM 4764 C C . LYS A 1 641 ? 42.181 -0.603 1.054 1.00 83.69 641 LYS A C 1
ATOM 4766 O O . LYS A 1 641 ? 41.540 -1.288 1.840 1.00 83.69 641 LYS A O 1
ATOM 4771 N N . SER A 1 642 ? 43.355 -0.060 1.367 1.00 72.06 642 SER A N 1
ATOM 4772 C CA . SER A 1 642 ? 43.856 -0.012 2.740 1.00 72.06 642 SER A CA 1
ATOM 4773 C C . SER A 1 642 ? 43.590 1.379 3.300 1.00 72.06 642 SER A C 1
ATOM 4775 O O . SER A 1 642 ? 43.988 2.377 2.689 1.00 72.06 642 SER A O 1
ATOM 4777 N N . THR A 1 643 ? 42.896 1.448 4.433 1.00 67.44 643 THR A N 1
ATOM 4778 C CA . THR A 1 643 ? 42.637 2.695 5.157 1.00 67.44 643 THR A CA 1
ATOM 4779 C C . THR A 1 643 ? 43.439 2.703 6.465 1.00 67.44 643 THR A C 1
ATOM 4781 O O . THR A 1 643 ? 43.699 1.647 7.045 1.00 67.44 643 THR A O 1
ATOM 4784 N N . PRO A 1 644 ? 43.891 3.874 6.950 1.00 63.53 644 PRO A N 1
ATOM 4785 C CA . PRO A 1 644 ? 44.707 3.961 8.168 1.00 63.53 644 PRO A CA 1
ATOM 4786 C C . PRO A 1 644 ? 43.936 3.619 9.455 1.00 63.53 644 PRO A C 1
ATOM 4788 O O . PRO A 1 644 ? 44.538 3.539 10.523 1.00 63.53 644 PRO A O 1
ATOM 4791 N N . PHE A 1 645 ? 42.622 3.429 9.355 1.00 64.25 645 PHE A N 1
ATOM 4792 C CA . PHE A 1 645 ? 41.695 3.223 10.466 1.00 64.25 645 PHE A CA 1
ATOM 4793 C C . PHE A 1 645 ? 41.126 1.795 10.531 1.00 64.25 645 PHE A C 1
ATOM 4795 O O . PHE A 1 645 ? 40.366 1.457 11.432 1.00 64.25 645 PHE A O 1
ATOM 4802 N N . GLN A 1 646 ? 41.542 0.936 9.605 1.00 63.88 646 GLN A N 1
ATOM 4803 C CA . GLN A 1 646 ? 41.035 -0.416 9.438 1.00 63.88 646 GLN A CA 1
ATOM 4804 C C . GLN A 1 646 ? 41.409 -1.345 10.609 1.00 63.88 646 GLN A C 1
ATOM 4806 O O . GLN A 1 646 ? 42.588 -1.517 10.926 1.00 63.88 646 GLN A O 1
ATOM 4811 N N . THR A 1 647 ? 40.421 -2.024 11.208 1.00 64.50 647 THR A N 1
ATOM 4812 C CA . THR A 1 647 ? 40.635 -3.016 12.290 1.00 64.50 647 THR A CA 1
ATOM 4813 C C . THR A 1 647 ? 40.270 -4.456 11.901 1.00 64.50 647 THR A C 1
ATOM 4815 O O . THR A 1 647 ? 39.869 -5.283 12.726 1.00 64.50 647 THR A O 1
ATOM 4818 N N . GLY A 1 648 ? 40.466 -4.789 10.624 1.00 78.88 648 GLY A N 1
ATOM 4819 C CA . GLY A 1 648 ? 40.264 -6.125 10.064 1.00 78.88 648 GLY A CA 1
ATOM 4820 C C . GLY A 1 648 ? 39.721 -6.076 8.641 1.00 78.88 648 GLY A C 1
ATOM 4821 O O . GLY A 1 648 ? 39.522 -5.001 8.083 1.00 78.88 648 GLY A O 1
ATOM 4822 N N . ASP A 1 649 ? 39.461 -7.244 8.063 1.00 87.94 649 ASP A N 1
ATOM 4823 C CA . ASP A 1 649 ? 38.865 -7.345 6.732 1.00 87.94 649 ASP A CA 1
ATOM 4824 C C . ASP A 1 649 ? 37.335 -7.264 6.793 1.00 87.94 649 ASP A C 1
ATOM 4826 O O . ASP A 1 649 ? 36.697 -8.059 7.493 1.00 87.94 649 ASP A O 1
ATOM 4830 N N . HIS A 1 650 ? 36.765 -6.314 6.056 1.00 90.75 650 HIS A N 1
ATOM 4831 C CA . HIS A 1 650 ? 35.323 -6.091 5.952 1.00 90.75 650 HIS A CA 1
ATOM 4832 C C . HIS A 1 650 ? 34.968 -5.319 4.671 1.00 90.75 650 HIS A C 1
ATOM 4834 O O . HIS A 1 650 ? 35.833 -4.836 3.940 1.00 90.75 650 HIS A O 1
ATOM 4840 N N . LEU A 1 651 ? 33.675 -5.251 4.376 1.00 92.94 651 LEU A N 1
ATOM 4841 C CA . LEU A 1 651 ? 33.092 -4.300 3.443 1.00 92.94 651 LEU A CA 1
ATOM 4842 C C . LEU A 1 651 ? 32.368 -3.235 4.250 1.00 92.94 651 LEU A C 1
ATOM 4844 O O . LEU A 1 651 ? 31.535 -3.578 5.085 1.00 92.94 651 LEU A O 1
ATOM 4848 N N . HIS A 1 652 ? 32.635 -1.981 3.935 1.00 91.25 652 HIS A N 1
ATOM 4849 C CA . HIS A 1 652 ? 31.827 -0.866 4.393 1.00 91.25 652 HIS A CA 1
ATOM 4850 C C . HIS A 1 652 ? 30.713 -0.611 3.380 1.00 91.25 652 HIS A C 1
ATOM 4852 O O . HIS A 1 652 ? 30.981 -0.554 2.172 1.00 91.25 652 HIS A O 1
ATOM 4858 N N . ILE A 1 653 ? 29.470 -0.498 3.842 1.00 93.19 653 ILE A N 1
ATOM 4859 C CA . ILE A 1 653 ? 28.303 -0.306 2.976 1.00 93.19 653 ILE A CA 1
ATOM 4860 C C . ILE A 1 653 ? 27.415 0.823 3.496 1.00 93.19 653 ILE A C 1
ATOM 4862 O O . ILE A 1 653 ? 27.147 0.916 4.695 1.00 93.19 653 ILE A O 1
ATOM 4866 N N . GLU A 1 654 ? 26.939 1.661 2.579 1.00 88.56 654 GLU A N 1
ATOM 4867 C CA . GLU A 1 654 ? 26.063 2.796 2.879 1.00 88.56 654 GLU A CA 1
ATOM 4868 C C . GLU A 1 654 ? 25.124 3.111 1.704 1.00 88.56 654 GLU A C 1
ATOM 4870 O O . GLU A 1 654 ? 25.248 2.546 0.606 1.00 88.56 654 GLU A O 1
ATOM 4875 N N . ASN A 1 655 ? 24.162 3.994 1.974 1.00 76.00 655 ASN A N 1
ATOM 4876 C CA . ASN A 1 655 ? 23.149 4.456 1.026 1.00 76.00 655 ASN A CA 1
ATOM 4877 C C . ASN A 1 655 ? 23.450 5.779 0.355 1.00 76.00 655 ASN A C 1
ATOM 4879 O O . ASN A 1 655 ? 24.050 6.659 1.000 1.00 76.00 655 ASN A O 1
#

Secondary structure (DSSP, 8-state):
--HHHHHHHHHHHHHHGGG--------S-EEEEEEEEEEEEEEEEETTEEEEEEEESSTT---EEEEEEE-TTS-S-EEEEEP--S-S----EEEEETTEEEEEEEE--TGGGGT-TTT----EEEEEETTT--EEEEEE-SS--SS-EEEETTEEEEEEEEETTEEEEEEEETT--PPEE--S-S-TT-EEEE-TTSPEEEHHHHHTSSTT-EEEEEETTEEEEE--STT----EEEEETT-GGG-EEESTTS--EEEEEEE-SSSEEEEEEESSEEEEEEEE---SPPPEEEEEESSEE-TT-EEEEEEES--SEEEEEETT--EEEEE-EE-TTSSEEEEEPPTTPPSEEEEEEEEETTEE-EE--EEEE----------------------------SHHHHHHHHHHHHHHHHHHHHHHHHHHHHHHHHT-TT-HHHHHHHHHHHHHHHHHHHHHHHHHHHHHHH-TTTTTT---PPP---------S----B-GGGTSSS-SSS-EETTEE----S-EEEGGGS-SSS-SB-TTT---EEETTTHHHHHHHHHH-SS-EEEE-BSPSS--S-GGGGTTSEEEEE-SS--SSHHHHHHHHHHHHHHHHHTT-SEEEEE-GGGTT-----SSSPPP---TT--SSEEEEE-

Mean predicted aligned error: 20.78 Å

Nearest PDB structures (foldseek):
  6e57-assembly2_B  TM=4.896E-01  e=1.258E-03  Bacteroides ovatus ATCC 8483
  1tcm-assembly2_B  TM=4.043E-01  e=2.854E-04  Niallia circulans
  3orj-assembly1_A  TM=4.356E-01  e=8.232E-04  Bacteroides ovatus ATCC 8483
  1dtu-assembly1_A  TM=3.811E-01  e=9.152E-04  Niallia circulans
  6e9b-assembly3_C  TM=3.915E-01  e=1.728E-03  Bacteroides ovatus ATCC 8483